Protein AF-A0A9E4J931-F1 (afdb_monomer_lite)

Sequence (632 aa):
MIRVQRLALSSRLFAVQNGRSSASQHLEPVHRHIAEFLAGRYLAQQIENGLPAARVVALITARDGGVVTPHRGLSAWLAAHSKPARRKLINRDPIGVGLYGDIVGFSSEERKSLLQALIREERRLDDIGYRNAAAFAHLAAPPLETEFRDLLTAPAPSEDDWFALKFVLGLLSRGTPMATLIEPIQAVLYGKGPEEVIWAALDALVRQCADPEARVGRLKQVLANVQGGNLPDRHNELAATVLEHLYPEAIPPSEIWEHLDRSQLQPTSEDLTGRHYYFWTRTLDEKTPDKDVPLLLDALATQRPDLALVDGGWGDGRAAAERLLARALAVEGDKLTPQRLYTWLNAPARTDVGFFELKQSHVVSKAASQVFGSPPCTGGEAREARDSASRVRTWLEAHPDAYKAALLEGICRYTDEWNLHDKVALAKEYLRHAEQPFDYGLWCLEQAKAVADAQPELARWLYAEALQRSEQGEEGLSRRLLDEATQQHPSLRPVPPVPEAVGELRERSRRGEAIDTSYLERRRRREQEWLDNVRSEATALEQNRGAPWLLFDLGQRWFQRSRSQVPLLDWLGEELGGERDLVEATASGLRGVIDRDDVPDADEILRLPTFRCPSSFPSTSERWPTPNSSKR

Structure (mmCIF, N/CA/C/O backbone):
data_AF-A0A9E4J931-F1
#
_entry.id   AF-A0A9E4J931-F1
#
loop_
_atom_site.group_PDB
_atom_site.id
_atom_site.type_symbol
_atom_site.label_atom_id
_atom_site.label_alt_id
_atom_site.label_comp_id
_atom_site.label_asym_id
_atom_site.label_entity_id
_atom_site.label_seq_id
_atom_site.pdbx_PDB_ins_code
_atom_site.Cartn_x
_atom_site.Cartn_y
_atom_site.Cartn_z
_atom_site.occupancy
_atom_site.B_iso_or_equiv
_atom_site.auth_seq_id
_atom_site.auth_comp_id
_atom_site.auth_asym_id
_atom_site.auth_atom_id
_atom_site.pdbx_PDB_model_num
ATOM 1 N N . MET A 1 1 ? -44.435 -14.309 18.575 1.00 52.41 1 MET A N 1
ATOM 2 C CA . MET A 1 1 ? -43.287 -15.032 19.178 1.00 52.41 1 MET A CA 1
ATOM 3 C C . MET A 1 1 ? -42.988 -16.376 18.510 1.00 52.41 1 MET A C 1
ATOM 5 O O . MET A 1 1 ? -41.873 -16.542 18.037 1.00 52.41 1 MET A O 1
ATOM 9 N N . ILE A 1 2 ? -43.960 -17.290 18.380 1.00 56.38 2 ILE A N 1
ATOM 10 C CA . ILE A 1 2 ? -43.746 -18.669 17.873 1.00 56.38 2 ILE A CA 1
ATOM 11 C C . ILE A 1 2 ? -43.112 -18.727 16.466 1.00 56.38 2 ILE A C 1
ATOM 13 O O . ILE A 1 2 ? -42.249 -19.560 16.200 1.00 56.38 2 ILE A O 1
ATOM 17 N N . ARG A 1 3 ? -43.486 -17.809 15.564 1.00 56.47 3 ARG A N 1
ATOM 18 C CA . ARG A 1 3 ? -42.958 -17.763 14.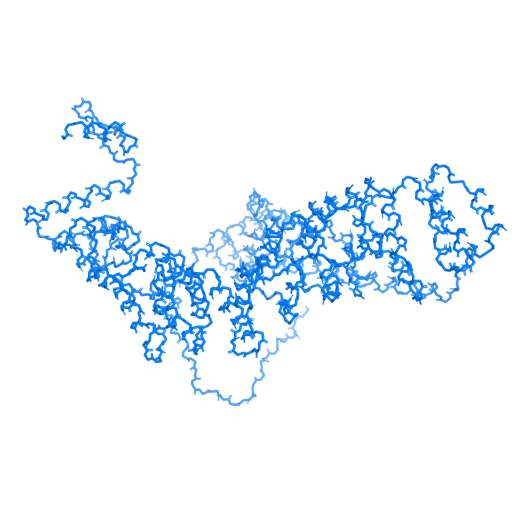186 1.00 56.47 3 ARG A CA 1
ATOM 19 C C . ARG A 1 3 ? -41.465 -17.403 14.124 1.00 56.47 3 ARG A C 1
ATOM 21 O O . ARG A 1 3 ? -40.735 -17.995 13.342 1.00 56.47 3 ARG A O 1
ATOM 28 N N . VAL A 1 4 ? -41.014 -16.483 14.981 1.00 64.06 4 VAL A N 1
ATOM 29 C CA . VAL A 1 4 ? -39.607 -16.041 15.063 1.00 64.06 4 VAL A CA 1
ATOM 30 C C . VAL A 1 4 ? -38.731 -17.123 15.695 1.00 64.06 4 VAL A C 1
ATOM 32 O O . VAL A 1 4 ? -37.635 -17.382 15.213 1.00 64.06 4 VAL A O 1
ATOM 35 N N . GLN A 1 5 ? -39.237 -17.808 16.725 1.00 63.38 5 GLN A N 1
ATOM 36 C CA . GLN A 1 5 ? -38.540 -18.940 17.341 1.00 63.38 5 GLN A CA 1
ATOM 37 C C . GLN A 1 5 ? -38.371 -20.101 16.355 1.00 63.38 5 GLN A C 1
ATOM 39 O O . GLN A 1 5 ? -37.269 -20.620 16.225 1.00 63.38 5 GLN A O 1
ATOM 44 N N . ARG A 1 6 ? -39.416 -20.461 15.594 1.00 63.25 6 ARG A N 1
ATOM 45 C CA . ARG A 1 6 ? -39.291 -21.480 14.537 1.00 63.25 6 ARG A CA 1
ATOM 46 C C . ARG A 1 6 ? -38.272 -21.092 13.469 1.00 63.25 6 ARG A C 1
ATOM 48 O O . ARG A 1 6 ? -37.465 -21.934 13.110 1.00 63.25 6 ARG A O 1
ATOM 55 N N . LEU A 1 7 ? -38.276 -19.835 13.017 1.00 69.12 7 LEU A N 1
ATOM 56 C CA . LEU A 1 7 ? -37.307 -19.335 12.034 1.00 69.12 7 LEU A CA 1
ATOM 57 C C . LEU A 1 7 ? -35.860 -19.425 12.542 1.00 69.12 7 LEU A C 1
ATOM 59 O O . LEU A 1 7 ? -34.987 -19.891 11.813 1.00 69.12 7 LEU A O 1
ATOM 63 N N . ALA A 1 8 ? -35.615 -19.035 13.796 1.00 65.44 8 ALA A N 1
ATOM 64 C CA . ALA A 1 8 ? -34.291 -19.116 14.409 1.00 65.44 8 ALA A CA 1
ATOM 65 C C . ALA A 1 8 ? -33.807 -20.568 14.553 1.00 65.44 8 ALA A C 1
ATOM 67 O O . ALA A 1 8 ? -32.660 -20.860 14.224 1.00 65.44 8 ALA A O 1
ATOM 68 N N . LEU A 1 9 ? -34.681 -21.488 14.973 1.00 67.88 9 LEU A N 1
ATOM 69 C CA . LEU A 1 9 ? -34.340 -22.909 15.134 1.00 67.88 9 LEU A CA 1
ATOM 70 C C . LEU A 1 9 ? -34.220 -23.655 13.793 1.00 67.88 9 LEU A C 1
ATOM 72 O O . LEU A 1 9 ? -33.533 -24.664 13.726 1.00 67.88 9 LEU A O 1
ATOM 76 N N . SER A 1 10 ? -34.843 -23.152 12.722 1.00 68.94 10 SER A N 1
ATOM 77 C CA . SER A 1 10 ? -34.655 -23.654 11.351 1.00 68.94 10 SER A CA 1
ATOM 78 C C . SER A 1 10 ? -33.450 -23.045 10.624 1.00 68.94 10 SER A C 1
ATOM 80 O O . SER A 1 10 ? -33.183 -23.391 9.475 1.00 68.94 10 SER A O 1
ATOM 82 N N . SER A 1 11 ? -32.754 -22.092 11.249 1.00 77.25 11 SER A N 1
ATOM 83 C CA . SER A 1 11 ? -31.563 -21.470 10.672 1.00 77.25 11 SER A CA 1
ATOM 84 C C . SER A 1 11 ? -30.327 -22.353 10.867 1.00 77.25 11 SER A C 1
ATOM 86 O O . SER A 1 11 ? -30.295 -23.220 11.736 1.00 77.25 11 SER A O 1
ATOM 88 N N . ARG A 1 12 ? -29.255 -22.076 10.118 1.00 80.06 12 ARG A N 1
ATOM 89 C CA . ARG A 1 12 ? -27.955 -22.758 10.276 1.00 80.06 12 ARG A CA 1
ATOM 90 C C . ARG A 1 12 ? -27.184 -22.346 11.542 1.00 80.06 12 ARG A C 1
ATOM 92 O O . ARG A 1 12 ? -26.005 -22.653 11.651 1.00 80.06 12 ARG A O 1
ATOM 99 N N . LEU A 1 13 ? -27.814 -21.625 12.474 1.00 81.25 13 LEU A N 1
ATOM 100 C CA . LEU A 1 13 ? -27.186 -21.172 13.720 1.00 81.25 13 LEU A CA 1
ATOM 101 C C . LEU A 1 13 ? -27.139 -22.260 14.798 1.00 81.25 13 LEU A C 1
ATOM 103 O O . LEU A 1 13 ? -26.364 -22.135 15.748 1.00 81.25 13 LEU A O 1
ATOM 107 N N . PHE A 1 14 ? -27.946 -23.314 14.658 1.00 83.31 14 PHE A N 1
ATOM 108 C CA . PHE A 1 14 ? -28.017 -24.410 15.618 1.00 83.31 14 PHE A CA 1
ATOM 109 C C . PHE A 1 14 ? -27.863 -25.760 14.920 1.00 83.31 14 PHE A C 1
ATOM 111 O O . PHE A 1 14 ? -28.411 -25.975 13.839 1.00 83.31 14 PHE A O 1
ATOM 118 N N . ALA A 1 15 ? -27.128 -26.669 15.553 1.00 80.50 15 ALA A N 1
ATOM 119 C CA . ALA A 1 15 ? -26.996 -28.058 15.140 1.00 80.50 15 ALA A CA 1
ATOM 120 C C . ALA A 1 15 ? -27.676 -28.971 16.160 1.00 80.50 15 ALA A C 1
ATOM 122 O O . ALA A 1 15 ? -27.726 -28.674 17.355 1.00 80.50 15 ALA A O 1
ATOM 123 N N . VAL A 1 16 ? -28.204 -30.096 15.683 1.00 75.50 16 VAL A N 1
ATOM 124 C CA . VAL A 1 16 ? -28.718 -31.149 16.562 1.00 75.50 16 VAL A CA 1
ATOM 125 C C . VAL A 1 16 ? -27.526 -31.851 17.200 1.00 75.50 16 VAL A C 1
ATOM 127 O O . VAL A 1 16 ? -26.626 -32.316 16.499 1.00 75.50 16 VAL A O 1
ATOM 130 N N . GLN A 1 17 ? -27.520 -31.928 18.527 1.00 68.81 17 GLN A N 1
ATOM 131 C CA . GLN A 1 17 ? -26.475 -32.624 19.261 1.00 68.81 17 GLN A CA 1
ATOM 132 C C . GLN A 1 17 ? -26.595 -34.137 19.029 1.00 68.81 17 GLN A C 1
ATOM 134 O O . GLN A 1 17 ? -27.483 -34.803 19.563 1.00 68.81 17 GLN A O 1
ATOM 139 N N . ASN A 1 18 ? -25.692 -34.697 18.227 1.00 57.34 18 ASN A N 1
ATOM 140 C CA . ASN A 1 18 ? -25.625 -36.137 17.997 1.00 57.34 18 ASN A CA 1
ATOM 141 C C . ASN A 1 18 ? -24.927 -36.801 19.192 1.00 57.34 18 ASN A C 1
ATOM 143 O O . ASN A 1 18 ? -23.705 -36.725 19.298 1.00 57.34 18 ASN A O 1
ATOM 147 N N . GLY A 1 19 ? -25.673 -37.445 20.101 1.00 56.91 19 GLY A N 1
ATOM 148 C CA . GLY A 1 19 ? -25.009 -38.249 21.137 1.00 56.91 19 GLY A CA 1
ATOM 149 C C . GLY A 1 19 ? -25.768 -38.724 22.376 1.00 56.91 19 GLY A C 1
ATOM 150 O O . GLY A 1 19 ? -25.161 -39.456 23.153 1.00 56.91 19 GLY A O 1
ATOM 151 N N . ARG A 1 20 ? -27.042 -38.384 22.628 1.00 47.47 20 ARG A N 1
ATOM 152 C CA . ARG A 1 20 ? -27.777 -38.937 23.791 1.00 47.47 20 ARG A CA 1
ATOM 153 C C . ARG A 1 20 ? -29.234 -39.269 23.472 1.00 47.47 20 ARG A C 1
ATOM 155 O O . ARG A 1 20 ? -29.886 -38.589 22.690 1.00 47.47 20 ARG A O 1
ATOM 162 N N . SER A 1 21 ? -29.694 -40.367 24.065 1.00 49.09 21 SER A N 1
ATOM 163 C CA . SER A 1 21 ? -30.941 -41.090 23.812 1.00 49.09 21 SER A CA 1
ATOM 164 C C . SER A 1 21 ? -32.180 -40.210 23.582 1.00 49.09 21 SER A C 1
ATOM 166 O O . SER A 1 21 ? -32.588 -39.461 24.461 1.00 49.09 21 SER A O 1
ATOM 168 N N . SER A 1 22 ? -32.760 -40.391 22.390 1.00 49.00 22 SER A N 1
ATOM 169 C CA . SER A 1 22 ? -34.101 -40.147 21.807 1.00 49.00 22 SER A CA 1
ATOM 170 C C . SER A 1 22 ? -35.286 -39.504 22.580 1.00 49.00 22 SER A C 1
ATOM 172 O O . SER A 1 22 ? -36.405 -39.574 22.073 1.00 49.00 22 SER A O 1
ATOM 174 N N . ALA A 1 23 ? -35.134 -38.858 23.736 1.00 53.81 23 ALA A N 1
ATOM 175 C CA . ALA A 1 23 ? -36.260 -38.213 24.432 1.00 53.81 23 ALA A CA 1
ATOM 176 C C . ALA A 1 23 ? -36.311 -36.682 24.250 1.00 53.81 23 ALA A C 1
ATOM 178 O O . ALA A 1 23 ? -37.391 -36.097 24.313 1.00 53.81 23 ALA A O 1
ATOM 179 N N . SER A 1 24 ? -35.183 -36.027 23.960 1.00 56.47 24 SER A N 1
ATOM 180 C CA . SER A 1 24 ? -35.123 -34.583 23.705 1.00 56.47 24 SER A CA 1
ATOM 181 C C . SER A 1 24 ? -34.040 -34.256 22.677 1.00 56.47 24 SER A C 1
ATOM 183 O O . SER A 1 24 ? -32.851 -34.435 22.924 1.00 56.47 24 SER A O 1
ATOM 185 N N . GLN A 1 25 ? -34.442 -33.769 21.498 1.00 62.22 25 GLN A N 1
ATOM 186 C CA . GLN A 1 25 ? -33.500 -33.189 20.537 1.00 62.22 25 GLN A CA 1
ATOM 187 C C . GLN A 1 25 ? -32.975 -31.871 21.120 1.00 62.22 25 GLN A C 1
ATOM 189 O O . GLN A 1 25 ? -33.689 -30.867 21.134 1.00 62.22 25 GLN A O 1
ATOM 194 N N . HIS A 1 26 ? -31.749 -31.881 21.642 1.00 67.88 26 HIS A N 1
ATOM 195 C CA . HIS A 1 26 ? -31.071 -30.667 22.081 1.00 67.88 26 HIS A CA 1
ATOM 196 C C . HIS A 1 26 ? -30.411 -29.987 20.880 1.00 67.88 26 HIS A C 1
ATOM 198 O O . HIS A 1 26 ? -29.723 -30.626 20.081 1.00 67.88 26 HIS A O 1
ATOM 204 N N . LEU A 1 27 ? -30.668 -28.688 20.746 1.00 75.25 27 LEU A N 1
ATOM 205 C CA . LEU A 1 27 ? -30.050 -27.831 19.744 1.00 75.25 27 LEU A CA 1
ATOM 206 C C . LEU A 1 27 ? -28.903 -27.068 20.400 1.00 75.25 27 LEU A C 1
ATOM 208 O O . LEU A 1 27 ? -29.116 -26.373 21.395 1.00 75.25 27 LEU A O 1
ATOM 212 N N . GLU A 1 28 ? -27.708 -27.185 19.834 1.00 81.25 28 GLU A N 1
ATOM 213 C CA . GLU A 1 28 ? -26.515 -26.478 20.292 1.00 81.25 28 GLU A CA 1
ATOM 214 C C . GLU A 1 28 ? -26.113 -25.401 19.280 1.00 81.25 28 GLU A C 1
ATOM 216 O O . GLU A 1 28 ? -26.254 -25.610 18.070 1.00 81.25 28 GLU A O 1
ATOM 221 N N . PRO A 1 29 ? -25.626 -24.233 19.735 1.00 84.44 29 PRO A N 1
ATOM 222 C CA . PRO A 1 29 ? -25.084 -23.225 18.836 1.00 84.44 29 PRO A CA 1
ATOM 223 C C . PRO A 1 29 ? -23.921 -23.793 18.014 1.00 84.44 29 PRO A C 1
ATOM 225 O O . PRO A 1 29 ? -23.002 -24.385 18.572 1.00 84.44 29 PRO A O 1
ATOM 228 N N . VAL A 1 30 ? -23.917 -23.562 16.699 1.00 86.06 30 VAL A N 1
ATOM 229 C CA . VAL A 1 30 ? -22.853 -24.070 15.805 1.00 86.06 30 VAL A CA 1
ATOM 230 C C . VAL A 1 30 ? -21.502 -23.386 16.014 1.00 86.06 30 VAL A C 1
ATOM 232 O O . VAL A 1 30 ? -20.472 -23.906 15.599 1.00 86.06 30 VAL A O 1
ATOM 235 N N . HIS A 1 31 ? -21.501 -22.198 16.624 1.00 85.50 31 HIS A N 1
ATOM 236 C CA . HIS A 1 31 ? -20.303 -21.406 16.860 1.00 85.50 31 HIS A CA 1
ATOM 237 C C . HIS A 1 31 ? -20.329 -20.781 18.252 1.00 85.50 31 HIS A C 1
ATOM 239 O O . HIS A 1 31 ? -21.373 -20.338 18.742 1.00 85.50 31 HIS A O 1
ATOM 245 N N . ARG A 1 32 ? -19.147 -20.664 18.857 1.00 86.19 32 ARG A N 1
ATOM 246 C CA . ARG A 1 32 ? -18.943 -20.099 20.193 1.00 86.19 32 ARG A CA 1
ATOM 247 C C . ARG A 1 32 ? -19.549 -18.703 20.365 1.00 86.19 32 ARG A C 1
ATOM 249 O O . ARG A 1 32 ? -20.208 -18.457 21.366 1.00 86.19 32 ARG A O 1
ATOM 256 N N . HIS A 1 33 ? -19.400 -17.824 19.374 1.00 87.44 33 HIS A N 1
ATOM 257 C CA . HIS A 1 33 ? -19.939 -16.456 19.448 1.00 87.44 33 HIS A CA 1
ATOM 258 C C . HIS A 1 33 ? -21.471 -16.431 19.596 1.00 87.44 33 HIS A C 1
ATOM 260 O O . HIS A 1 33 ? -22.013 -15.565 20.277 1.00 87.44 33 HIS A O 1
ATOM 266 N N . ILE A 1 34 ? -22.177 -17.400 18.996 1.00 88.25 34 ILE A N 1
ATOM 267 C CA . ILE A 1 34 ? -23.636 -17.523 19.129 1.00 88.25 34 ILE A CA 1
ATOM 268 C C . ILE A 1 34 ? -23.983 -17.942 20.563 1.00 88.25 34 ILE A C 1
ATOM 270 O O . ILE A 1 34 ? -24.901 -17.385 21.163 1.00 88.25 34 ILE A O 1
ATOM 274 N N . ALA A 1 35 ? -23.232 -18.891 21.132 1.00 89.06 35 ALA A N 1
ATOM 275 C CA . ALA A 1 35 ? -23.406 -19.308 22.521 1.00 89.06 35 ALA A CA 1
ATOM 276 C C . ALA A 1 35 ? -23.161 -18.147 23.501 1.00 89.06 35 ALA A C 1
ATOM 278 O O . ALA A 1 35 ? -23.972 -17.920 24.396 1.00 89.06 35 ALA A O 1
ATOM 279 N N . GLU A 1 36 ? -22.089 -17.378 23.300 1.00 92.50 36 GLU A N 1
ATOM 280 C CA . GLU A 1 36 ? -21.734 -16.217 24.125 1.00 92.50 36 GLU A CA 1
ATOM 281 C C . GLU A 1 36 ? -22.784 -15.102 24.044 1.00 92.50 36 GLU A C 1
ATOM 283 O O . GLU A 1 36 ? -23.173 -14.566 25.082 1.00 92.50 36 GLU A O 1
ATOM 288 N N . PHE A 1 37 ? -23.311 -14.813 22.849 1.00 92.38 37 PHE A N 1
ATOM 289 C CA . PHE A 1 37 ? -24.415 -13.867 22.656 1.00 92.38 37 PHE A CA 1
ATOM 290 C C . PHE A 1 37 ? -25.663 -14.280 23.443 1.00 92.38 37 PHE A C 1
ATOM 292 O O . PHE A 1 37 ? -26.220 -13.497 24.220 1.00 92.38 37 PHE A O 1
ATOM 299 N N . LEU A 1 38 ? -26.104 -15.530 23.269 1.00 91.19 38 LEU A N 1
ATOM 300 C CA . LEU A 1 38 ? -27.303 -16.045 23.930 1.00 91.19 38 LEU A CA 1
ATOM 301 C C . LEU A 1 38 ? -27.134 -16.086 25.449 1.00 91.19 38 LEU A C 1
ATOM 303 O O . LEU A 1 38 ? -28.052 -15.701 26.173 1.00 91.19 38 LEU A O 1
ATOM 307 N N . ALA A 1 39 ? -25.964 -16.503 25.932 1.00 91.44 39 ALA A N 1
ATOM 308 C CA . ALA A 1 39 ? -25.646 -16.530 27.352 1.00 91.44 39 ALA A CA 1
ATOM 309 C C . ALA A 1 39 ? -25.581 -15.115 27.949 1.00 91.44 39 ALA A C 1
ATOM 311 O O . ALA A 1 39 ? -26.170 -14.881 29.004 1.00 91.44 39 ALA A O 1
ATOM 312 N N . GLY A 1 40 ? -24.956 -14.152 27.264 1.00 94.12 40 GLY A N 1
ATOM 313 C CA . GLY A 1 40 ? -24.902 -12.754 27.700 1.00 94.12 40 GLY A CA 1
ATOM 314 C C . GLY A 1 40 ? -26.295 -12.135 27.806 1.00 94.12 40 GLY A C 1
ATOM 315 O O . GLY A 1 40 ? -26.640 -11.539 28.827 1.00 94.12 40 GLY A O 1
ATOM 316 N N . ARG A 1 41 ? -27.144 -12.362 26.798 1.00 94.50 41 ARG A N 1
ATOM 317 C CA . ARG A 1 41 ? -28.544 -11.918 26.802 1.00 94.50 41 ARG A CA 1
ATOM 318 C C . ARG A 1 41 ? -29.374 -12.599 27.894 1.00 94.50 41 ARG A C 1
ATOM 320 O O . ARG A 1 41 ? -30.165 -11.935 28.560 1.00 94.50 41 ARG A O 1
ATOM 327 N N . TYR A 1 42 ? -29.204 -13.905 28.092 1.00 93.94 42 TYR A N 1
ATOM 328 C CA . TYR A 1 42 ? -29.890 -14.643 29.154 1.00 93.94 42 TYR A CA 1
ATOM 329 C C . TYR A 1 42 ? -29.506 -14.111 30.539 1.00 93.94 42 TYR A C 1
ATOM 331 O O . TYR A 1 42 ? -30.382 -13.804 31.345 1.00 93.94 42 TYR A O 1
ATOM 339 N N . LEU A 1 43 ? -28.208 -13.941 30.804 1.00 94.50 43 LEU A N 1
ATOM 340 C CA . LEU A 1 43 ? -27.712 -13.394 32.067 1.00 94.50 43 LEU A CA 1
ATOM 341 C C . LEU A 1 43 ? -28.191 -11.957 32.296 1.00 94.50 43 LEU A C 1
ATOM 343 O O . LEU A 1 43 ? -28.548 -11.620 33.423 1.00 94.50 43 LEU A O 1
ATOM 347 N N . ALA A 1 44 ? -28.264 -11.132 31.250 1.00 95.19 44 ALA A N 1
ATOM 348 C CA . ALA A 1 44 ? -28.841 -9.794 31.344 1.00 95.19 44 ALA A CA 1
ATOM 349 C C . ALA A 1 44 ? -30.301 -9.835 31.820 1.00 95.19 44 ALA A C 1
ATOM 351 O O . ALA A 1 44 ? -30.652 -9.117 32.754 1.00 95.19 44 ALA A O 1
ATOM 352 N N . GLN A 1 45 ? -31.114 -10.741 31.268 1.00 95.38 45 GLN A N 1
ATOM 353 C CA . GLN A 1 45 ? -32.500 -10.930 31.698 1.00 95.38 45 GLN A CA 1
ATOM 354 C C . GLN A 1 45 ? -32.599 -11.449 33.142 1.00 95.38 45 GLN A C 1
ATOM 356 O O . GLN A 1 45 ? -33.468 -11.023 33.898 1.00 95.38 45 GLN A O 1
ATOM 361 N N . GLN A 1 46 ? -31.700 -12.343 33.568 1.00 94.00 46 GLN A N 1
ATOM 362 C CA . GLN A 1 46 ? -31.662 -12.781 34.969 1.00 94.00 46 GLN A CA 1
ATOM 363 C C . GLN A 1 46 ? -31.332 -11.620 35.915 1.00 94.00 46 GLN A C 1
ATOM 365 O O . GLN A 1 46 ? -31.909 -11.529 36.998 1.00 94.00 46 GLN A O 1
ATOM 370 N N . ILE A 1 47 ? -30.438 -10.716 35.503 1.00 94.12 47 ILE A N 1
ATOM 371 C CA . ILE A 1 47 ? -30.113 -9.507 36.267 1.00 94.12 47 ILE A CA 1
ATOM 372 C C . ILE A 1 47 ? -31.325 -8.578 36.366 1.00 94.12 47 ILE A C 1
ATOM 374 O O . ILE A 1 47 ? -31.615 -8.074 37.449 1.00 94.12 47 ILE A O 1
ATOM 378 N N . GLU A 1 48 ? -32.062 -8.389 35.271 1.00 93.50 48 GLU A N 1
ATOM 379 C CA . GLU A 1 48 ? -33.321 -7.630 35.272 1.00 93.50 48 GLU A CA 1
ATOM 380 C C . GLU A 1 48 ? -34.369 -8.251 36.209 1.00 93.50 48 GLU A C 1
ATOM 382 O O . GLU A 1 48 ? -35.084 -7.525 36.895 1.00 93.50 48 GLU A O 1
ATOM 387 N N . ASN A 1 49 ? -34.391 -9.582 36.327 1.00 94.25 49 ASN A N 1
ATOM 388 C CA . ASN A 1 49 ? -35.267 -10.326 37.238 1.00 94.25 49 ASN A CA 1
ATOM 389 C C . ASN A 1 49 ? -34.769 -10.373 38.700 1.00 94.25 49 ASN A C 1
ATOM 391 O O . ASN A 1 49 ? -35.307 -11.129 39.509 1.00 94.25 49 ASN A O 1
ATOM 395 N N . GLY A 1 50 ? -33.751 -9.585 39.060 1.00 90.75 50 GLY A N 1
ATOM 396 C CA . GLY A 1 50 ? -33.283 -9.424 40.440 1.00 90.75 50 GLY A CA 1
ATOM 397 C C . GLY A 1 50 ? -31.985 -10.158 40.790 1.00 90.75 50 GLY A C 1
ATOM 398 O O . GLY A 1 50 ? -31.529 -10.058 41.931 1.00 90.75 50 GLY A O 1
ATOM 399 N N . LEU A 1 51 ? -31.342 -10.859 39.846 1.00 89.31 51 LEU A N 1
ATOM 400 C CA . LEU A 1 51 ? -30.014 -11.433 40.085 1.00 89.31 51 LEU A CA 1
ATOM 401 C C . LEU A 1 51 ? -28.966 -10.307 40.221 1.00 89.31 51 LEU A C 1
ATOM 403 O O . LEU A 1 51 ? -28.825 -9.479 39.320 1.00 89.31 51 LEU A O 1
ATOM 407 N N . PRO A 1 52 ? -28.157 -10.257 41.297 1.00 90.75 52 PRO A N 1
ATOM 408 C CA . PRO A 1 52 ? -27.172 -9.191 41.436 1.00 90.75 52 PRO A CA 1
ATOM 409 C C . PRO A 1 52 ? -26.091 -9.264 40.350 1.00 90.75 52 PRO A C 1
ATOM 411 O O . PRO A 1 52 ? -25.302 -10.211 40.316 1.00 90.75 52 PRO A O 1
ATOM 414 N N . ALA A 1 53 ? -25.970 -8.214 39.531 1.00 89.75 53 ALA A N 1
ATOM 415 C CA . ALA A 1 53 ? -24.940 -8.114 38.490 1.00 89.75 53 ALA A CA 1
ATOM 416 C C . ALA A 1 53 ? -23.518 -8.337 39.032 1.00 89.75 53 ALA A C 1
ATOM 418 O O . ALA A 1 53 ? -22.679 -8.932 38.366 1.00 89.75 53 ALA A O 1
ATOM 419 N N . ALA A 1 54 ? -23.249 -7.913 40.272 1.00 87.19 54 ALA A N 1
ATOM 420 C CA . ALA A 1 54 ? -21.957 -8.127 40.921 1.00 87.19 54 ALA A CA 1
ATOM 421 C C . ALA A 1 54 ? -21.603 -9.616 41.091 1.00 87.19 54 ALA A C 1
ATOM 423 O O . ALA A 1 54 ? -20.437 -9.965 40.942 1.00 87.19 54 ALA A O 1
ATOM 424 N N . ARG A 1 55 ? -22.589 -10.485 41.362 1.00 87.00 55 ARG A N 1
ATOM 425 C CA . ARG A 1 55 ? -22.362 -11.934 41.476 1.00 87.00 55 ARG A CA 1
ATOM 426 C C . ARG A 1 55 ? -22.043 -12.550 40.121 1.00 87.00 55 ARG A C 1
ATOM 428 O O . ARG A 1 55 ? -21.114 -13.338 40.029 1.00 87.00 55 ARG A O 1
ATOM 435 N N . VAL A 1 56 ? -22.777 -12.157 39.079 1.00 88.25 56 VAL A N 1
ATOM 436 C CA . VAL A 1 56 ? -22.533 -12.640 37.712 1.00 88.25 56 VAL A CA 1
ATOM 437 C C . VAL A 1 56 ? -21.136 -12.239 37.244 1.00 88.25 56 VAL A C 1
ATOM 439 O O . VAL A 1 56 ? -20.382 -13.091 36.791 1.00 88.25 56 VAL A O 1
ATOM 442 N N . VAL A 1 57 ? -20.765 -10.966 37.423 1.00 88.38 57 VAL A N 1
ATOM 443 C CA . VAL A 1 57 ? -19.430 -10.469 37.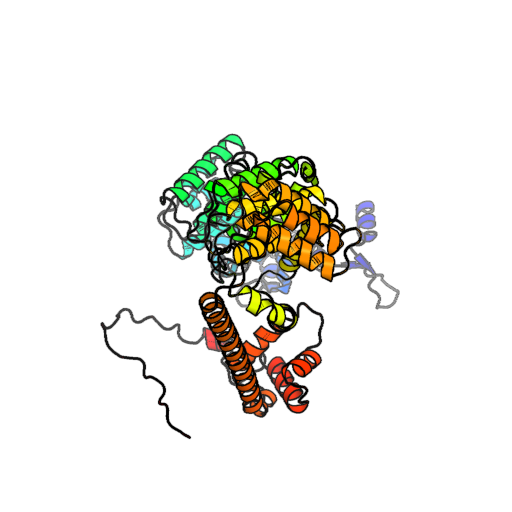060 1.00 88.38 57 VAL A CA 1
ATOM 444 C C . VAL A 1 57 ? -18.337 -11.208 37.835 1.00 88.38 57 VAL A C 1
ATOM 446 O O . VAL A 1 57 ? -17.358 -11.614 37.227 1.00 88.38 57 VAL A O 1
ATOM 449 N N . ALA A 1 58 ? -18.517 -11.451 39.138 1.00 84.81 58 ALA A N 1
ATOM 450 C CA . ALA A 1 58 ? -17.528 -12.163 39.949 1.00 84.81 58 ALA A CA 1
ATOM 451 C C . ALA A 1 58 ? -17.248 -13.598 39.462 1.00 84.81 58 ALA A C 1
ATOM 453 O O . ALA A 1 58 ? -16.126 -14.071 39.600 1.00 84.81 58 ALA A O 1
ATOM 454 N N . LEU A 1 59 ? -18.243 -14.281 38.885 1.00 84.75 59 LEU A N 1
ATOM 455 C CA . LEU A 1 59 ? -18.092 -15.652 38.381 1.00 84.75 59 LEU A CA 1
ATOM 456 C C . LEU A 1 59 ? -17.328 -15.738 37.054 1.00 84.75 59 LEU A C 1
ATOM 458 O O . LEU A 1 59 ? -16.799 -16.797 36.735 1.00 84.75 59 LEU A O 1
ATOM 462 N N . ILE A 1 60 ? -17.283 -14.650 36.282 1.00 83.62 60 ILE A N 1
ATOM 463 C CA . ILE A 1 60 ? -16.594 -14.602 34.981 1.00 83.62 60 ILE A CA 1
ATOM 464 C C . ILE A 1 60 ? -15.237 -13.884 35.057 1.00 83.62 60 ILE A C 1
ATOM 466 O O . ILE A 1 60 ? -14.566 -13.717 34.038 1.00 83.62 60 ILE A O 1
ATOM 470 N N . THR A 1 61 ? -14.832 -13.459 36.256 1.00 82.25 61 THR A N 1
ATOM 471 C CA . THR A 1 61 ? -13.561 -12.773 36.521 1.00 82.25 61 THR A CA 1
ATOM 472 C C . THR A 1 61 ? -12.608 -13.652 37.323 1.00 82.25 61 THR A C 1
ATOM 474 O O . THR A 1 61 ? -13.040 -14.382 38.214 1.00 82.25 61 THR A O 1
ATOM 477 N N . ALA A 1 62 ? -11.311 -13.553 37.042 1.00 79.12 62 ALA A N 1
ATOM 478 C CA . ALA A 1 62 ? -10.250 -14.192 37.808 1.00 79.12 62 ALA A CA 1
ATOM 479 C C . ALA A 1 62 ? -9.986 -13.469 39.144 1.00 79.12 62 ALA A C 1
ATOM 481 O O . ALA A 1 62 ? -10.603 -12.454 39.478 1.00 79.12 62 ALA A O 1
ATOM 482 N N . ARG A 1 63 ? -9.054 -14.019 39.935 1.00 72.94 63 ARG A N 1
ATOM 483 C CA . ARG A 1 63 ? -8.671 -13.501 41.262 1.00 72.94 63 ARG A CA 1
ATOM 484 C C . ARG A 1 63 ? -8.145 -12.062 41.219 1.00 72.94 63 ARG A C 1
ATOM 486 O O . ARG A 1 63 ? -8.344 -11.323 42.177 1.00 72.94 63 ARG A O 1
ATOM 493 N N . ASP A 1 64 ? -7.487 -11.684 40.130 1.00 73.88 64 ASP A N 1
ATOM 494 C CA . ASP A 1 64 ? -6.988 -10.330 39.866 1.00 73.88 64 ASP A CA 1
ATOM 495 C C . ASP A 1 64 ? -8.104 -9.339 39.480 1.00 73.88 64 ASP A C 1
ATOM 497 O O . ASP A 1 64 ? -7.866 -8.140 39.360 1.00 73.88 64 ASP A O 1
ATOM 501 N N . GLY A 1 65 ? -9.339 -9.823 39.319 1.00 76.00 65 GLY A N 1
ATOM 502 C CA . GLY A 1 65 ? -10.498 -9.034 38.926 1.00 76.00 65 GLY A CA 1
ATOM 503 C C . GLY A 1 65 ? -10.657 -8.855 37.416 1.00 76.00 65 GLY A C 1
ATOM 504 O O . GLY A 1 65 ? -11.676 -8.288 37.013 1.00 76.00 65 GLY A O 1
ATOM 505 N N . GLY A 1 66 ? -9.722 -9.352 36.600 1.00 82.50 66 GLY A N 1
ATOM 506 C CA . GLY A 1 66 ? -9.805 -9.338 35.141 1.00 82.50 66 GLY A CA 1
ATOM 507 C C . GLY A 1 66 ? -10.752 -10.413 34.610 1.00 82.50 66 GLY A C 1
ATOM 508 O O . GLY A 1 66 ? -10.988 -11.434 35.255 1.00 82.50 66 GLY A O 1
ATOM 509 N N . VAL A 1 67 ? -11.330 -10.199 33.428 1.00 85.06 67 VAL A N 1
ATOM 510 C CA . VAL A 1 67 ? -12.151 -11.224 32.764 1.00 85.06 67 VAL A CA 1
ATOM 511 C C . VAL A 1 67 ? -11.232 -12.277 32.151 1.00 85.06 67 VAL A C 1
ATOM 513 O O . VAL A 1 67 ? -10.324 -11.953 31.384 1.00 85.06 67 VAL A O 1
ATOM 516 N N . VAL A 1 68 ? -11.478 -13.549 32.472 1.00 80.56 68 VAL A N 1
ATOM 517 C CA . VAL A 1 68 ? -10.681 -14.662 31.934 1.00 80.56 68 VAL A CA 1
ATOM 518 C C . VAL A 1 68 ? -10.842 -14.696 30.413 1.00 80.56 68 VAL A C 1
ATOM 520 O O . VAL A 1 68 ? -11.963 -14.567 29.923 1.00 80.56 68 VAL A O 1
ATOM 523 N N . THR A 1 69 ? -9.760 -14.896 29.653 1.00 77.94 69 THR A N 1
ATOM 524 C CA . THR A 1 69 ? -9.771 -14.838 28.176 1.00 77.94 69 THR A CA 1
ATOM 525 C C . THR A 1 69 ? -10.929 -15.620 27.538 1.00 77.94 69 THR A C 1
ATOM 527 O O . THR A 1 69 ? -11.608 -15.064 26.673 1.00 77.94 69 THR A O 1
ATOM 530 N N . PRO A 1 70 ? -11.268 -16.850 27.988 1.00 83.25 70 PRO A N 1
ATOM 531 C CA . PRO A 1 70 ? -12.387 -17.589 27.419 1.00 83.25 70 PRO A CA 1
ATOM 532 C C . PRO A 1 70 ? -13.785 -17.002 27.702 1.00 83.25 70 PRO A C 1
ATOM 534 O O . PRO A 1 70 ? -14.769 -17.433 27.107 1.00 83.25 70 PRO A O 1
ATOM 537 N N . HIS A 1 71 ? -13.906 -16.033 28.601 1.00 87.56 71 HIS A N 1
ATOM 538 C CA . HIS A 1 71 ? -15.168 -15.385 28.949 1.00 87.56 71 HIS A CA 1
ATOM 539 C C . HIS A 1 71 ? -15.296 -13.964 28.396 1.00 87.56 71 HIS A C 1
ATOM 541 O O . HIS A 1 71 ? -16.323 -13.330 28.635 1.00 87.56 71 HIS A O 1
ATOM 547 N N . ARG A 1 72 ? -14.320 -13.459 27.625 1.00 88.56 72 ARG A N 1
ATOM 548 C CA . ARG A 1 72 ? -14.376 -12.094 27.071 1.00 88.56 72 ARG A CA 1
ATOM 549 C C . ARG A 1 72 ? -15.571 -11.874 26.146 1.00 88.56 72 ARG A C 1
ATOM 551 O O . ARG A 1 72 ? -16.269 -10.881 26.313 1.00 88.56 72 ARG A O 1
ATOM 558 N N . GLY A 1 73 ? -15.876 -12.825 25.260 1.00 90.81 73 GLY A N 1
ATOM 559 C CA . GLY A 1 73 ? -17.058 -12.736 24.394 1.00 90.81 73 GLY A CA 1
ATOM 560 C C . GLY A 1 73 ? -18.370 -12.709 25.186 1.00 90.81 73 GLY A C 1
ATOM 561 O O . GLY A 1 73 ? -19.218 -11.845 24.970 1.00 90.81 73 GLY A O 1
ATOM 562 N N . LEU A 1 74 ? -18.512 -13.590 26.185 1.00 93.62 74 LEU A N 1
ATOM 563 C CA . LEU A 1 74 ? -19.665 -13.595 27.097 1.00 93.62 74 LEU A CA 1
ATOM 564 C C . LEU A 1 74 ? -19.800 -12.271 27.867 1.00 93.62 74 LEU A C 1
ATOM 566 O O . LEU A 1 74 ? -20.890 -11.706 27.956 1.00 93.62 74 LEU A O 1
ATOM 570 N N . SER A 1 75 ? -18.692 -11.792 28.434 1.00 94.25 75 SER A N 1
ATOM 571 C CA . SER A 1 75 ? -18.606 -10.527 29.164 1.00 94.25 75 SER A CA 1
ATOM 572 C C . SER A 1 75 ? -19.047 -9.354 28.289 1.00 94.25 75 SER A C 1
ATOM 574 O O . SER A 1 75 ? -19.879 -8.547 28.704 1.00 94.25 75 SER A O 1
ATOM 576 N N . ALA A 1 76 ? -18.567 -9.293 27.050 1.00 93.62 76 ALA A N 1
ATOM 577 C CA . ALA A 1 76 ? -18.885 -8.214 26.130 1.00 93.62 76 ALA A CA 1
ATOM 578 C C . ALA A 1 76 ? -20.378 -8.185 25.758 1.00 93.62 76 ALA A C 1
ATOM 580 O O . ALA A 1 76 ? -21.017 -7.133 25.842 1.00 93.62 76 ALA A O 1
ATOM 581 N N . TRP A 1 77 ? -20.984 -9.342 25.466 1.00 95.31 77 TRP A N 1
ATOM 582 C CA . TRP A 1 77 ? -22.430 -9.435 25.226 1.00 95.31 77 TRP A CA 1
ATOM 583 C C . TRP A 1 77 ? -23.268 -9.132 26.470 1.00 95.31 77 TRP A C 1
ATOM 585 O O . TRP A 1 77 ? -24.322 -8.497 26.373 1.00 95.31 77 TRP A O 1
ATOM 595 N N . LEU A 1 78 ? -22.802 -9.524 27.657 1.00 95.50 78 LEU A N 1
ATOM 596 C CA . LEU A 1 78 ? -23.446 -9.143 28.912 1.00 95.50 78 LEU A CA 1
ATOM 597 C C . LEU A 1 78 ? -23.397 -7.622 29.127 1.00 95.50 78 LEU A C 1
ATOM 599 O O . LEU A 1 78 ? -24.398 -7.034 29.536 1.00 95.50 78 LEU A O 1
ATOM 603 N N . ALA A 1 79 ? -22.273 -6.968 28.821 1.00 95.50 79 ALA A N 1
ATOM 604 C CA . ALA A 1 79 ? -22.146 -5.512 28.885 1.00 95.50 79 ALA A CA 1
ATOM 605 C C . ALA A 1 79 ? -23.074 -4.806 27.879 1.00 95.50 79 ALA A C 1
ATOM 607 O O . ALA A 1 79 ? -23.689 -3.789 28.219 1.00 95.50 79 ALA A O 1
ATOM 608 N N . ALA A 1 80 ? -23.233 -5.367 26.676 1.00 94.06 80 ALA A N 1
ATOM 609 C CA . ALA A 1 80 ? -24.162 -4.866 25.665 1.00 94.06 80 ALA A CA 1
ATOM 610 C C . ALA A 1 80 ? -25.618 -4.916 26.155 1.00 94.06 80 ALA A C 1
ATOM 612 O O . ALA A 1 80 ? -26.337 -3.917 26.067 1.00 94.06 80 ALA A O 1
ATOM 613 N N . HIS A 1 81 ? -26.038 -6.033 26.754 1.00 94.50 81 HIS A N 1
ATOM 614 C CA . HIS A 1 81 ? -27.435 -6.257 27.137 1.00 94.50 81 HIS A CA 1
ATOM 615 C C . HIS A 1 81 ? -27.813 -5.809 28.558 1.00 94.50 81 HIS A C 1
ATOM 617 O O . HIS A 1 81 ? -28.995 -5.622 28.821 1.00 94.50 81 HIS A O 1
ATOM 623 N N . SER A 1 82 ? -26.863 -5.606 29.478 1.00 94.50 82 SER A N 1
ATOM 624 C CA . SER A 1 82 ? -27.154 -5.295 30.886 1.00 94.50 82 SER A CA 1
ATOM 625 C C . SER A 1 82 ? -26.483 -4.004 31.354 1.00 94.50 82 SER A C 1
ATOM 627 O O . SER A 1 82 ? -25.303 -3.999 31.708 1.00 94.50 82 SER A O 1
ATOM 629 N N . LYS A 1 83 ? -27.252 -2.909 31.466 1.00 91.44 83 LYS A N 1
ATOM 630 C CA . LYS A 1 83 ? -26.758 -1.633 32.032 1.00 91.44 83 LYS A CA 1
ATOM 631 C C . LYS A 1 83 ? -26.128 -1.791 33.433 1.00 91.44 83 LYS A C 1
ATOM 633 O O . LYS A 1 83 ? -25.045 -1.246 33.647 1.00 91.44 83 LYS A O 1
ATOM 638 N N . PRO A 1 84 ? -26.714 -2.558 34.383 1.00 91.00 84 PRO A N 1
ATOM 639 C CA . PRO A 1 84 ? -26.106 -2.756 35.704 1.00 91.00 84 PRO A CA 1
ATOM 640 C C . PRO A 1 84 ? -24.738 -3.458 35.678 1.00 91.00 84 PRO A C 1
ATOM 642 O O . PRO A 1 84 ? -23.889 -3.182 36.532 1.00 91.00 84 PRO A O 1
ATOM 645 N N . ALA A 1 85 ? -24.513 -4.369 34.724 1.00 92.38 85 ALA A N 1
ATOM 646 C CA . ALA A 1 85 ? -23.233 -5.061 34.563 1.00 92.38 85 ALA A CA 1
ATOM 647 C C . ALA A 1 85 ? -22.223 -4.230 33.758 1.00 92.38 85 ALA A C 1
ATOM 649 O O . ALA A 1 85 ? -21.040 -4.218 34.099 1.00 92.38 85 ALA A O 1
ATOM 650 N N . ARG A 1 86 ? -22.691 -3.485 32.749 1.00 94.38 86 ARG A N 1
ATOM 651 C CA . ARG A 1 86 ? -21.888 -2.714 31.787 1.00 94.38 86 ARG A CA 1
ATOM 652 C C . ARG A 1 86 ? -20.775 -1.906 32.441 1.00 94.38 86 ARG A C 1
ATOM 654 O O . ARG A 1 86 ? -19.610 -2.138 32.143 1.00 94.38 86 ARG A O 1
ATOM 661 N N . ARG A 1 87 ? -21.095 -1.030 33.401 1.00 89.75 87 ARG A N 1
ATOM 662 C CA . ARG A 1 87 ? -20.080 -0.186 34.066 1.00 89.75 87 ARG A CA 1
ATOM 663 C C . ARG A 1 87 ? -19.010 -1.000 34.801 1.00 89.75 87 ARG A C 1
ATOM 665 O O . ARG A 1 87 ? -17.851 -0.610 34.842 1.00 89.75 87 ARG A O 1
ATOM 672 N N . LYS A 1 88 ? -19.388 -2.138 35.391 1.00 90.44 88 LYS A N 1
ATOM 673 C CA . LYS A 1 88 ? -18.444 -3.019 36.099 1.00 90.44 88 LYS A CA 1
ATOM 674 C C . LYS A 1 88 ? -17.518 -3.752 35.135 1.00 90.44 88 LYS A C 1
ATOM 676 O O . LYS A 1 88 ? -16.397 -4.049 35.530 1.00 90.44 88 LYS A O 1
ATOM 681 N N . LEU A 1 89 ? -18.008 -4.064 33.939 1.00 93.38 89 LEU A N 1
ATOM 682 C CA . LEU A 1 89 ? -17.266 -4.774 32.903 1.00 93.38 89 LEU A CA 1
ATOM 683 C C . LEU A 1 89 ? -16.348 -3.830 32.126 1.00 93.38 89 LEU A C 1
ATOM 685 O O . LEU A 1 89 ? -15.189 -4.175 31.946 1.00 93.38 89 LEU A O 1
ATOM 689 N N . ILE A 1 90 ? -16.796 -2.608 31.807 1.00 92.44 90 ILE A N 1
ATOM 690 C CA . ILE A 1 90 ? -15.934 -1.550 31.244 1.00 92.44 90 ILE A CA 1
ATOM 691 C C . ILE A 1 90 ? -14.700 -1.331 32.128 1.00 92.44 90 ILE A C 1
ATOM 693 O O . ILE A 1 90 ? -13.589 -1.275 31.627 1.00 92.44 90 ILE A O 1
ATOM 697 N N . ASN A 1 91 ? -14.878 -1.265 33.450 1.00 87.88 91 ASN A N 1
ATOM 698 C CA . ASN A 1 91 ? -13.762 -1.028 34.369 1.00 87.88 91 ASN A CA 1
ATOM 699 C C . ASN A 1 91 ? -12.825 -2.233 34.557 1.00 87.88 91 ASN A C 1
ATOM 701 O O . ASN A 1 91 ? -11.754 -2.064 35.125 1.00 87.88 91 ASN A O 1
ATOM 705 N N . ARG A 1 92 ? -13.254 -3.447 34.194 1.00 88.06 92 ARG A N 1
ATOM 706 C CA . ARG A 1 92 ? -12.490 -4.686 34.428 1.00 88.06 92 ARG A CA 1
ATOM 707 C C . ARG A 1 92 ? -11.820 -5.227 33.175 1.00 88.06 92 ARG A C 1
ATOM 709 O O . ARG A 1 92 ? -10.769 -5.844 33.274 1.00 88.06 92 ARG A O 1
ATOM 716 N N . ASP A 1 93 ? -12.474 -5.068 32.033 1.00 89.12 93 ASP A N 1
ATOM 717 C CA . ASP A 1 93 ? -12.007 -5.556 30.741 1.00 89.12 93 ASP A CA 1
ATOM 718 C C . ASP A 1 93 ? -12.547 -4.653 29.617 1.00 89.12 93 ASP A C 1
ATOM 720 O O . ASP A 1 93 ? -13.431 -5.057 28.850 1.00 89.12 93 ASP A O 1
ATOM 724 N N . PRO A 1 94 ? -12.068 -3.398 29.528 1.00 88.88 94 PRO A N 1
ATOM 725 C CA . PRO A 1 94 ? -12.520 -2.466 28.496 1.00 88.88 94 PRO A CA 1
ATOM 726 C C . PRO A 1 94 ? -12.178 -2.970 27.089 1.00 88.88 94 PRO A C 1
ATOM 728 O O . PRO A 1 94 ? -12.974 -2.793 26.165 1.00 88.88 94 PRO A O 1
ATOM 731 N N . ILE A 1 95 ? -11.042 -3.664 26.940 1.00 86.25 95 ILE A N 1
ATOM 732 C CA . ILE A 1 95 ? -10.610 -4.283 25.682 1.00 86.25 95 ILE A CA 1
ATOM 733 C C . ILE A 1 95 ? -11.632 -5.331 25.241 1.00 86.25 95 ILE A C 1
ATOM 735 O O . ILE A 1 95 ? -12.111 -5.276 24.110 1.00 86.25 95 ILE A O 1
ATOM 739 N N . GLY A 1 96 ? -12.015 -6.257 26.126 1.00 87.69 96 GLY A N 1
ATOM 740 C CA . GLY A 1 96 ? -13.013 -7.274 25.811 1.00 87.69 96 GLY A CA 1
ATOM 741 C C . GLY A 1 96 ? -14.373 -6.677 25.456 1.00 87.69 96 GLY A C 1
ATOM 742 O O . GLY A 1 96 ? -14.978 -7.085 24.464 1.00 87.69 96 GLY A O 1
ATOM 743 N N . VAL A 1 97 ? -14.826 -5.671 26.215 1.00 90.62 97 VAL A N 1
ATOM 744 C CA . VAL A 1 97 ? -16.102 -4.982 25.963 1.00 90.62 97 VAL A CA 1
ATOM 745 C C . VAL A 1 97 ? -16.128 -4.318 24.588 1.00 90.62 97 VAL A C 1
ATOM 747 O O . VAL A 1 97 ? -17.127 -4.458 23.885 1.00 90.62 97 VAL A O 1
ATOM 750 N N . GLY A 1 98 ? -15.068 -3.609 24.198 1.00 86.12 98 GLY A N 1
ATOM 751 C CA . GLY A 1 98 ? -15.043 -2.918 22.909 1.00 86.12 98 GLY A CA 1
ATOM 752 C C . GLY A 1 98 ? -14.729 -3.827 21.714 1.00 86.12 98 GLY A C 1
ATOM 753 O O . GLY A 1 98 ? -15.266 -3.588 20.642 1.00 86.12 98 GLY A O 1
ATOM 754 N N . LEU A 1 99 ? -13.916 -4.878 21.885 1.00 83.31 99 LEU A N 1
ATOM 755 C CA . LEU A 1 99 ? -13.500 -5.759 20.784 1.00 83.31 99 LEU A CA 1
ATOM 756 C C . LEU A 1 99 ? -14.551 -6.821 20.425 1.00 83.31 99 LEU A C 1
ATOM 758 O O . LEU A 1 99 ? -14.716 -7.147 19.253 1.00 83.31 99 LEU A O 1
ATOM 762 N N . TYR A 1 100 ? -15.244 -7.383 21.423 1.00 84.94 100 TYR A N 1
ATOM 763 C CA . TYR A 1 100 ? -16.190 -8.493 21.222 1.00 84.94 100 TYR A CA 1
ATOM 764 C C . TYR A 1 100 ? -17.661 -8.095 21.400 1.00 84.94 100 TYR A C 1
ATOM 766 O O . TYR A 1 100 ? -18.547 -8.919 21.170 1.00 84.94 100 TYR A O 1
ATOM 774 N N . GLY A 1 101 ? -17.932 -6.876 21.869 1.00 84.06 101 GLY A N 1
ATOM 775 C CA . GLY A 1 101 ? -19.269 -6.419 22.242 1.00 84.06 101 GLY A CA 1
ATOM 776 C C . GLY A 1 101 ? -19.892 -5.470 21.229 1.00 84.06 101 GLY A C 1
ATOM 777 O O . GLY A 1 101 ? -19.225 -4.927 20.355 1.00 84.06 101 GLY A O 1
ATOM 778 N N . ASP A 1 102 ? -21.193 -5.233 21.391 1.00 87.06 102 ASP A N 1
ATOM 779 C CA . ASP A 1 102 ? -21.917 -4.197 20.657 1.00 87.06 102 ASP A CA 1
ATOM 780 C C . ASP A 1 102 ? -22.095 -2.948 21.535 1.00 87.06 102 ASP A C 1
ATOM 782 O O . ASP A 1 102 ? -22.819 -2.958 22.538 1.00 87.06 102 ASP A O 1
ATOM 786 N N . ILE A 1 103 ? -21.428 -1.859 21.142 1.00 87.56 103 ILE A N 1
ATOM 787 C CA . ILE A 1 103 ? -21.463 -0.571 21.847 1.00 87.56 103 ILE A CA 1
ATOM 788 C C . ILE A 1 103 ? -22.505 0.408 21.284 1.00 87.56 103 ILE A C 1
ATOM 790 O O . ILE A 1 103 ? -22.637 1.526 21.793 1.00 87.56 103 ILE A O 1
ATOM 794 N N . VAL A 1 104 ? -23.276 0.029 20.256 1.00 85.12 104 VAL A N 1
ATOM 795 C CA . VAL A 1 104 ? -24.275 0.911 19.624 1.00 85.12 104 VAL A CA 1
ATOM 796 C C . VAL A 1 104 ? -25.281 1.418 20.660 1.00 85.12 104 VAL A C 1
ATOM 798 O O . VAL A 1 104 ? -25.589 2.610 20.682 1.00 85.12 104 VAL A O 1
ATOM 801 N N . GLY A 1 105 ? -25.713 0.551 21.582 1.00 83.94 105 GLY A N 1
ATOM 802 C CA . GLY A 1 105 ? -26.661 0.871 22.657 1.00 83.94 105 GLY A CA 1
ATOM 803 C C . GLY A 1 105 ? -26.079 1.591 23.885 1.00 83.94 105 GLY A C 1
ATOM 804 O O . GLY A 1 105 ? -26.754 1.663 24.919 1.00 83.94 105 GLY A O 1
ATOM 805 N N . PHE A 1 106 ? -24.829 2.060 23.833 1.00 90.56 106 PHE A N 1
ATOM 806 C CA . PHE A 1 106 ? -24.198 2.795 24.935 1.00 90.56 106 PHE A CA 1
ATOM 807 C C . PHE A 1 106 ? -24.560 4.282 24.859 1.00 90.56 106 PHE A C 1
ATOM 809 O O . PHE A 1 106 ? -24.581 4.864 23.773 1.00 90.56 106 PHE A O 1
ATOM 816 N N . SER A 1 107 ? -24.816 4.901 26.013 1.00 90.38 107 SER A N 1
ATOM 817 C CA . SER A 1 107 ? -24.969 6.354 26.133 1.00 90.38 107 SER A CA 1
ATOM 818 C C . SER A 1 107 ? -23.633 7.077 25.928 1.00 90.38 107 SER A C 1
ATOM 820 O O . SER A 1 107 ? -22.570 6.459 25.997 1.00 90.38 107 SER A O 1
ATOM 822 N N . SER A 1 108 ? -23.666 8.398 25.725 1.00 88.94 108 SER A N 1
ATOM 823 C CA . SER A 1 108 ? -22.449 9.216 25.599 1.00 88.94 108 SER A CA 1
ATOM 824 C C . SER A 1 108 ? -21.513 9.045 26.802 1.00 88.94 108 SER A C 1
ATOM 826 O O . SER A 1 108 ? -20.327 8.794 26.621 1.00 88.94 108 SER A O 1
ATOM 828 N N . GLU A 1 109 ? -22.057 9.052 28.024 1.00 90.50 109 GLU A N 1
ATOM 829 C CA . GLU A 1 109 ? -21.288 8.847 29.263 1.00 90.50 109 GLU A CA 1
ATOM 830 C C . GLU A 1 109 ? -20.669 7.445 29.368 1.00 90.50 109 GLU A C 1
ATOM 832 O O . GLU A 1 109 ? -19.561 7.272 29.878 1.00 90.50 109 GLU A O 1
ATOM 837 N N . GLU A 1 110 ? -21.363 6.418 28.875 1.00 92.19 110 GLU A N 1
ATOM 838 C CA . GLU A 1 110 ? -20.846 5.047 28.873 1.00 92.19 110 GLU A CA 1
ATOM 839 C C . GLU A 1 110 ? -19.744 4.865 27.827 1.00 92.19 110 GLU A C 1
ATOM 841 O O . GLU A 1 110 ? -18.744 4.207 28.109 1.00 92.19 110 GLU A O 1
ATOM 846 N N . ARG A 1 111 ? -19.888 5.479 26.646 1.00 92.06 111 ARG A N 1
ATOM 847 C CA . ARG A 1 111 ? -18.835 5.500 25.619 1.00 92.06 111 ARG A CA 1
ATOM 848 C C . ARG A 1 111 ? -17.611 6.273 26.101 1.00 92.06 111 ARG A C 1
ATOM 850 O O . ARG A 1 111 ? -16.498 5.798 25.914 1.00 92.06 111 ARG A O 1
ATOM 857 N N . LYS A 1 112 ? -17.816 7.400 26.785 1.00 91.56 112 LYS A N 1
ATOM 858 C CA . LYS A 1 112 ? -16.758 8.189 27.430 1.00 91.56 112 LYS A CA 1
ATOM 859 C C . LYS A 1 112 ? -16.021 7.361 28.476 1.00 91.56 112 LYS A C 1
ATOM 861 O O . LYS A 1 112 ? -14.798 7.280 28.450 1.00 91.56 112 LYS A O 1
ATOM 866 N N . SER A 1 113 ? -16.767 6.679 29.345 1.00 92.00 113 SER A N 1
ATOM 867 C CA . SER A 1 113 ? -16.193 5.781 30.353 1.00 92.00 113 SER A CA 1
ATOM 868 C C . SER A 1 113 ? -15.380 4.651 29.714 1.00 92.00 113 SER A C 1
ATOM 870 O O . SER A 1 113 ? -14.315 4.308 30.220 1.00 92.00 113 SER A O 1
ATOM 872 N N . LEU A 1 114 ? -15.858 4.086 28.599 1.00 92.25 114 LEU A N 1
ATOM 873 C CA . LEU A 1 114 ? -15.139 3.053 27.853 1.00 92.25 114 LEU A CA 1
ATOM 874 C C . LEU A 1 114 ? -13.861 3.596 27.206 1.00 92.25 114 LEU A C 1
ATOM 876 O O . LEU A 1 114 ? -12.815 2.979 27.369 1.00 92.25 114 LEU A O 1
ATOM 880 N N . LEU A 1 115 ? -13.918 4.753 26.542 1.00 90.50 115 LEU A N 1
ATOM 881 C CA . LEU A 1 115 ? -12.744 5.406 25.957 1.00 90.50 115 LEU A CA 1
ATOM 882 C C . LEU A 1 115 ? -11.670 5.668 27.022 1.00 90.50 115 LEU A C 1
ATOM 884 O O . LEU A 1 115 ? -10.522 5.274 26.850 1.00 90.50 115 LEU A O 1
ATOM 888 N N . GLN A 1 116 ? -12.052 6.255 28.157 1.00 89.44 116 GLN A N 1
ATOM 889 C CA . GLN A 1 116 ? -11.126 6.526 29.260 1.00 89.44 116 GLN A CA 1
ATOM 890 C C . GLN A 1 116 ? -10.543 5.246 29.872 1.00 89.44 116 GLN A C 1
ATOM 892 O O . GLN A 1 116 ? -9.388 5.239 30.288 1.00 89.44 116 GLN A O 1
ATOM 897 N N . ALA A 1 117 ? -11.324 4.165 29.951 1.00 89.88 117 ALA A N 1
ATOM 898 C CA . ALA A 1 117 ? -10.832 2.879 30.434 1.00 89.88 117 ALA A CA 1
ATOM 899 C C . ALA A 1 117 ? -9.855 2.226 29.440 1.00 89.88 117 ALA A C 1
ATOM 901 O O . ALA A 1 117 ? -8.857 1.658 29.871 1.00 89.88 117 ALA A O 1
ATOM 902 N N . LEU A 1 118 ? -10.102 2.347 28.131 1.00 87.12 118 LEU A N 1
ATOM 903 C CA . LEU A 1 118 ? -9.193 1.869 27.083 1.00 87.12 118 LEU A CA 1
ATOM 904 C C . LEU A 1 118 ? -7.857 2.618 27.105 1.00 87.12 118 LEU A C 1
ATOM 906 O O . LEU A 1 118 ? -6.818 1.972 27.072 1.00 87.12 118 LEU A O 1
ATOM 910 N N . ILE A 1 119 ? -7.888 3.947 27.251 1.00 82.69 119 ILE A N 1
ATOM 911 C CA . ILE A 1 119 ? -6.681 4.783 27.367 1.00 82.69 119 ILE A CA 1
ATOM 912 C C . ILE A 1 119 ? -5.819 4.367 28.575 1.00 82.69 119 ILE A C 1
ATOM 914 O O . ILE A 1 119 ? -4.599 4.378 28.507 1.00 82.69 119 ILE A O 1
ATOM 918 N N . ARG A 1 120 ? -6.423 3.937 29.690 1.00 80.44 120 ARG A N 1
ATOM 919 C CA . ARG A 1 120 ? -5.654 3.464 30.861 1.00 80.44 120 ARG A CA 1
ATOM 920 C C . ARG A 1 120 ? -5.027 2.083 30.675 1.00 80.44 120 ARG A C 1
ATOM 922 O O . ARG A 1 120 ? -4.041 1.773 31.332 1.00 80.44 120 ARG A O 1
ATOM 929 N N . GLU A 1 121 ? -5.615 1.243 29.831 1.00 77.44 121 GLU A N 1
ATOM 930 C CA . GLU A 1 121 ? -5.151 -0.127 29.567 1.00 77.44 121 GLU A CA 1
ATOM 931 C C . GLU A 1 121 ? -4.204 -0.196 28.360 1.00 77.44 121 GLU A C 1
ATOM 933 O O . GLU A 1 121 ? -3.877 -1.273 27.861 1.00 77.44 121 GLU A O 1
ATOM 938 N N . GLU A 1 122 ? -3.750 0.950 27.871 1.00 61.97 122 GLU A N 1
ATOM 939 C CA . GLU A 1 122 ? -3.179 1.065 26.542 1.00 61.97 122 GLU A CA 1
ATOM 940 C C . GLU A 1 122 ? -1.802 0.422 26.368 1.00 61.97 122 GLU A C 1
ATOM 942 O O . GLU A 1 122 ? -1.495 -0.111 25.305 1.00 61.97 122 GLU A O 1
ATOM 947 N N . ARG A 1 123 ? -1.006 0.309 27.432 1.00 60.12 123 ARG A N 1
ATOM 948 C CA . ARG A 1 123 ? 0.229 -0.490 27.374 1.00 60.12 123 ARG A CA 1
ATOM 949 C C . ARG A 1 123 ? -0.031 -1.962 27.017 1.00 60.12 123 ARG A C 1
ATOM 951 O O . ARG A 1 123 ? 0.854 -2.619 26.489 1.00 60.12 123 ARG A O 1
ATOM 958 N N . ARG A 1 124 ? -1.241 -2.486 27.268 1.00 58.22 124 ARG A N 1
ATOM 959 C CA . ARG A 1 124 ? -1.689 -3.818 26.804 1.00 58.22 124 ARG A CA 1
ATOM 960 C C . ARG A 1 124 ? -2.322 -3.788 25.413 1.00 58.22 124 ARG A C 1
ATOM 962 O O . ARG A 1 124 ? -2.593 -4.841 24.839 1.00 58.22 124 ARG A O 1
ATOM 969 N N . LEU A 1 125 ? -2.607 -2.595 24.902 1.00 56.41 125 LEU A N 1
ATOM 970 C CA . LEU A 1 125 ? -3.049 -2.370 23.541 1.00 56.41 125 LEU A CA 1
ATOM 971 C C . LEU A 1 125 ? -1.870 -2.253 22.576 1.00 56.41 125 LEU A C 1
ATOM 973 O O . LEU A 1 125 ? -2.136 -2.446 21.414 1.00 56.41 125 LEU A O 1
ATOM 977 N N . ASP A 1 126 ? -0.609 -2.022 22.941 1.00 52.16 126 ASP A N 1
ATOM 978 C CA . ASP A 1 126 ? 0.451 -1.860 21.916 1.00 52.16 126 ASP A CA 1
ATOM 979 C C . ASP A 1 126 ? 0.627 -3.113 21.009 1.00 52.16 126 ASP A C 1
ATOM 981 O O . ASP A 1 126 ? 0.682 -2.999 19.784 1.00 52.16 126 ASP A O 1
ATOM 985 N N . ASP A 1 127 ? 0.488 -4.328 21.562 1.00 48.81 127 ASP A N 1
ATOM 986 C CA . ASP A 1 127 ? 0.465 -5.591 20.787 1.00 48.81 127 ASP A CA 1
ATOM 987 C C . ASP A 1 127 ? -0.794 -5.773 19.904 1.00 48.81 127 ASP A C 1
ATOM 989 O O . ASP A 1 127 ? -0.817 -6.567 18.957 1.00 48.81 127 ASP A O 1
ATOM 993 N N . ILE A 1 128 ? -1.879 -5.050 20.204 1.00 47.44 128 ILE A N 1
ATOM 994 C CA . ILE A 1 128 ? -3.241 -5.288 19.685 1.00 47.44 128 ILE A CA 1
ATOM 995 C C . ILE A 1 128 ? -3.803 -4.056 18.938 1.00 47.44 128 ILE A C 1
ATOM 997 O O . ILE A 1 128 ? -4.678 -4.182 18.089 1.00 47.44 128 ILE A O 1
ATOM 1001 N N . GLY A 1 129 ? -3.322 -2.852 19.199 1.00 46.28 129 GLY A N 1
ATOM 1002 C CA . GLY A 1 129 ? -4.121 -1.625 19.272 1.00 46.28 129 GLY A CA 1
ATOM 1003 C C . GLY A 1 129 ? -4.103 -0.818 17.992 1.00 46.28 129 GLY A C 1
ATOM 1004 O O . GLY A 1 129 ? -5.154 -0.350 17.565 1.00 46.28 129 GLY A O 1
ATOM 1005 N N . TYR A 1 130 ? -2.970 -0.756 17.290 1.00 49.78 130 TYR A N 1
ATOM 1006 C CA . TYR A 1 130 ? -2.954 -0.151 15.955 1.00 49.78 130 TYR A CA 1
ATOM 1007 C C . TYR A 1 130 ? -3.705 -1.028 14.933 1.00 49.78 130 TYR A C 1
ATOM 1009 O O . TYR A 1 130 ? -4.534 -0.531 14.157 1.00 49.78 130 TYR A O 1
ATOM 1017 N N . ARG A 1 131 ? -3.495 -2.355 15.001 1.00 52.44 131 ARG A N 1
ATOM 1018 C CA . ARG A 1 131 ? -4.177 -3.349 14.152 1.00 52.44 131 ARG A CA 1
ATOM 1019 C C . ARG A 1 131 ? -5.676 -3.461 14.452 1.00 52.44 131 ARG A C 1
ATOM 1021 O O . ARG A 1 131 ? -6.454 -3.622 13.517 1.00 52.44 131 ARG A O 1
ATOM 1028 N N . ASN A 1 132 ? -6.098 -3.307 15.711 1.00 61.97 132 ASN A N 1
ATOM 1029 C CA . ASN A 1 132 ? -7.506 -3.436 16.109 1.00 61.97 132 ASN A CA 1
ATOM 1030 C C . ASN A 1 132 ? -8.225 -2.114 16.405 1.00 61.97 132 ASN A C 1
ATOM 1032 O O . ASN A 1 132 ? -9.400 -2.155 16.756 1.00 61.97 132 ASN A O 1
ATOM 1036 N N . ALA A 1 133 ? -7.615 -0.938 16.208 1.00 64.44 133 ALA A N 1
ATOM 1037 C CA . ALA A 1 133 ? -8.339 0.338 16.322 1.00 64.44 133 ALA A CA 1
ATOM 1038 C C . ALA A 1 133 ? -9.564 0.408 15.382 1.00 64.44 133 ALA A C 1
ATOM 1040 O O . ALA A 1 133 ? -10.535 1.094 15.687 1.00 64.44 133 ALA A O 1
ATOM 1041 N N . ALA A 1 134 ? -9.586 -0.384 14.300 1.00 66.38 134 ALA A N 1
ATOM 1042 C CA . ALA A 1 134 ? -10.777 -0.600 13.477 1.00 66.38 134 ALA A CA 1
ATOM 1043 C C . ALA A 1 134 ? -11.973 -1.157 14.271 1.00 66.38 134 ALA A C 1
ATOM 1045 O O . ALA A 1 134 ? -13.097 -0.702 14.074 1.00 66.38 134 ALA A O 1
ATOM 1046 N N . ALA A 1 135 ? -11.742 -2.084 15.205 1.00 72.12 135 ALA A N 1
ATOM 1047 C CA . ALA A 1 135 ? -12.796 -2.659 16.040 1.00 72.12 135 ALA A CA 1
ATOM 1048 C C . ALA A 1 135 ? -13.415 -1.625 16.994 1.00 72.12 135 ALA A C 1
ATOM 1050 O O . ALA A 1 135 ? -14.587 -1.714 17.347 1.00 72.12 135 ALA A O 1
ATOM 1051 N N . PHE A 1 136 ? -12.644 -0.603 17.366 1.00 80.50 136 PHE A N 1
ATOM 1052 C CA . PHE A 1 136 ? -13.075 0.463 18.266 1.00 80.50 136 PHE A CA 1
ATOM 1053 C C . PHE A 1 136 ? -13.536 1.732 17.526 1.00 80.50 136 PHE A C 1
ATOM 1055 O O . PHE A 1 136 ? -13.961 2.689 18.172 1.00 80.50 136 PHE A O 1
ATOM 1062 N N . ALA A 1 137 ? -13.508 1.759 16.187 1.00 77.56 137 ALA A N 1
ATOM 1063 C CA . ALA A 1 137 ? -13.783 2.952 15.377 1.00 77.56 137 ALA A CA 1
ATOM 1064 C C . ALA A 1 137 ? -15.164 3.583 15.645 1.00 77.56 137 ALA A C 1
ATOM 1066 O O . ALA A 1 137 ? -15.339 4.790 15.499 1.00 77.56 137 ALA A O 1
ATOM 1067 N N . HIS A 1 138 ? -16.139 2.794 16.107 1.00 82.25 138 HIS A N 1
ATOM 1068 C CA . HIS A 1 138 ? -17.463 3.278 16.511 1.00 82.25 138 HIS A CA 1
ATOM 1069 C C . HIS A 1 138 ? -17.449 4.223 17.729 1.00 82.25 138 HIS A C 1
ATOM 1071 O O . HIS A 1 138 ? -18.429 4.939 17.951 1.00 82.25 138 HIS A O 1
ATOM 1077 N N . LEU A 1 139 ? -16.362 4.251 18.512 1.00 87.38 139 LEU A N 1
ATOM 1078 C CA . LEU A 1 139 ? -16.152 5.253 19.562 1.00 87.38 139 LEU A CA 1
ATOM 1079 C C . LEU A 1 139 ? -15.858 6.637 18.978 1.00 87.38 139 LEU A C 1
ATOM 1081 O O . LEU A 1 139 ? -16.270 7.635 19.562 1.00 87.38 139 LEU A O 1
ATOM 1085 N N . ALA A 1 140 ? -15.207 6.713 17.816 1.00 88.44 140 ALA A N 1
ATOM 1086 C CA . ALA A 1 140 ? -14.973 7.965 17.109 1.00 88.44 140 ALA A CA 1
ATOM 1087 C C . ALA A 1 140 ? -16.263 8.433 16.412 1.00 88.44 140 ALA A C 1
ATOM 1089 O O . ALA A 1 140 ? -16.467 8.251 15.212 1.00 88.44 140 ALA A O 1
ATOM 1090 N N . ALA A 1 141 ? -17.172 9.001 17.205 1.00 87.69 141 ALA A N 1
ATOM 1091 C CA . ALA A 1 141 ? -18.484 9.482 16.791 1.00 87.69 141 ALA A CA 1
ATOM 1092 C C . ALA A 1 141 ? -18.833 10.807 17.501 1.00 87.69 141 ALA A C 1
ATOM 1094 O O . ALA A 1 141 ? -18.322 11.048 18.598 1.00 87.69 141 ALA A O 1
ATOM 1095 N N . PRO A 1 142 ? -19.769 11.616 16.955 1.00 90.12 142 PRO A N 1
ATOM 1096 C CA . PRO A 1 142 ? -20.084 12.957 17.467 1.00 90.12 142 PRO A CA 1
ATOM 1097 C C . PRO A 1 142 ? -20.333 13.073 18.983 1.00 90.12 142 PRO A C 1
ATOM 1099 O O . PRO A 1 142 ? -19.907 14.062 19.573 1.00 90.12 142 PRO A O 1
ATOM 1102 N N . PRO A 1 143 ? -20.954 12.089 19.675 1.00 89.00 143 PRO A N 1
ATOM 1103 C CA . PRO A 1 143 ? -21.144 12.171 21.125 1.00 89.00 143 PRO A CA 1
ATOM 1104 C C . PRO A 1 143 ? -19.860 12.267 21.963 1.00 89.00 143 PRO A C 1
ATOM 1106 O O . PRO A 1 143 ? -19.952 12.628 23.131 1.00 89.00 143 PRO A O 1
ATOM 1109 N N . LEU A 1 144 ? -18.701 11.908 21.403 1.00 92.38 144 LEU A N 1
ATOM 1110 C CA . LEU A 1 144 ? -17.395 11.982 22.064 1.00 92.38 144 LEU A CA 1
ATOM 1111 C C . LEU A 1 144 ? -16.488 13.075 21.482 1.00 92.38 144 LEU A C 1
ATOM 1113 O O . LEU A 1 144 ? -15.316 13.137 21.837 1.00 92.38 144 LEU A O 1
ATOM 1117 N N . GLU A 1 145 ? -17.006 13.954 20.619 1.00 93.81 145 GLU A N 1
ATOM 1118 C CA . GLU A 1 145 ? -16.211 14.994 19.954 1.00 93.81 145 GLU A CA 1
ATOM 1119 C C . GLU A 1 145 ? -15.465 15.898 20.947 1.00 93.81 145 GLU A C 1
ATOM 1121 O O . GLU A 1 145 ? -14.270 16.131 20.782 1.00 93.81 145 GLU A O 1
ATOM 1126 N N . THR A 1 146 ? -16.146 16.372 21.996 1.00 93.31 146 THR A N 1
ATOM 1127 C CA . THR A 1 146 ? -15.525 17.195 23.048 1.00 93.31 146 THR A CA 1
ATOM 1128 C C . THR A 1 146 ? -14.388 16.447 23.736 1.00 93.31 146 THR A C 1
ATOM 1130 O O . THR A 1 146 ? -13.312 16.998 23.918 1.00 93.31 146 THR A O 1
ATOM 1133 N N . GLU A 1 147 ? -14.594 15.165 24.033 1.00 92.56 147 GLU A N 1
ATOM 1134 C CA . GLU A 1 147 ? -13.592 14.316 24.673 1.00 92.56 147 GLU A CA 1
ATOM 1135 C C . GLU A 1 147 ? -12.343 14.140 23.799 1.00 92.56 147 GLU A C 1
ATOM 1137 O O . GLU A 1 147 ? -11.221 14.237 24.290 1.00 92.56 147 GLU A O 1
ATOM 1142 N N . PHE A 1 148 ? -12.523 13.921 22.493 1.00 94.19 148 PHE A N 1
ATOM 1143 C CA . PHE A 1 148 ? -11.402 13.853 21.557 1.00 94.19 148 PHE A CA 1
ATOM 1144 C C . PHE A 1 148 ? -10.682 15.191 21.434 1.00 94.19 148 PHE A C 1
ATOM 1146 O O . PHE A 1 148 ? -9.456 15.209 21.400 1.00 94.19 148 PHE A O 1
ATOM 1153 N N . ARG A 1 149 ? -11.414 16.310 21.396 1.00 95.25 149 ARG A N 1
ATOM 1154 C CA . ARG A 1 149 ? -10.807 17.646 21.377 1.00 95.25 149 ARG A CA 1
ATOM 1155 C C . ARG A 1 149 ? -9.928 17.861 22.602 1.00 95.25 149 ARG A C 1
ATOM 1157 O O . ARG A 1 149 ? -8.778 18.253 22.440 1.00 95.25 149 ARG A O 1
ATOM 1164 N N . ASP A 1 150 ? -10.451 17.581 23.791 1.00 92.12 150 ASP A N 1
ATOM 1165 C CA . ASP A 1 150 ? -9.731 17.786 25.047 1.00 92.12 150 ASP A CA 1
ATOM 1166 C C . ASP A 1 150 ? -8.428 16.972 25.070 1.00 92.12 150 ASP A C 1
ATOM 1168 O O . ASP A 1 150 ? -7.380 17.511 25.419 1.00 92.12 150 ASP A O 1
ATOM 1172 N N . LEU A 1 151 ? -8.466 15.718 24.599 1.00 90.94 151 LEU A N 1
ATOM 1173 C CA . LEU A 1 151 ? -7.286 14.852 24.478 1.00 90.94 151 LEU A CA 1
ATOM 1174 C C . LEU A 1 151 ? -6.264 15.371 23.452 1.00 90.94 151 LEU A C 1
ATOM 1176 O O . LEU A 1 151 ? -5.070 15.369 23.730 1.00 90.94 151 LEU A O 1
ATOM 1180 N N . LEU A 1 152 ? -6.715 15.846 22.287 1.00 93.00 152 LEU A N 1
ATOM 1181 C CA . LEU A 1 152 ? -5.838 16.383 21.234 1.00 93.00 152 LEU A CA 1
ATOM 1182 C C . LEU A 1 152 ? -5.189 17.721 21.620 1.00 93.00 152 LEU A C 1
ATOM 1184 O O . LEU A 1 152 ? -4.125 18.057 21.112 1.00 93.00 152 LEU A O 1
ATOM 1188 N N . THR A 1 153 ? -5.842 18.501 22.484 1.00 92.19 153 THR A N 1
ATOM 1189 C CA . THR A 1 153 ? -5.367 19.827 22.925 1.00 92.19 153 THR A CA 1
ATOM 1190 C C . THR A 1 153 ? -4.713 19.822 24.305 1.00 92.19 153 THR A C 1
ATOM 1192 O O . THR A 1 153 ? -4.411 20.889 24.845 1.00 92.19 153 THR A O 1
ATOM 1195 N N . ALA A 1 154 ? -4.506 18.641 24.891 1.00 86.56 154 ALA A N 1
ATOM 1196 C CA . ALA A 1 154 ? -3.872 18.511 26.191 1.00 86.56 154 ALA A CA 1
ATOM 1197 C C . ALA A 1 154 ? -2.446 19.115 26.184 1.00 86.56 154 ALA A C 1
ATOM 1199 O O . ALA A 1 154 ? -1.785 19.141 25.141 1.00 86.56 154 ALA A O 1
ATOM 1200 N N . PRO A 1 155 ? -1.954 19.629 27.330 1.00 79.25 155 PRO A N 1
ATOM 1201 C CA . PRO A 1 155 ? -0.587 20.138 27.453 1.00 79.25 155 PRO A CA 1
ATOM 1202 C C . PRO A 1 155 ? 0.469 19.087 27.082 1.00 79.25 155 PRO A C 1
ATOM 1204 O O . PRO A 1 155 ? 0.165 17.900 27.052 1.00 79.25 155 PRO A O 1
ATOM 1207 N N . ALA A 1 156 ? 1.710 19.545 26.855 1.00 69.00 156 ALA A N 1
ATOM 1208 C CA . ALA A 1 156 ? 2.862 18.732 26.444 1.00 69.00 156 ALA A CA 1
ATOM 1209 C C . ALA A 1 156 ? 2.832 17.293 27.023 1.00 69.00 156 ALA A C 1
ATOM 1211 O O . ALA A 1 156 ? 2.996 17.141 28.238 1.00 69.00 156 ALA A O 1
ATOM 1212 N N . PRO A 1 157 ? 2.619 16.271 26.171 1.00 73.81 157 PRO A N 1
ATOM 1213 C CA . PRO A 1 157 ? 2.401 14.892 26.605 1.00 73.81 157 PRO A CA 1
ATOM 1214 C C . PRO A 1 157 ? 3.626 14.297 27.317 1.00 73.81 157 PRO A C 1
ATOM 1216 O O . PRO A 1 157 ? 4.768 14.508 26.894 1.00 73.81 157 PRO A O 1
ATOM 1219 N N . SER A 1 158 ? 3.397 13.529 28.384 1.00 75.81 158 SER A N 1
ATOM 1220 C CA . SER A 1 158 ? 4.368 12.559 28.905 1.00 75.81 158 SER A CA 1
ATOM 1221 C C . SER A 1 158 ? 4.506 11.350 27.964 1.00 75.81 158 SER A C 1
ATOM 1223 O O . SER A 1 158 ? 3.783 11.239 26.977 1.00 75.81 158 SER A O 1
ATOM 1225 N N . GLU A 1 159 ? 5.424 10.421 28.252 1.00 69.62 159 GLU A N 1
ATOM 1226 C CA . GLU A 1 159 ? 5.557 9.190 27.452 1.00 69.62 159 GLU A CA 1
ATOM 1227 C C . GLU A 1 159 ? 4.253 8.382 27.382 1.00 69.62 159 GLU A C 1
ATOM 1229 O O . GLU A 1 159 ? 3.848 7.985 26.293 1.00 69.62 159 GLU A O 1
ATOM 1234 N N . ASP A 1 160 ? 3.557 8.210 28.510 1.00 69.56 160 ASP A N 1
ATOM 1235 C CA . ASP A 1 160 ? 2.267 7.506 28.556 1.00 69.56 160 ASP A CA 1
ATOM 1236 C C . ASP A 1 160 ? 1.172 8.254 27.765 1.00 69.56 160 ASP A C 1
ATOM 1238 O O . ASP A 1 160 ? 0.285 7.633 27.180 1.00 69.56 160 ASP A O 1
ATOM 1242 N N . ASP A 1 161 ? 1.252 9.585 27.686 1.00 79.62 161 ASP A N 1
ATOM 1243 C CA . ASP A 1 161 ? 0.290 10.397 26.936 1.00 79.62 161 ASP A CA 1
ATOM 1244 C C . ASP A 1 161 ? 0.493 10.283 25.409 1.00 79.62 161 ASP A C 1
ATOM 1246 O O . ASP A 1 161 ? -0.464 10.455 24.649 1.00 79.62 161 ASP A O 1
ATOM 1250 N N . TRP A 1 162 ? 1.706 9.960 24.932 1.00 83.62 162 TRP A N 1
ATOM 1251 C CA . TRP A 1 162 ? 1.970 9.747 23.500 1.00 83.62 162 TRP A CA 1
ATOM 1252 C C . TRP A 1 162 ? 1.308 8.491 22.959 1.00 83.62 162 TRP A C 1
ATOM 1254 O O . TRP A 1 162 ? 0.763 8.522 21.851 1.00 83.62 162 TRP A O 1
ATOM 1264 N N . PHE A 1 163 ? 1.329 7.411 23.740 1.00 79.00 163 PHE A N 1
ATOM 1265 C CA . PHE A 1 163 ? 0.558 6.219 23.424 1.00 79.00 163 PHE A CA 1
ATOM 1266 C C . PHE A 1 163 ? -0.916 6.626 23.307 1.00 79.00 163 PHE A C 1
ATOM 1268 O O . PHE A 1 163 ? -1.493 6.520 22.218 1.00 79.00 163 PHE A O 1
ATOM 1275 N N . ALA A 1 164 ? -1.476 7.259 24.344 1.00 81.56 164 ALA A N 1
ATOM 1276 C CA . ALA A 1 164 ? -2.910 7.548 24.400 1.00 81.56 164 ALA A CA 1
ATOM 1277 C C . ALA A 1 164 ? -3.365 8.363 23.193 1.00 81.56 164 ALA A C 1
ATOM 1279 O O . ALA A 1 164 ? -4.413 8.100 22.591 1.00 81.56 164 ALA A O 1
ATOM 1280 N N . LEU A 1 165 ? -2.528 9.321 22.801 1.00 88.19 165 LEU A N 1
ATOM 1281 C CA . LEU A 1 165 ? -2.718 10.138 21.622 1.00 88.19 165 LEU A CA 1
ATOM 1282 C C . LEU A 1 165 ? -2.668 9.314 20.326 1.00 88.19 165 LEU A C 1
ATOM 1284 O O . LEU A 1 165 ? -3.578 9.437 19.506 1.00 88.19 165 LEU A O 1
ATOM 1288 N N . LYS A 1 166 ? -1.682 8.426 20.145 1.00 87.25 166 LYS A N 1
ATOM 1289 C CA . LYS A 1 166 ? -1.603 7.497 18.999 1.00 87.25 166 LYS A CA 1
ATOM 1290 C C . LYS A 1 166 ? -2.855 6.624 18.892 1.00 87.25 166 LYS A C 1
ATOM 1292 O O . LYS A 1 166 ? -3.410 6.493 17.798 1.00 87.25 166 LYS A O 1
ATOM 1297 N N . PHE A 1 167 ? -3.337 6.057 20.000 1.00 85.44 167 PHE A N 1
ATOM 1298 C CA . PHE A 1 167 ? -4.570 5.267 20.008 1.00 85.44 167 PHE A CA 1
ATOM 1299 C C . PHE A 1 167 ? -5.783 6.108 19.596 1.00 85.44 167 PHE A C 1
ATOM 1301 O O . PHE A 1 167 ? -6.536 5.706 18.706 1.00 85.44 167 PHE A O 1
ATOM 1308 N N . VAL A 1 168 ? -5.946 7.298 20.181 1.00 89.81 168 VAL A N 1
ATOM 1309 C CA . VAL A 1 168 ? -7.027 8.240 19.849 1.00 89.81 168 VAL A CA 1
ATOM 1310 C C . VAL A 1 168 ? -7.014 8.614 18.366 1.00 89.81 168 VAL A C 1
ATOM 1312 O O . VAL A 1 168 ? -8.052 8.538 17.705 1.00 89.81 168 VAL A O 1
ATOM 1315 N N . LEU A 1 169 ? -5.852 8.962 17.816 1.00 91.75 169 LEU A N 1
ATOM 1316 C CA . LEU A 1 169 ? -5.692 9.278 16.395 1.00 91.75 169 LEU A CA 1
ATOM 1317 C C . LEU A 1 169 ? -6.026 8.065 15.513 1.00 91.75 169 LEU A C 1
ATOM 1319 O O . LEU A 1 169 ? -6.718 8.208 14.506 1.00 91.75 169 LEU A O 1
ATOM 1323 N N . GLY A 1 170 ? -5.647 6.857 15.937 1.00 88.75 170 GLY A N 1
ATOM 1324 C CA . GLY A 1 170 ? -6.026 5.605 15.277 1.00 88.75 170 GLY A CA 1
ATOM 1325 C C . GLY A 1 170 ? -7.536 5.320 15.270 1.00 88.75 170 GLY A C 1
ATOM 1326 O O . GLY A 1 170 ? -8.037 4.686 14.339 1.00 88.75 170 GLY A O 1
ATOM 1327 N N . LEU A 1 171 ? -8.290 5.791 16.272 1.00 89.50 171 LEU A N 1
ATOM 1328 C CA . LEU A 1 171 ? -9.759 5.756 16.241 1.00 89.50 171 LEU A CA 1
ATOM 1329 C C . LEU A 1 171 ? -10.300 6.779 15.240 1.00 89.50 171 LEU A C 1
ATOM 1331 O O . LEU A 1 171 ? -11.185 6.464 14.441 1.00 89.50 171 LEU A O 1
ATOM 1335 N N . LEU A 1 172 ? -9.760 8.000 15.260 1.00 93.12 172 LEU A N 1
ATOM 1336 C CA . LEU A 1 172 ? -10.184 9.098 14.389 1.00 93.12 172 LEU A CA 1
ATOM 1337 C C . LEU A 1 172 ? -9.879 8.831 12.908 1.00 93.12 172 LEU A C 1
ATOM 1339 O O . LEU A 1 172 ? -10.652 9.271 12.059 1.00 93.12 172 LEU A O 1
ATOM 1343 N N . SER A 1 173 ? -8.843 8.056 12.581 1.00 91.31 173 SER A N 1
ATOM 1344 C CA . SER A 1 173 ? -8.542 7.642 11.201 1.00 91.31 173 SER A CA 1
ATOM 1345 C C . SER A 1 173 ? -9.544 6.645 10.612 1.00 91.31 173 SER A C 1
ATOM 1347 O O . SER A 1 173 ? -9.591 6.454 9.397 1.00 91.31 173 SER A O 1
ATOM 1349 N N . ARG A 1 174 ? -10.409 6.045 11.440 1.00 87.88 174 ARG A N 1
ATOM 1350 C CA . ARG A 1 174 ? -11.418 5.058 11.007 1.00 87.88 174 ARG A CA 1
ATOM 1351 C C . ARG A 1 174 ? -12.857 5.441 11.365 1.00 87.88 174 ARG A C 1
ATOM 1353 O O . ARG A 1 174 ? -13.795 4.903 10.781 1.00 87.88 174 ARG A O 1
ATOM 1360 N N . GLY A 1 175 ? -13.040 6.381 12.289 1.00 87.25 175 GLY A N 1
ATOM 1361 C CA . GLY A 1 175 ? -14.334 6.818 12.807 1.00 87.25 175 GLY A CA 1
ATOM 1362 C C . GLY A 1 175 ? -15.181 7.675 11.868 1.00 87.25 175 GLY A C 1
ATOM 1363 O O . GLY A 1 175 ? -14.899 7.835 10.681 1.00 87.25 175 GLY A O 1
ATOM 1364 N N . THR A 1 176 ? -16.251 8.241 12.422 1.00 90.88 176 THR A N 1
ATOM 1365 C CA . THR A 1 176 ? -17.105 9.233 11.752 1.00 90.88 176 THR A CA 1
ATOM 1366 C C . THR A 1 176 ? -16.388 10.589 11.712 1.00 90.88 176 THR A C 1
ATOM 1368 O O . THR A 1 176 ? -15.860 11.002 12.746 1.00 90.88 176 THR A O 1
ATOM 1371 N N . PRO A 1 177 ? -16.368 11.302 10.567 1.00 92.81 177 PRO A N 1
ATOM 1372 C CA . PRO A 1 177 ? -15.765 12.627 10.481 1.00 92.81 177 PRO A CA 1
ATOM 1373 C C . PRO A 1 177 ? -16.447 13.645 11.397 1.00 92.81 177 PRO A C 1
ATOM 1375 O O . PRO A 1 177 ? -17.671 13.767 11.409 1.00 92.81 177 PRO A O 1
ATOM 1378 N N . MET A 1 178 ? -15.631 14.401 12.119 1.00 94.56 178 MET A N 1
ATOM 1379 C CA . MET A 1 178 ? -15.980 15.488 13.023 1.00 94.56 178 MET A CA 1
ATOM 1380 C C . MET A 1 178 ? -15.108 16.687 12.631 1.00 94.56 178 MET A C 1
ATOM 1382 O O . MET A 1 178 ? -13.978 16.835 13.092 1.00 94.56 178 MET A O 1
ATOM 1386 N N . ALA A 1 179 ? -15.617 17.533 11.728 1.00 92.88 179 ALA A N 1
ATOM 1387 C CA . ALA A 1 179 ? -14.836 18.582 11.056 1.00 92.88 179 ALA A CA 1
ATOM 1388 C C . ALA A 1 179 ? -14.140 19.562 12.018 1.00 92.88 179 ALA A C 1
ATOM 1390 O O . ALA A 1 179 ? -13.086 20.116 11.720 1.00 92.88 179 ALA A O 1
ATOM 1391 N N . THR A 1 180 ? -14.706 19.754 13.203 1.00 95.31 180 THR A N 1
ATOM 1392 C CA . THR A 1 180 ? -14.164 20.623 14.248 1.00 95.31 180 THR A CA 1
ATOM 1393 C C . THR A 1 180 ? -12.867 20.080 14.879 1.00 95.31 180 THR A C 1
ATOM 1395 O O . THR A 1 180 ? -12.204 20.817 15.612 1.00 95.31 180 THR A O 1
ATOM 1398 N N . LEU A 1 181 ? -12.515 18.807 14.650 1.00 96.62 181 LEU A N 1
ATOM 1399 C CA . LEU A 1 181 ? -11.281 18.167 15.124 1.00 96.62 181 LEU A CA 1
ATOM 1400 C C . LEU A 1 181 ? -10.116 18.302 14.136 1.00 96.62 181 LEU A C 1
ATOM 1402 O O . LEU A 1 181 ? -8.989 17.996 14.508 1.00 96.62 181 LEU A O 1
ATOM 1406 N N . ILE A 1 182 ? -10.359 18.792 12.914 1.00 96.38 182 ILE A N 1
ATOM 1407 C CA . ILE A 1 182 ? -9.330 18.938 11.870 1.00 96.38 182 ILE A CA 1
ATOM 1408 C C . ILE A 1 182 ? -8.164 19.809 12.358 1.00 96.38 182 ILE A C 1
ATOM 1410 O O . ILE A 1 182 ? -7.015 19.380 12.298 1.00 96.38 182 ILE A O 1
ATOM 1414 N N . GLU A 1 183 ? -8.456 20.998 12.892 1.00 96.06 183 GLU A N 1
ATOM 1415 C CA . GLU A 1 183 ? -7.417 21.924 13.365 1.00 96.06 183 GLU A CA 1
ATOM 1416 C C . GLU A 1 183 ? -6.648 21.374 14.590 1.00 96.06 183 GLU A C 1
ATOM 1418 O O . GLU A 1 183 ? -5.417 21.400 14.566 1.00 96.06 183 GLU A O 1
ATOM 1423 N N . PRO A 1 184 ? -7.299 20.785 15.622 1.00 96.50 184 PRO A N 1
ATOM 1424 C CA . PRO A 1 184 ? -6.590 20.046 16.672 1.00 96.50 184 PRO A CA 1
ATOM 1425 C C . PRO A 1 184 ? -5.684 18.919 16.153 1.00 96.50 184 PRO A C 1
ATOM 1427 O O . PRO A 1 184 ? -4.551 18.797 16.606 1.00 96.50 184 PRO A O 1
ATOM 1430 N N . ILE A 1 185 ? -6.141 18.117 15.184 1.00 96.69 185 ILE A N 1
ATOM 1431 C CA . ILE A 1 185 ? -5.325 17.047 14.588 1.00 96.69 185 ILE A CA 1
ATOM 1432 C C . ILE A 1 185 ? -4.109 17.633 13.863 1.00 96.69 185 ILE A C 1
ATOM 1434 O O . ILE A 1 185 ? -3.004 17.115 14.004 1.00 96.69 185 ILE A O 1
ATOM 1438 N N . GLN A 1 186 ? -4.275 18.728 13.118 1.00 95.56 186 GLN A N 1
ATOM 1439 C CA . GLN A 1 186 ? -3.146 19.394 12.464 1.00 95.56 186 GLN A CA 1
ATOM 1440 C C . GLN A 1 186 ? -2.151 19.981 13.459 1.00 95.56 186 GLN A C 1
ATOM 1442 O O . GLN A 1 186 ? -0.951 19.931 13.203 1.00 95.56 186 GLN A O 1
ATOM 1447 N N . ALA A 1 187 ? -2.620 20.511 14.589 1.00 94.12 187 ALA A N 1
ATOM 1448 C CA . ALA A 1 187 ? -1.732 20.985 15.643 1.00 94.12 187 ALA A CA 1
ATOM 1449 C C . ALA A 1 187 ? -0.862 19.847 16.204 1.00 94.12 187 ALA A C 1
ATOM 1451 O O . ALA A 1 187 ? 0.313 20.071 16.483 1.00 94.12 187 ALA A O 1
ATOM 1452 N N . VAL A 1 188 ? -1.407 18.628 16.308 1.00 94.00 188 VAL A N 1
ATOM 1453 C CA . VAL A 1 188 ? -0.634 17.430 16.676 1.00 94.00 188 VAL A CA 1
ATOM 1454 C C . VAL A 1 188 ? 0.338 17.033 15.563 1.00 94.00 188 VAL A C 1
ATOM 1456 O O . VAL A 1 188 ? 1.508 16.799 15.848 1.00 94.00 188 VAL A O 1
ATOM 1459 N N . LEU A 1 189 ? -0.112 17.015 14.302 1.00 94.12 189 LEU A N 1
ATOM 1460 C CA . LEU A 1 189 ? 0.714 16.664 13.139 1.00 94.12 189 LEU A CA 1
ATOM 1461 C C . LEU A 1 189 ? 1.962 17.553 13.019 1.00 94.12 189 LEU A C 1
ATOM 1463 O O . LEU A 1 189 ? 3.047 17.049 12.765 1.00 94.12 189 LEU A O 1
ATOM 1467 N N . TYR A 1 190 ? 1.812 18.865 13.213 1.00 92.75 190 TYR A N 1
ATOM 1468 C CA . TYR A 1 190 ? 2.919 19.830 13.174 1.00 92.75 190 TYR A CA 1
ATOM 1469 C C . TYR A 1 190 ? 3.575 20.064 14.546 1.00 92.75 190 TYR A C 1
ATOM 1471 O O . TYR A 1 190 ? 4.433 20.938 14.693 1.00 92.75 190 TYR A O 1
ATOM 1479 N N . GLY A 1 191 ? 3.144 19.324 15.567 1.00 87.25 191 GLY A N 1
ATOM 1480 C CA . GLY A 1 191 ? 3.672 19.403 16.918 1.00 87.25 191 GLY A CA 1
ATOM 1481 C C . GLY A 1 191 ? 5.029 18.715 17.064 1.00 87.25 191 GLY A C 1
ATOM 1482 O O . GLY A 1 191 ? 5.568 18.107 16.142 1.00 87.25 191 GLY A O 1
ATOM 1483 N N . LYS A 1 192 ? 5.595 18.793 18.271 1.00 82.06 192 LYS A N 1
ATOM 1484 C CA . LYS A 1 192 ? 6.767 17.993 18.647 1.00 82.06 192 LYS A CA 1
ATOM 1485 C C . LYS A 1 192 ? 6.276 16.694 19.268 1.00 82.06 192 LYS A C 1
ATOM 1487 O O . LYS A 1 192 ? 5.700 16.753 20.347 1.00 82.06 192 LYS A O 1
ATOM 1492 N N . GLY A 1 193 ? 6.523 15.560 18.624 1.00 84.06 193 GLY A N 1
ATOM 1493 C CA . GLY A 1 193 ? 6.161 14.242 19.141 1.00 84.06 193 GLY A CA 1
ATOM 1494 C C . GLY A 1 193 ? 6.907 13.112 18.424 1.00 84.06 193 GLY A C 1
ATOM 1495 O O . GLY A 1 193 ? 7.659 13.387 17.486 1.00 84.06 193 GLY A O 1
ATOM 1496 N N . PRO A 1 194 ? 6.731 11.859 18.876 1.00 86.06 194 PRO A N 1
ATOM 1497 C CA . PRO A 1 194 ? 7.230 10.672 18.184 1.00 86.06 194 PRO A CA 1
ATOM 1498 C C . PRO A 1 194 ? 6.649 10.544 16.770 1.00 86.06 194 PRO A C 1
ATOM 1500 O O . PRO A 1 194 ? 5.512 10.953 16.519 1.00 86.06 194 PRO A O 1
ATOM 1503 N N . GLU A 1 195 ? 7.409 9.950 15.853 1.00 83.69 195 GLU A N 1
ATOM 1504 C CA . GLU A 1 195 ? 7.054 9.850 14.431 1.00 83.69 195 GLU A CA 1
ATOM 1505 C C . GLU A 1 195 ? 5.758 9.045 14.217 1.00 83.69 195 GLU A C 1
ATOM 1507 O O . GLU A 1 195 ? 4.906 9.414 13.412 1.00 83.69 195 GLU A O 1
ATOM 1512 N N . GLU A 1 196 ? 5.513 8.030 15.045 1.00 82.31 196 GLU A N 1
ATOM 1513 C CA . GLU A 1 196 ? 4.321 7.183 14.994 1.00 82.31 196 GLU A CA 1
ATOM 1514 C C . GLU A 1 196 ? 3.032 7.946 15.328 1.00 82.31 196 GLU A C 1
ATOM 1516 O O . GLU A 1 196 ? 1.955 7.612 14.824 1.00 82.31 196 GLU A O 1
ATOM 1521 N N . VAL A 1 197 ? 3.124 8.967 16.186 1.00 88.38 197 VAL A N 1
ATOM 1522 C CA . VAL A 1 197 ? 2.001 9.859 16.511 1.00 88.38 197 VAL A CA 1
ATOM 1523 C C . VAL A 1 197 ? 1.722 10.783 15.329 1.00 88.38 197 VAL A C 1
ATOM 1525 O O . VAL A 1 197 ? 0.562 10.995 14.977 1.00 88.38 197 VAL A O 1
ATOM 1528 N N . ILE A 1 198 ? 2.774 11.287 14.680 1.00 90.75 198 ILE A N 1
ATOM 1529 C CA . ILE A 1 198 ? 2.679 12.143 13.490 1.00 90.75 198 ILE A CA 1
ATOM 1530 C C . ILE A 1 198 ? 2.028 11.361 12.335 1.00 90.75 198 ILE A C 1
ATOM 1532 O O . ILE A 1 198 ? 1.089 11.859 11.710 1.00 90.75 198 ILE A O 1
ATOM 1536 N N . TRP A 1 199 ? 2.427 10.105 12.108 1.00 88.50 199 TRP A N 1
ATOM 1537 C CA . TRP A 1 199 ? 1.797 9.212 11.125 1.00 88.50 199 TRP A CA 1
ATOM 1538 C C . TRP A 1 199 ? 0.310 8.984 11.416 1.00 88.50 199 TRP A C 1
ATOM 1540 O O . TRP A 1 199 ? -0.536 9.148 10.534 1.00 88.50 199 TRP A O 1
ATOM 1550 N N . ALA A 1 200 ? -0.035 8.669 12.669 1.00 89.31 200 ALA A N 1
ATOM 1551 C CA . ALA A 1 200 ? -1.428 8.490 13.072 1.00 89.31 200 ALA A CA 1
ATOM 1552 C C . ALA A 1 200 ? -2.250 9.783 12.903 1.00 89.31 200 ALA A C 1
ATOM 1554 O O . ALA A 1 200 ? -3.428 9.724 12.542 1.00 89.31 200 ALA A O 1
ATOM 1555 N N . ALA A 1 201 ? -1.639 10.951 13.125 1.00 94.31 201 ALA A N 1
ATOM 1556 C CA . ALA A 1 201 ? -2.278 12.245 12.920 1.00 94.31 201 ALA A CA 1
ATOM 1557 C C . ALA A 1 201 ? -2.558 12.530 11.444 1.00 94.31 201 ALA A C 1
ATOM 1559 O O . ALA A 1 201 ? -3.633 13.039 11.126 1.00 94.31 201 ALA A O 1
ATOM 1560 N N . LEU A 1 202 ? -1.653 12.155 10.536 1.00 94.88 202 LEU A N 1
ATOM 1561 C CA . LEU A 1 202 ? -1.890 12.268 9.098 1.00 94.88 202 LEU A CA 1
ATOM 1562 C C . LEU A 1 202 ? -3.059 11.376 8.652 1.00 94.88 202 LEU A C 1
ATOM 1564 O O . LEU A 1 202 ? -3.971 11.858 7.978 1.00 94.88 202 LEU A O 1
ATOM 1568 N N . ASP A 1 203 ? -3.088 10.114 9.090 1.00 92.12 203 ASP A N 1
ATOM 1569 C CA . ASP A 1 203 ? -4.192 9.186 8.805 1.00 92.12 203 ASP A CA 1
ATOM 1570 C C . ASP A 1 203 ? -5.537 9.727 9.316 1.00 92.12 203 ASP A C 1
ATOM 1572 O O . ASP A 1 203 ? -6.563 9.673 8.627 1.00 92.12 203 ASP A O 1
ATOM 1576 N N . ALA A 1 204 ? -5.541 10.280 10.533 1.00 94.38 204 ALA A N 1
ATOM 1577 C CA . ALA A 1 204 ? -6.710 10.936 11.100 1.00 94.38 204 ALA A CA 1
ATOM 1578 C C . ALA A 1 204 ? -7.122 12.152 10.261 1.00 94.38 204 ALA A C 1
ATOM 1580 O O . ALA A 1 204 ? -8.293 12.282 9.910 1.00 94.38 204 ALA A O 1
ATOM 1581 N N . LEU A 1 205 ? -6.182 13.015 9.874 1.00 96.38 205 LEU A N 1
ATOM 1582 C CA . LEU A 1 205 ? -6.459 14.208 9.077 1.00 96.38 205 LEU A CA 1
ATOM 1583 C C . LEU A 1 205 ? -7.128 13.855 7.743 1.00 96.38 205 LEU A C 1
ATOM 1585 O O . LEU A 1 205 ? -8.173 14.419 7.412 1.00 96.38 205 LEU A O 1
ATOM 1589 N N . VAL A 1 206 ? -6.578 12.877 7.016 1.00 94.31 206 VAL A N 1
ATOM 1590 C CA . VAL A 1 206 ? -7.140 12.375 5.751 1.00 94.31 206 VAL A CA 1
ATOM 1591 C C . VAL A 1 206 ? -8.591 11.935 5.933 1.00 94.31 206 VAL A C 1
ATOM 1593 O O . VAL A 1 206 ? -9.450 12.275 5.114 1.00 94.31 206 VAL A O 1
ATOM 1596 N N . ARG A 1 207 ? -8.877 11.186 7.005 1.00 93.69 207 ARG A N 1
ATOM 1597 C CA . ARG A 1 207 ? -10.219 10.665 7.288 1.00 93.69 207 ARG A CA 1
ATOM 1598 C C . ARG A 1 207 ? -11.214 11.763 7.656 1.00 93.69 207 ARG A C 1
ATOM 1600 O O . ARG A 1 207 ? -12.385 11.666 7.278 1.00 93.69 207 ARG A O 1
ATOM 1607 N N . GLN A 1 208 ? -10.769 12.742 8.439 1.00 94.50 208 GLN A N 1
ATOM 1608 C CA . GLN A 1 208 ? -11.607 13.785 9.031 1.00 94.50 208 GLN A CA 1
ATOM 1609 C C . GLN A 1 208 ? -11.914 14.917 8.038 1.00 94.50 208 GLN A C 1
ATOM 1611 O O . GLN A 1 208 ? -12.976 15.537 8.122 1.00 94.50 208 GLN A O 1
ATOM 1616 N N . CYS A 1 209 ? -11.048 15.144 7.047 1.00 93.62 209 CYS A N 1
ATOM 1617 C CA . CYS A 1 209 ? -11.326 16.030 5.920 1.00 93.62 209 CYS A CA 1
ATOM 1618 C C . CYS A 1 209 ? -12.293 15.371 4.920 1.00 93.62 209 CYS A C 1
ATOM 1620 O O . CYS A 1 209 ? -11.882 14.701 3.974 1.00 93.62 209 CYS A O 1
ATOM 1622 N N . ALA A 1 210 ? -13.597 15.574 5.135 1.00 89.81 210 ALA A N 1
ATOM 1623 C CA . ALA A 1 210 ? -14.644 15.042 4.260 1.00 89.81 210 ALA A CA 1
ATOM 1624 C C . ALA A 1 210 ? -14.717 15.746 2.891 1.00 89.81 210 ALA A C 1
ATOM 1626 O O . ALA A 1 210 ? -15.083 15.109 1.906 1.00 89.81 210 ALA A O 1
ATOM 1627 N N . ASP A 1 211 ? -14.374 17.037 2.835 1.00 92.56 211 ASP A N 1
ATOM 1628 C CA . ASP A 1 211 ? -14.333 17.813 1.593 1.00 92.56 211 ASP A CA 1
ATOM 1629 C C . ASP A 1 211 ? -13.064 17.488 0.776 1.00 92.56 211 ASP A C 1
ATOM 1631 O O . ASP A 1 211 ? -11.954 17.707 1.281 1.00 92.56 211 ASP A O 1
ATOM 1635 N N . PRO A 1 212 ? -13.187 16.970 -0.464 1.00 91.56 212 PRO A N 1
ATOM 1636 C CA . PRO A 1 212 ? -12.037 16.588 -1.278 1.00 91.56 212 PRO A CA 1
ATOM 1637 C C . PRO A 1 212 ? -11.087 17.746 -1.602 1.00 91.56 212 PRO A C 1
ATOM 1639 O O . PRO A 1 212 ? -9.873 17.547 -1.550 1.00 91.56 212 PRO A O 1
ATOM 1642 N N . GLU A 1 213 ? -11.602 18.942 -1.903 1.00 92.69 213 GLU A N 1
ATOM 1643 C CA . GLU A 1 213 ? -10.768 20.092 -2.286 1.00 92.69 213 GLU A CA 1
ATOM 1644 C C . GLU A 1 213 ? -9.943 20.600 -1.101 1.00 92.69 213 GLU A C 1
ATOM 1646 O O . GLU A 1 213 ? -8.716 20.718 -1.198 1.00 92.69 213 GLU A O 1
ATOM 1651 N N . ALA A 1 214 ? -10.580 20.811 0.057 1.00 93.19 214 ALA A N 1
ATOM 1652 C CA . ALA A 1 214 ? -9.870 21.170 1.280 1.00 93.19 214 ALA A CA 1
ATOM 1653 C C . ALA A 1 214 ? -8.850 20.098 1.691 1.00 93.19 214 ALA A C 1
ATOM 1655 O O . ALA A 1 214 ? -7.756 20.434 2.155 1.00 93.19 214 ALA A O 1
ATOM 1656 N N . ARG A 1 215 ? -9.174 18.811 1.502 1.00 94.75 215 ARG A N 1
ATOM 1657 C CA . ARG A 1 215 ? -8.246 17.708 1.782 1.00 94.75 215 ARG A CA 1
ATOM 1658 C C . ARG A 1 215 ? -7.005 17.787 0.897 1.00 94.75 215 ARG A C 1
ATOM 1660 O O . ARG A 1 215 ? -5.898 17.727 1.424 1.00 94.75 215 ARG A O 1
ATOM 1667 N N . VAL A 1 216 ? -7.170 17.967 -0.415 1.00 96.12 216 VAL A N 1
ATOM 1668 C CA . VAL A 1 216 ? -6.046 18.110 -1.356 1.00 96.12 216 VAL A CA 1
ATOM 1669 C C . VAL A 1 216 ? -5.163 19.299 -0.974 1.00 96.12 216 VAL A C 1
ATOM 1671 O O . VAL A 1 216 ? -3.944 19.147 -0.907 1.00 96.12 216 VAL A O 1
ATOM 1674 N N . GLY A 1 217 ? -5.754 20.457 -0.662 1.00 96.12 217 GLY A N 1
ATOM 1675 C CA . GLY A 1 217 ? -5.002 21.645 -0.244 1.00 96.12 217 GLY A CA 1
ATOM 1676 C C . GLY A 1 217 ? -4.148 21.404 1.006 1.00 96.12 217 GLY A C 1
ATOM 1677 O O . GLY A 1 217 ? -2.964 21.746 1.026 1.00 96.12 217 GLY A O 1
ATOM 1678 N N . ARG A 1 218 ? -4.713 20.748 2.028 1.00 95.94 218 ARG A N 1
ATOM 1679 C CA . ARG A 1 218 ? -3.987 20.410 3.265 1.00 95.94 218 ARG A CA 1
ATOM 1680 C C . ARG A 1 218 ? -2.885 19.383 3.022 1.00 95.94 218 ARG A C 1
ATOM 1682 O O . ARG A 1 218 ? -1.784 19.558 3.529 1.00 95.94 218 ARG A O 1
ATOM 1689 N N . LEU A 1 219 ? -3.141 18.350 2.224 1.00 96.75 219 LEU A N 1
ATOM 1690 C CA . LEU A 1 219 ? -2.135 17.339 1.894 1.00 96.75 219 LEU A CA 1
ATOM 1691 C C . LEU A 1 219 ? -0.962 17.929 1.101 1.00 96.75 219 LEU A C 1
ATOM 1693 O O . LEU A 1 219 ? 0.187 17.649 1.430 1.00 96.75 219 LEU A O 1
ATOM 1697 N N . LYS A 1 220 ? -1.217 18.830 0.142 1.00 95.88 220 LYS A N 1
ATOM 1698 C CA . LYS A 1 220 ? -0.145 19.577 -0.543 1.00 95.88 220 LYS A CA 1
ATOM 1699 C C . LYS A 1 220 ? 0.692 20.406 0.435 1.00 95.88 220 LYS A C 1
ATOM 1701 O O . LYS A 1 220 ? 1.911 20.453 0.306 1.00 95.88 220 LYS A O 1
ATOM 1706 N N . GLN A 1 221 ? 0.061 21.011 1.443 1.00 95.81 221 GLN A N 1
ATOM 1707 C CA . GLN A 1 221 ? 0.777 21.726 2.500 1.00 95.81 221 GLN A CA 1
ATOM 1708 C C . GLN A 1 221 ? 1.639 20.784 3.359 1.00 95.81 221 GLN A C 1
ATOM 1710 O O . GLN A 1 221 ? 2.763 21.145 3.699 1.00 95.81 221 GLN A O 1
ATOM 1715 N N . VAL A 1 222 ? 1.147 19.586 3.699 1.00 95.31 222 VAL A N 1
ATOM 1716 C CA . VAL A 1 222 ? 1.940 18.580 4.429 1.00 95.31 222 VAL A CA 1
ATOM 1717 C C . VAL A 1 222 ? 3.167 18.182 3.609 1.00 95.31 222 VAL A C 1
ATOM 1719 O O . VAL A 1 222 ? 4.279 18.263 4.121 1.00 95.31 222 VAL A O 1
ATOM 1722 N N . LEU A 1 223 ? 2.985 17.847 2.327 1.00 94.50 223 LEU A N 1
ATOM 1723 C CA . LEU A 1 223 ? 4.083 17.472 1.431 1.00 94.50 223 LEU A CA 1
ATOM 1724 C C . LEU A 1 223 ? 5.143 18.576 1.328 1.00 94.50 223 LEU A C 1
ATOM 1726 O O . LEU A 1 223 ? 6.329 18.303 1.480 1.00 94.50 223 LEU A O 1
ATOM 1730 N N . ALA A 1 224 ? 4.718 19.831 1.157 1.00 93.69 224 ALA A N 1
ATOM 1731 C CA . ALA A 1 224 ? 5.629 20.972 1.103 1.00 93.69 224 ALA A CA 1
ATOM 1732 C C . ALA A 1 224 ? 6.416 21.167 2.413 1.00 93.69 224 ALA A C 1
ATOM 1734 O O . ALA A 1 224 ? 7.589 21.535 2.377 1.00 93.69 224 ALA A O 1
ATOM 1735 N N . ASN A 1 225 ? 5.803 20.908 3.573 1.00 92.75 225 ASN A N 1
ATOM 1736 C CA . ASN A 1 225 ? 6.496 20.981 4.861 1.00 92.75 225 ASN A CA 1
ATOM 1737 C C . ASN A 1 225 ? 7.509 19.849 5.054 1.00 92.75 225 ASN A C 1
ATOM 1739 O O . ASN A 1 225 ? 8.581 20.110 5.600 1.00 92.75 225 ASN A O 1
ATOM 1743 N N . VAL A 1 226 ? 7.195 18.634 4.596 1.00 90.69 226 VAL A N 1
ATOM 1744 C CA . VAL A 1 226 ? 8.142 17.507 4.593 1.00 90.69 226 VAL A CA 1
ATOM 1745 C C . VAL A 1 226 ? 9.339 17.837 3.701 1.00 90.69 226 VAL A C 1
ATOM 1747 O O . VAL A 1 226 ? 10.475 17.846 4.166 1.00 90.69 226 VAL A O 1
ATOM 1750 N N . GLN A 1 227 ? 9.091 18.229 2.449 1.00 88.38 227 GLN A N 1
ATOM 1751 C CA . GLN A 1 227 ? 10.146 18.579 1.490 1.00 88.38 227 GLN A CA 1
ATOM 1752 C C . GLN A 1 227 ? 10.975 19.799 1.926 1.00 88.38 227 GLN A C 1
ATOM 1754 O O . GLN A 1 227 ? 12.168 19.878 1.642 1.00 88.38 227 GLN A O 1
ATOM 1759 N N . GLY A 1 228 ? 10.357 20.748 2.633 1.00 88.31 228 GLY A N 1
ATOM 1760 C CA . GLY A 1 228 ? 11.031 21.911 3.210 1.00 88.31 228 GLY A CA 1
ATOM 1761 C C . GLY A 1 228 ? 11.805 21.630 4.505 1.00 88.31 228 GLY A C 1
ATOM 1762 O O . GLY A 1 228 ? 12.419 22.552 5.036 1.00 88.31 228 GLY A O 1
ATOM 1763 N N . GLY A 1 229 ? 11.762 20.404 5.041 1.00 86.94 229 GLY A N 1
ATOM 1764 C CA . GLY A 1 229 ? 12.413 20.031 6.303 1.00 86.94 229 GLY A CA 1
ATOM 1765 C C . GLY A 1 229 ? 11.743 20.595 7.564 1.00 86.94 229 GLY A C 1
ATOM 1766 O O . GLY A 1 229 ? 12.321 20.529 8.648 1.00 86.94 229 GLY A O 1
ATOM 1767 N N . ASN A 1 230 ? 10.530 21.146 7.445 1.00 88.06 230 ASN A N 1
ATOM 1768 C CA . ASN A 1 230 ? 9.745 21.668 8.570 1.00 88.06 230 ASN A CA 1
ATOM 1769 C C . ASN A 1 230 ? 8.985 20.563 9.318 1.00 88.06 230 ASN A C 1
ATOM 1771 O O . ASN A 1 230 ? 8.561 20.777 10.453 1.00 88.06 230 ASN A O 1
ATOM 1775 N N . LEU A 1 231 ? 8.803 19.403 8.683 1.00 88.19 231 LEU A N 1
ATOM 1776 C CA . LEU A 1 231 ? 8.215 18.208 9.277 1.00 88.19 231 LEU A CA 1
ATOM 1777 C C . LEU A 1 231 ? 9.172 17.025 9.041 1.00 88.19 231 LEU A C 1
ATOM 1779 O O . LEU A 1 231 ? 9.483 16.746 7.884 1.00 88.19 231 LEU A O 1
ATOM 1783 N N . PRO A 1 232 ? 9.685 16.365 10.097 1.00 84.19 232 PRO A N 1
ATOM 1784 C CA . PRO A 1 232 ? 10.604 15.244 9.936 1.00 84.19 232 PRO A CA 1
ATOM 1785 C C . PRO A 1 232 ? 9.878 14.027 9.353 1.00 84.19 232 PRO A C 1
ATOM 1787 O O . PRO A 1 232 ? 8.780 13.697 9.793 1.00 84.19 232 PRO A O 1
ATOM 1790 N N . ASP A 1 233 ? 10.520 13.361 8.396 1.00 84.75 233 ASP A N 1
ATOM 1791 C CA . ASP A 1 233 ? 10.016 12.152 7.738 1.00 84.75 233 ASP A CA 1
ATOM 1792 C C . ASP A 1 233 ? 11.200 11.223 7.444 1.00 84.75 233 ASP A C 1
ATOM 1794 O O . ASP A 1 233 ? 11.793 11.250 6.364 1.00 84.75 233 ASP A O 1
ATOM 1798 N N . ARG A 1 234 ? 11.658 10.491 8.465 1.00 76.00 234 ARG A N 1
ATOM 1799 C CA . ARG A 1 234 ? 12.948 9.779 8.401 1.00 76.00 234 ARG A CA 1
ATOM 1800 C C . ARG A 1 234 ? 12.908 8.575 7.471 1.00 76.00 234 ARG A C 1
ATOM 1802 O O . ARG A 1 234 ? 13.952 8.209 6.945 1.00 76.00 234 ARG A O 1
ATOM 1809 N N . HIS A 1 235 ? 11.718 8.011 7.287 1.00 73.44 235 HIS A N 1
ATOM 1810 C CA . HIS A 1 235 ? 11.458 6.829 6.464 1.00 73.44 235 HIS A CA 1
ATOM 1811 C C . HIS A 1 235 ? 10.580 7.138 5.237 1.00 73.44 235 HIS A C 1
ATOM 1813 O O . HIS A 1 235 ? 10.072 6.221 4.592 1.00 73.44 235 HIS A O 1
ATOM 1819 N N . ASN A 1 236 ? 10.357 8.421 4.920 1.00 80.56 236 ASN A N 1
ATOM 1820 C CA . ASN A 1 236 ? 9.462 8.884 3.849 1.00 80.56 236 ASN A CA 1
ATOM 1821 C C . ASN A 1 236 ? 8.005 8.374 3.948 1.00 80.56 236 ASN A C 1
ATOM 1823 O O . ASN A 1 236 ? 7.268 8.361 2.956 1.00 80.56 236 ASN A O 1
ATOM 1827 N N . GLU A 1 237 ? 7.567 7.936 5.128 1.00 84.25 237 GLU A N 1
ATOM 1828 C CA . GLU A 1 237 ? 6.236 7.373 5.353 1.00 84.25 237 GLU A CA 1
ATOM 1829 C C . GLU A 1 237 ? 5.145 8.449 5.265 1.00 84.25 237 GLU A C 1
ATOM 1831 O O . GLU A 1 237 ? 4.045 8.186 4.759 1.00 84.25 237 GLU A O 1
ATOM 1836 N N . LEU A 1 238 ? 5.442 9.682 5.695 1.00 89.19 238 LEU A N 1
ATOM 1837 C CA . LEU A 1 238 ? 4.512 10.807 5.569 1.00 89.19 238 LEU A CA 1
ATOM 1838 C C . LEU A 1 238 ? 4.371 11.228 4.112 1.00 89.19 238 LEU A C 1
ATOM 1840 O O . LEU A 1 238 ? 3.245 11.327 3.618 1.00 89.19 238 LEU A O 1
ATOM 1844 N N . ALA A 1 239 ? 5.488 11.442 3.416 1.00 90.50 239 ALA A N 1
ATOM 1845 C CA . ALA A 1 239 ? 5.498 11.781 2.002 1.00 90.50 239 ALA A CA 1
ATOM 1846 C C . ALA A 1 239 ? 4.747 10.720 1.194 1.00 90.50 239 ALA A C 1
ATOM 1848 O O . ALA A 1 239 ? 3.833 11.062 0.448 1.00 90.50 239 ALA A O 1
ATOM 1849 N N . ALA A 1 240 ? 5.041 9.436 1.404 1.00 88.62 240 ALA A N 1
ATOM 1850 C CA . ALA A 1 240 ? 4.377 8.344 0.701 1.00 88.62 240 ALA A CA 1
ATOM 1851 C C . ALA A 1 240 ? 2.871 8.278 0.975 1.00 88.62 240 ALA A C 1
ATOM 1853 O O . ALA A 1 240 ? 2.088 8.127 0.040 1.00 88.62 240 ALA A O 1
ATOM 1854 N N . THR A 1 241 ? 2.449 8.462 2.231 1.00 90.31 241 THR A N 1
ATOM 1855 C CA . THR A 1 241 ? 1.022 8.535 2.586 1.00 90.31 241 THR A CA 1
ATOM 1856 C C . THR A 1 241 ? 0.333 9.694 1.868 1.00 90.31 241 THR A C 1
ATOM 1858 O O . THR A 1 241 ? -0.774 9.550 1.349 1.00 90.31 241 THR A O 1
ATOM 1861 N N . VAL A 1 242 ? 0.976 10.862 1.809 1.00 94.94 242 VAL A N 1
ATOM 1862 C CA . VAL A 1 242 ? 0.432 12.017 1.090 1.00 94.94 242 VAL A CA 1
ATOM 1863 C C . VAL A 1 242 ? 0.349 11.739 -0.414 1.00 94.94 242 VAL A C 1
ATOM 1865 O O . VAL A 1 242 ? -0.694 11.994 -1.018 1.00 94.94 242 VAL A O 1
ATOM 1868 N N . LEU A 1 243 ? 1.407 11.190 -1.014 1.00 94.56 243 LEU A N 1
ATOM 1869 C CA . LEU A 1 243 ? 1.449 10.839 -2.434 1.00 94.56 243 LEU A CA 1
ATOM 1870 C C . LEU A 1 243 ? 0.387 9.800 -2.791 1.00 94.56 243 LEU A C 1
ATOM 1872 O O . LEU A 1 243 ? -0.277 9.949 -3.813 1.00 94.56 243 LEU A O 1
ATOM 1876 N N . GLU A 1 244 ? 0.136 8.816 -1.925 1.00 93.31 244 GLU A N 1
ATOM 1877 C CA . GLU A 1 244 ? -0.944 7.850 -2.109 1.00 93.31 244 GLU A CA 1
ATOM 1878 C C . GLU A 1 244 ? -2.305 8.542 -2.267 1.00 93.31 244 GLU A C 1
ATOM 1880 O O . GLU A 1 244 ? -3.122 8.097 -3.066 1.00 93.31 244 GLU A O 1
ATOM 1885 N N . HIS A 1 245 ? -2.569 9.641 -1.561 1.00 93.62 245 HIS A N 1
ATOM 1886 C CA . HIS A 1 245 ? -3.845 10.356 -1.658 1.00 93.62 245 HIS A CA 1
ATOM 1887 C C . HIS A 1 245 ? -3.904 11.426 -2.750 1.00 93.62 245 HIS A C 1
ATOM 1889 O O . HIS A 1 245 ? -5.006 11.818 -3.138 1.00 93.62 245 HIS A O 1
ATOM 1895 N N . LEU A 1 246 ? -2.758 11.934 -3.203 1.00 95.88 246 LEU A N 1
ATOM 1896 C CA . LEU A 1 246 ? -2.685 12.981 -4.222 1.00 95.88 246 LEU A CA 1
ATOM 1897 C C . LEU A 1 246 ? -2.495 12.428 -5.639 1.00 95.88 246 LEU A C 1
ATOM 1899 O O . LEU A 1 246 ? -2.865 13.102 -6.598 1.00 95.88 246 LEU A O 1
ATOM 1903 N N . TYR A 1 247 ? -1.924 11.235 -5.779 1.00 95.38 247 TYR A N 1
ATOM 1904 C CA . TYR A 1 247 ? -1.688 10.594 -7.064 1.00 95.38 247 TYR A CA 1
ATOM 1905 C C . TYR A 1 247 ? -2.878 9.713 -7.498 1.00 95.38 247 TYR A C 1
ATOM 1907 O O . TYR A 1 247 ? -3.329 8.892 -6.689 1.00 95.38 247 TYR A O 1
ATOM 1915 N N . PRO A 1 248 ? -3.320 9.768 -8.773 1.00 94.44 248 PRO A N 1
ATOM 1916 C CA . PRO A 1 248 ? -2.816 10.606 -9.873 1.00 94.44 248 PRO A CA 1
ATOM 1917 C C . PRO A 1 248 ? -3.574 11.934 -10.071 1.00 94.44 248 PRO A C 1
ATOM 1919 O O . PRO A 1 248 ? -3.213 12.712 -10.953 1.00 94.44 248 PRO A O 1
ATOM 1922 N N . GLU A 1 249 ? -4.657 12.200 -9.333 1.00 93.12 249 GLU A N 1
ATOM 1923 C CA . GLU A 1 249 ? -5.582 13.292 -9.675 1.00 93.12 249 GLU A CA 1
ATOM 1924 C C . GLU A 1 249 ? -5.036 14.694 -9.375 1.00 93.12 249 GLU A C 1
ATOM 1926 O O . GLU A 1 249 ? -5.290 15.632 -10.130 1.00 93.12 249 GLU A O 1
ATOM 1931 N N . ALA A 1 250 ? -4.326 14.862 -8.259 1.00 94.62 250 ALA A N 1
ATOM 1932 C CA . ALA A 1 250 ? -3.820 16.154 -7.793 1.00 94.62 250 ALA A CA 1
ATOM 1933 C C . ALA A 1 250 ? -2.313 16.342 -8.024 1.00 94.62 250 ALA A C 1
ATOM 1935 O O . ALA A 1 250 ? -1.855 17.492 -8.040 1.00 94.62 250 ALA A O 1
ATOM 1936 N N . ILE A 1 251 ? -1.578 15.234 -8.160 1.00 95.19 251 ILE A N 1
ATOM 1937 C CA . ILE A 1 251 ? -0.194 15.150 -8.633 1.00 95.19 251 ILE A CA 1
ATOM 1938 C C . ILE A 1 251 ? -0.203 14.209 -9.844 1.00 95.19 251 ILE A C 1
ATOM 1940 O O . ILE A 1 251 ? -0.373 12.999 -9.663 1.00 95.19 251 ILE A O 1
ATOM 1944 N N . PRO A 1 252 ? -0.061 14.737 -11.070 1.00 94.69 252 PRO A N 1
ATOM 1945 C CA . PRO A 1 252 ? -0.123 13.928 -12.276 1.00 94.69 252 PRO A CA 1
ATOM 1946 C C . PRO A 1 252 ? 1.132 13.050 -12.453 1.00 94.69 252 PRO A C 1
ATOM 1948 O O . PRO A 1 252 ? 2.187 13.324 -11.873 1.00 94.69 252 PRO A O 1
ATOM 1951 N N . PRO A 1 253 ? 1.072 12.032 -13.334 1.00 93.44 253 PRO A N 1
ATOM 1952 C CA . PRO A 1 253 ? 2.225 11.205 -13.712 1.00 93.44 253 PRO A CA 1
ATOM 1953 C C . PRO A 1 253 ? 3.454 11.987 -14.184 1.00 93.44 253 PRO A C 1
ATOM 1955 O O . PRO A 1 253 ? 4.572 11.502 -14.053 1.00 93.44 253 PRO A O 1
ATOM 1958 N N . SER A 1 254 ? 3.255 13.197 -14.708 1.00 91.44 254 SER A N 1
ATOM 1959 C CA . SER A 1 254 ? 4.336 14.079 -15.139 1.00 91.44 254 SER A CA 1
ATOM 1960 C C . SER A 1 254 ? 5.085 14.766 -14.001 1.00 91.44 254 SER A C 1
ATOM 1962 O O . SER A 1 254 ? 6.122 15.341 -14.274 1.00 91.44 254 SER A O 1
ATOM 1964 N N . GLU A 1 255 ? 4.583 14.762 -12.766 1.00 92.12 255 GLU A N 1
ATOM 1965 C CA . GLU A 1 255 ? 5.191 15.484 -11.629 1.00 92.12 255 GLU A CA 1
ATOM 1966 C C . GLU A 1 255 ? 5.652 14.529 -10.517 1.00 92.12 255 GLU A C 1
ATOM 1968 O O . GLU A 1 255 ? 6.447 14.898 -9.657 1.00 92.12 255 GLU A O 1
ATOM 1973 N N . ILE A 1 256 ? 5.190 13.273 -10.525 1.00 91.81 256 ILE A N 1
ATOM 1974 C CA . ILE A 1 256 ? 5.371 12.361 -9.389 1.00 91.81 256 ILE A CA 1
ATOM 1975 C C . ILE A 1 256 ? 6.842 12.102 -9.029 1.00 91.81 256 ILE A C 1
ATOM 1977 O O . ILE A 1 256 ? 7.178 11.995 -7.851 1.00 91.81 256 ILE A O 1
ATOM 1981 N N . TRP A 1 257 ? 7.739 12.050 -10.017 1.00 87.19 257 TRP A N 1
ATOM 1982 C CA . TRP A 1 257 ? 9.152 11.733 -9.793 1.00 87.19 257 TRP A CA 1
ATOM 1983 C C . TRP A 1 257 ? 9.947 12.864 -9.132 1.00 87.19 257 TRP A C 1
ATOM 1985 O O . TRP A 1 257 ? 11.014 12.600 -8.566 1.00 87.19 257 TRP A O 1
ATOM 1995 N N . GLU A 1 258 ? 9.422 14.093 -9.147 1.00 87.81 258 GLU A N 1
ATOM 1996 C CA . GLU A 1 258 ? 9.974 15.243 -8.419 1.00 87.81 258 GLU A CA 1
ATOM 1997 C C . GLU A 1 258 ? 9.865 15.057 -6.898 1.00 87.81 258 GLU A C 1
ATOM 1999 O O . GLU A 1 258 ? 10.622 15.655 -6.133 1.00 87.81 258 GLU A O 1
ATOM 2004 N N . HIS A 1 259 ? 8.951 14.192 -6.450 1.00 87.81 259 HIS A N 1
ATOM 2005 C CA . HIS A 1 259 ? 8.703 13.919 -5.036 1.00 87.81 259 HIS A CA 1
ATOM 2006 C C . HIS A 1 259 ? 9.506 12.739 -4.475 1.00 87.81 259 HIS A C 1
ATOM 2008 O O . HIS A 1 259 ? 9.400 12.447 -3.286 1.00 87.81 259 HIS A O 1
ATOM 2014 N N . LEU A 1 260 ? 10.306 12.056 -5.295 1.00 81.00 260 LEU A N 1
ATOM 2015 C CA . LEU A 1 260 ? 11.132 10.936 -4.848 1.00 81.00 260 LEU A CA 1
ATOM 2016 C C . LEU A 1 260 ? 12.499 11.435 -4.345 1.00 81.00 260 LEU A C 1
ATOM 2018 O O . LEU A 1 260 ? 13.315 11.905 -5.136 1.00 81.00 260 LEU A O 1
ATOM 2022 N N . ASP A 1 261 ? 12.806 11.276 -3.057 1.00 72.00 261 ASP A N 1
ATOM 2023 C CA . ASP A 1 261 ? 14.134 11.612 -2.516 1.00 72.00 261 ASP A CA 1
ATOM 2024 C C . ASP A 1 261 ? 15.161 10.501 -2.815 1.00 72.00 261 ASP A C 1
ATOM 2026 O O . ASP A 1 261 ? 14.947 9.322 -2.534 1.00 72.00 261 ASP A O 1
ATOM 2030 N N . ARG A 1 262 ? 16.312 10.882 -3.385 1.00 61.03 262 ARG A N 1
ATOM 2031 C CA . ARG A 1 262 ? 17.421 9.974 -3.713 1.00 61.03 262 ARG A CA 1
ATOM 2032 C C . ARG A 1 262 ? 18.150 9.450 -2.476 1.00 61.03 262 ARG A C 1
ATOM 2034 O O . ARG A 1 262 ? 18.673 8.337 -2.521 1.00 61.03 262 ARG A O 1
ATOM 2041 N N . SER A 1 263 ? 18.219 10.239 -1.404 1.00 57.34 263 SER A N 1
ATOM 2042 C CA . SER A 1 263 ? 19.004 9.908 -0.207 1.00 57.34 263 SER A CA 1
ATOM 2043 C C . SER A 1 263 ? 18.496 8.659 0.526 1.00 57.34 263 SER A C 1
ATOM 2045 O O . SER A 1 263 ? 19.250 8.047 1.278 1.00 57.34 263 SER A O 1
ATOM 2047 N N . GLN A 1 264 ? 17.262 8.239 0.234 1.00 55.31 264 GLN A N 1
ATOM 2048 C CA . GLN A 1 264 ? 16.550 7.150 0.907 1.00 55.31 264 GLN A CA 1
ATOM 2049 C C . GLN A 1 264 ? 16.229 5.961 -0.017 1.00 55.31 264 GLN A C 1
ATOM 2051 O O . GLN A 1 264 ? 15.436 5.088 0.317 1.00 55.31 264 GLN A O 1
ATOM 2056 N N . LEU A 1 265 ? 16.857 5.903 -1.196 1.00 54.41 265 LEU A N 1
ATOM 2057 C CA . LEU A 1 265 ? 16.748 4.766 -2.117 1.00 54.41 265 LEU A CA 1
ATOM 2058 C C . LEU A 1 265 ? 17.615 3.572 -1.704 1.00 54.41 265 LEU A C 1
ATOM 2060 O O . LEU A 1 265 ? 17.689 2.622 -2.464 1.00 54.41 265 LEU A O 1
ATOM 2064 N N . GLN A 1 266 ? 18.307 3.611 -0.565 1.00 53.50 266 GLN A N 1
ATOM 2065 C CA . GLN A 1 266 ? 18.967 2.430 -0.013 1.00 53.50 266 GLN A CA 1
ATOM 2066 C C . GLN A 1 266 ? 18.025 1.822 1.022 1.00 53.50 266 GLN A C 1
ATOM 2068 O O . GLN A 1 266 ? 17.920 2.390 2.108 1.00 53.50 266 GLN A O 1
ATOM 2073 N N . PRO A 1 267 ? 17.325 0.715 0.714 1.00 49.09 267 PRO A N 1
ATOM 2074 C CA . PRO A 1 267 ? 16.477 0.076 1.703 1.00 49.09 267 PRO A CA 1
ATOM 2075 C C . PRO A 1 267 ? 17.358 -0.389 2.861 1.00 49.09 267 PRO A C 1
ATOM 2077 O O . PRO A 1 267 ? 18.218 -1.260 2.696 1.00 49.09 267 PRO A O 1
ATOM 2080 N N . THR A 1 268 ? 17.157 0.180 4.045 1.00 49.69 268 THR A N 1
ATOM 2081 C CA . THR A 1 268 ? 17.575 -0.513 5.259 1.00 49.69 268 THR A CA 1
ATOM 2082 C C . THR A 1 268 ? 16.627 -1.694 5.471 1.00 49.69 268 THR A C 1
ATOM 2084 O O . THR A 1 268 ? 15.513 -1.725 4.943 1.00 49.69 268 THR A O 1
ATOM 2087 N N . SER A 1 269 ? 17.042 -2.709 6.229 1.00 45.94 269 SER A N 1
ATOM 2088 C CA . SER A 1 269 ? 16.180 -3.863 6.533 1.00 45.94 269 SER A CA 1
ATOM 2089 C C . SER A 1 269 ? 14.846 -3.480 7.196 1.00 45.94 269 SER A C 1
ATOM 2091 O O . SER A 1 269 ? 13.926 -4.293 7.205 1.00 45.94 269 SER A O 1
ATOM 2093 N N . GLU A 1 270 ? 14.742 -2.265 7.740 1.00 46.22 270 GLU A N 1
ATOM 2094 C CA . GLU A 1 270 ? 13.538 -1.706 8.361 1.00 46.22 270 GLU A CA 1
ATOM 2095 C C . GLU A 1 270 ? 12.553 -1.113 7.328 1.00 46.22 270 GLU A C 1
ATOM 2097 O O . GLU A 1 270 ? 11.345 -1.135 7.558 1.00 46.22 270 GLU A O 1
ATOM 2102 N N . ASP A 1 271 ? 13.022 -0.696 6.144 1.00 51.66 271 ASP A N 1
ATOM 2103 C CA . ASP A 1 271 ? 12.214 0.019 5.137 1.00 51.66 271 ASP A CA 1
ATOM 2104 C C . ASP A 1 271 ? 11.415 -0.911 4.198 1.00 51.66 271 ASP A C 1
ATOM 2106 O O . ASP A 1 271 ? 10.551 -0.464 3.444 1.00 51.66 271 ASP A O 1
ATOM 2110 N N . LEU A 1 272 ? 11.655 -2.226 4.247 1.00 53.88 272 LEU A N 1
ATOM 2111 C CA . LEU A 1 272 ? 11.081 -3.218 3.318 1.00 53.88 272 LEU A CA 1
ATOM 2112 C C . LEU A 1 272 ? 9.580 -3.511 3.528 1.00 53.88 272 LEU A C 1
ATOM 2114 O O . LEU A 1 272 ? 9.015 -4.373 2.856 1.00 53.88 272 LEU A O 1
ATOM 2118 N N . THR A 1 273 ? 8.920 -2.848 4.482 1.00 59.59 273 THR A N 1
ATOM 2119 C CA . THR A 1 273 ? 7.493 -3.075 4.792 1.00 59.59 273 THR A CA 1
ATOM 2120 C C . THR A 1 273 ? 6.662 -1.795 4.934 1.00 59.59 273 THR A C 1
ATOM 2122 O O . THR A 1 273 ? 5.473 -1.881 5.249 1.00 59.59 273 THR A O 1
ATOM 2125 N N . GLY A 1 274 ? 7.259 -0.625 4.680 1.00 71.44 274 GLY A N 1
ATOM 2126 C CA . GLY A 1 274 ? 6.634 0.691 4.848 1.00 71.44 274 GLY A CA 1
ATOM 2127 C C . GLY A 1 274 ? 5.785 1.156 3.656 1.00 71.44 274 GLY A C 1
ATOM 2128 O O . GLY A 1 274 ? 5.900 0.633 2.543 1.00 71.44 274 GLY A O 1
ATOM 2129 N N . ARG A 1 275 ? 4.915 2.155 3.859 1.00 80.12 275 ARG A N 1
ATOM 2130 C CA . ARG A 1 275 ? 4.093 2.764 2.796 1.00 80.12 275 ARG A CA 1
ATOM 2131 C C . ARG A 1 275 ? 4.949 3.385 1.706 1.00 80.12 275 ARG A C 1
ATOM 2133 O O . ARG A 1 275 ? 4.538 3.349 0.550 1.00 80.12 275 ARG A O 1
ATOM 2140 N N . HIS A 1 276 ? 6.132 3.901 2.038 1.00 83.38 276 HIS A N 1
ATOM 2141 C CA . HIS A 1 276 ? 7.075 4.396 1.038 1.00 83.38 276 HIS A CA 1
ATOM 2142 C C . HIS A 1 276 ? 7.454 3.310 0.037 1.00 83.38 276 HIS A C 1
ATOM 2144 O O . HIS A 1 276 ? 7.311 3.494 -1.174 1.00 83.38 276 HIS A O 1
ATOM 2150 N N . TYR A 1 277 ? 7.849 2.146 0.547 1.00 77.75 277 TYR A N 1
ATOM 2151 C CA . TYR A 1 277 ? 8.148 0.986 -0.276 1.00 77.75 277 TYR A CA 1
ATOM 2152 C C . TYR A 1 277 ? 6.946 0.582 -1.135 1.00 77.75 277 TYR A C 1
ATOM 2154 O O . TYR A 1 277 ? 7.063 0.508 -2.360 1.00 77.75 277 TYR A O 1
ATOM 2162 N N . TYR A 1 278 ? 5.777 0.372 -0.519 1.00 79.25 278 TYR A N 1
ATOM 2163 C CA . TYR A 1 278 ? 4.568 -0.053 -1.234 1.00 79.25 278 TYR A CA 1
ATOM 2164 C C . TYR A 1 278 ? 4.130 0.948 -2.304 1.00 79.25 278 TYR A C 1
ATOM 2166 O O . TYR A 1 278 ? 3.710 0.533 -3.385 1.00 79.25 278 TYR A O 1
ATOM 2174 N N . PHE A 1 279 ? 4.255 2.250 -2.041 1.00 86.69 279 PHE A N 1
ATOM 2175 C CA . PHE A 1 279 ? 3.857 3.272 -2.996 1.00 86.69 279 PHE A CA 1
ATOM 2176 C C . PHE A 1 279 ? 4.664 3.167 -4.292 1.00 86.69 279 PHE A C 1
ATOM 2178 O O . PHE A 1 279 ? 4.092 2.992 -5.369 1.00 86.69 279 PHE A O 1
ATOM 2185 N N . TRP A 1 280 ? 5.992 3.204 -4.183 1.00 82.81 280 TRP A N 1
ATOM 2186 C CA . TRP A 1 280 ? 6.885 3.206 -5.342 1.00 82.81 280 TRP A CA 1
ATOM 2187 C C . TRP A 1 280 ? 6.970 1.856 -6.049 1.00 82.81 280 TRP A C 1
ATOM 2189 O O . TRP A 1 280 ? 7.217 1.809 -7.254 1.00 82.81 280 TRP A O 1
ATOM 2199 N N . THR A 1 281 ? 6.757 0.759 -5.322 1.00 75.88 281 THR A N 1
ATOM 2200 C CA . THR A 1 281 ? 6.854 -0.590 -5.886 1.00 75.88 281 THR A CA 1
ATOM 2201 C C . THR A 1 281 ? 5.526 -1.160 -6.351 1.00 75.88 281 THR A C 1
ATOM 2203 O O . THR A 1 281 ? 5.566 -2.097 -7.139 1.00 75.88 281 THR A O 1
ATOM 2206 N N . ARG A 1 282 ? 4.366 -0.655 -5.908 1.00 80.25 282 ARG A N 1
ATOM 2207 C CA . ARG A 1 282 ? 3.045 -1.201 -6.277 1.00 80.25 282 ARG A CA 1
ATOM 2208 C C . ARG A 1 282 ? 1.992 -0.135 -6.533 1.00 80.25 282 ARG A C 1
ATOM 2210 O O . ARG A 1 282 ? 1.459 -0.086 -7.638 1.00 80.25 282 ARG A O 1
ATOM 2217 N N . THR A 1 283 ? 1.708 0.727 -5.557 1.00 88.00 283 THR A N 1
ATOM 2218 C CA . THR A 1 283 ? 0.567 1.654 -5.628 1.00 88.00 283 THR A CA 1
ATOM 2219 C C . THR A 1 283 ? 0.657 2.594 -6.828 1.00 88.00 283 THR A C 1
ATOM 2221 O O . THR A 1 283 ? -0.363 2.876 -7.451 1.00 88.00 283 THR A O 1
ATOM 2224 N N . LEU A 1 284 ? 1.862 3.051 -7.184 1.00 90.00 284 LEU A N 1
ATOM 2225 C CA . LEU A 1 284 ? 2.094 3.880 -8.367 1.00 90.00 284 LEU A CA 1
ATOM 2226 C C . LEU A 1 284 ? 1.597 3.176 -9.638 1.00 90.00 284 LEU A C 1
ATOM 2228 O O . LEU A 1 284 ? 0.807 3.740 -10.389 1.00 90.00 284 LEU A O 1
ATOM 2232 N N . ASP A 1 285 ? 2.007 1.926 -9.847 1.00 87.31 285 ASP A N 1
ATOM 2233 C CA . ASP A 1 285 ? 1.597 1.105 -10.990 1.00 87.31 285 ASP A CA 1
ATOM 2234 C C . ASP A 1 285 ? 0.078 0.857 -10.974 1.00 87.31 285 ASP A C 1
ATOM 2236 O O . ASP A 1 285 ? -0.604 1.147 -11.957 1.00 87.31 285 ASP A O 1
ATOM 2240 N N . GLU A 1 286 ? -0.479 0.432 -9.836 1.00 89.75 286 GLU A N 1
ATOM 2241 C CA . GLU A 1 286 ? -1.913 0.146 -9.677 1.00 89.75 286 GLU A CA 1
ATOM 2242 C C . GLU A 1 286 ? -2.812 1.365 -9.933 1.00 89.75 286 GLU A C 1
ATOM 2244 O O . GLU A 1 286 ? -3.899 1.228 -10.500 1.00 89.75 286 GLU A O 1
ATOM 2249 N N . LYS A 1 287 ? -2.372 2.562 -9.528 1.00 93.62 287 LYS A N 1
ATOM 2250 C CA . LYS A 1 287 ? -3.140 3.804 -9.687 1.00 93.62 287 LYS A CA 1
ATOM 2251 C C . LYS A 1 287 ? -2.948 4.490 -11.032 1.00 93.62 287 LYS A C 1
ATOM 2253 O O . LYS A 1 287 ? -3.779 5.322 -11.384 1.00 93.62 287 LYS A O 1
ATOM 2258 N N . THR A 1 288 ? -1.897 4.167 -11.785 1.00 93.88 288 THR A N 1
ATOM 2259 C CA . THR A 1 288 ? -1.666 4.758 -13.112 1.00 93.88 288 THR A CA 1
ATOM 2260 C C . THR A 1 288 ? -2.603 4.110 -14.132 1.00 93.88 288 THR A C 1
ATOM 2262 O O . THR A 1 288 ? -2.477 2.909 -14.370 1.00 93.88 288 THR A O 1
ATOM 2265 N N . PRO A 1 289 ? -3.520 4.837 -14.795 1.00 92.25 289 PRO A N 1
ATOM 2266 C CA . PRO A 1 289 ? -4.301 4.277 -15.897 1.00 92.25 289 PRO A CA 1
ATOM 2267 C C . PRO A 1 289 ? -3.405 3.924 -17.090 1.00 92.25 289 PRO A C 1
ATOM 2269 O O . PRO A 1 289 ? -2.462 4.650 -17.382 1.00 92.25 289 PRO A O 1
ATOM 2272 N N . ASP A 1 290 ? -3.734 2.869 -17.844 1.00 91.62 290 ASP A N 1
ATOM 2273 C CA . ASP A 1 290 ? -2.927 2.398 -18.991 1.00 91.62 290 ASP A CA 1
ATOM 2274 C C . ASP A 1 290 ? -2.580 3.505 -20.006 1.00 91.62 290 ASP A C 1
ATOM 2276 O O . ASP A 1 290 ? -1.463 3.559 -20.516 1.00 91.62 290 ASP A O 1
ATOM 2280 N N . LYS A 1 291 ? -3.516 4.432 -20.249 1.00 90.44 291 LYS A N 1
ATOM 2281 C CA . LYS A 1 291 ? -3.333 5.592 -21.141 1.00 90.44 291 LYS A CA 1
ATOM 2282 C C . LYS A 1 291 ? -2.279 6.601 -20.656 1.00 90.44 291 LYS A C 1
ATOM 2284 O O . LYS A 1 291 ? -1.744 7.346 -21.468 1.00 90.44 291 LYS A O 1
ATOM 2289 N N . ASP A 1 292 ? -2.002 6.635 -19.355 1.00 92.75 292 ASP A N 1
ATOM 2290 C CA . ASP A 1 292 ? -1.119 7.616 -18.720 1.00 92.75 292 ASP A CA 1
ATOM 2291 C C . ASP A 1 292 ? 0.261 7.013 -18.385 1.00 92.75 292 ASP A C 1
ATOM 2293 O O . ASP A 1 292 ? 1.199 7.743 -18.066 1.00 92.75 292 ASP A O 1
ATOM 2297 N N . VAL A 1 293 ? 0.428 5.689 -18.520 1.00 91.69 293 VAL A N 1
ATOM 2298 C CA . VAL A 1 293 ? 1.718 4.997 -18.341 1.00 91.69 293 VAL A CA 1
ATOM 2299 C C . VAL A 1 293 ? 2.817 5.553 -19.267 1.00 91.69 293 VAL A C 1
ATOM 2301 O O . VAL A 1 293 ? 3.926 5.777 -18.778 1.00 91.69 293 VAL A O 1
ATOM 2304 N N . PRO A 1 294 ? 2.561 5.851 -20.562 1.00 91.00 294 PRO A N 1
ATOM 2305 C CA . PRO A 1 294 ? 3.550 6.505 -21.422 1.00 91.00 294 PRO A CA 1
ATOM 2306 C C . PRO A 1 294 ? 4.075 7.834 -20.862 1.00 91.00 294 PRO A C 1
ATOM 2308 O O . PRO A 1 294 ? 5.277 8.089 -20.899 1.00 91.00 294 PRO A O 1
ATOM 2311 N N . LEU A 1 295 ? 3.184 8.664 -20.307 1.00 91.31 295 LEU A N 1
ATOM 2312 C CA . LEU A 1 295 ? 3.551 9.946 -19.698 1.00 91.31 295 LEU A CA 1
ATOM 2313 C C . LEU A 1 295 ? 4.418 9.737 -18.451 1.00 91.31 295 LEU A C 1
ATOM 2315 O O . LEU A 1 295 ? 5.389 10.463 -18.247 1.00 91.31 295 LEU A O 1
ATOM 2319 N N . LEU A 1 296 ? 4.091 8.724 -17.642 1.00 90.31 296 LEU A N 1
ATOM 2320 C CA . LEU A 1 296 ? 4.858 8.368 -16.450 1.00 90.31 296 LEU A CA 1
ATOM 2321 C C . LEU A 1 296 ? 6.294 7.942 -16.793 1.00 90.31 296 LEU A C 1
ATOM 2323 O O . LEU A 1 296 ? 7.233 8.359 -16.114 1.00 90.31 296 LEU A O 1
ATOM 2327 N N . LEU A 1 297 ? 6.470 7.129 -17.842 1.00 88.19 297 LEU A N 1
ATOM 2328 C CA . LEU A 1 297 ? 7.786 6.672 -18.306 1.00 88.19 297 LEU A CA 1
ATOM 2329 C C . LEU A 1 297 ? 8.610 7.801 -18.940 1.00 88.19 297 LEU A C 1
ATOM 2331 O O . LEU A 1 297 ? 9.819 7.875 -18.717 1.00 88.19 297 LEU A O 1
ATOM 2335 N N . ASP A 1 298 ? 7.975 8.705 -19.689 1.00 88.62 298 ASP A N 1
ATOM 2336 C CA . ASP A 1 298 ? 8.648 9.893 -20.231 1.00 88.62 298 ASP A CA 1
ATOM 2337 C C . ASP A 1 298 ? 9.145 10.823 -19.117 1.00 88.62 298 ASP A C 1
ATOM 2339 O O . ASP A 1 298 ? 10.273 11.329 -19.172 1.00 88.62 298 ASP A O 1
ATOM 2343 N N . ALA A 1 299 ? 8.319 11.025 -18.086 1.00 88.75 299 ALA A N 1
ATOM 2344 C CA . ALA A 1 299 ? 8.678 11.812 -16.916 1.00 88.75 299 ALA A CA 1
ATOM 2345 C C . ALA A 1 299 ? 9.824 11.155 -16.135 1.00 88.75 299 ALA A C 1
ATOM 2347 O O . ALA A 1 299 ? 10.788 11.841 -15.802 1.00 88.75 299 ALA A O 1
ATOM 2348 N N . LEU A 1 300 ? 9.787 9.829 -15.941 1.00 84.25 300 LEU A N 1
ATOM 2349 C CA . LEU A 1 300 ? 10.870 9.068 -15.306 1.00 84.25 300 LEU A CA 1
ATOM 2350 C C . LEU A 1 300 ? 12.197 9.291 -16.039 1.00 84.25 300 LEU A C 1
ATOM 2352 O O . LEU A 1 300 ? 13.201 9.652 -15.428 1.00 84.25 300 LEU A O 1
ATOM 2356 N N . ALA A 1 301 ? 12.189 9.118 -17.362 1.00 80.38 301 ALA A N 1
ATOM 2357 C CA . ALA A 1 301 ? 13.385 9.239 -18.186 1.00 80.38 301 ALA A CA 1
ATOM 2358 C C . ALA A 1 301 ? 13.986 10.655 -18.179 1.00 80.38 301 ALA A C 1
ATOM 2360 O O . ALA A 1 301 ? 15.203 10.808 -18.294 1.00 80.38 301 ALA A O 1
ATOM 2361 N N . THR A 1 302 ? 13.139 11.680 -18.055 1.00 83.50 302 THR A N 1
ATOM 2362 C CA . THR A 1 302 ? 13.543 13.091 -18.131 1.00 83.50 302 THR A CA 1
ATOM 2363 C C . THR A 1 302 ? 13.945 13.653 -16.771 1.00 83.50 302 THR A C 1
ATOM 2365 O O . THR A 1 302 ? 14.980 14.305 -16.654 1.00 83.50 302 THR A O 1
ATOM 2368 N N . GLN A 1 303 ? 13.132 13.417 -15.742 1.00 82.56 303 GLN A N 1
ATOM 2369 C CA . GLN A 1 303 ? 13.321 13.991 -14.408 1.00 82.56 303 GLN A CA 1
ATOM 2370 C C . GLN A 1 303 ? 14.315 13.188 -13.584 1.00 82.56 303 GLN A C 1
ATOM 2372 O O . GLN A 1 303 ? 15.047 13.765 -12.783 1.00 82.56 303 GLN A O 1
ATOM 2377 N N . ARG A 1 304 ? 14.355 11.866 -13.785 1.00 76.31 304 ARG A N 1
ATOM 2378 C CA . ARG A 1 304 ? 15.169 10.938 -12.996 1.00 76.31 304 ARG A CA 1
ATOM 2379 C C . ARG A 1 304 ? 16.044 10.025 -13.857 1.00 76.31 304 ARG A C 1
ATOM 2381 O O . ARG A 1 304 ? 16.036 8.804 -13.682 1.00 76.31 304 ARG A O 1
ATOM 2388 N N . PRO A 1 305 ? 16.893 10.595 -14.738 1.00 69.06 305 PRO A N 1
ATOM 2389 C CA . PRO A 1 305 ? 17.864 9.819 -15.509 1.00 69.06 305 PRO A CA 1
ATOM 2390 C C . PRO A 1 305 ? 18.907 9.126 -14.618 1.00 69.06 305 PRO A C 1
ATOM 2392 O O . PRO A 1 305 ? 19.644 8.267 -15.099 1.00 69.06 305 PRO A O 1
ATOM 2395 N N . ASP A 1 306 ? 18.987 9.519 -13.343 1.00 60.97 306 ASP A N 1
ATOM 2396 C CA . ASP A 1 306 ? 19.870 8.981 -12.320 1.00 60.97 306 ASP A CA 1
ATOM 2397 C C . ASP A 1 306 ? 19.369 7.687 -11.670 1.00 60.97 306 ASP A C 1
ATOM 2399 O O . ASP A 1 306 ? 20.188 6.922 -11.168 1.00 60.97 306 ASP A O 1
ATOM 2403 N N . LEU A 1 307 ? 18.063 7.408 -11.697 1.00 61.25 307 LEU A N 1
ATOM 2404 C CA . LEU A 1 307 ? 17.510 6.132 -11.217 1.00 61.25 307 LEU A CA 1
ATOM 2405 C C . LEU A 1 307 ? 17.860 4.967 -12.132 1.00 61.25 307 LEU A C 1
ATOM 2407 O O . LEU A 1 307 ? 17.939 3.827 -11.689 1.00 61.25 307 LEU A O 1
ATOM 2411 N N . ALA A 1 308 ? 18.130 5.275 -13.395 1.00 52.12 308 ALA A N 1
ATOM 2412 C CA . ALA A 1 308 ? 18.709 4.326 -14.313 1.00 52.12 308 ALA A CA 1
ATOM 2413 C C . ALA A 1 308 ? 20.147 3.951 -13.880 1.00 52.12 308 ALA A C 1
ATOM 2415 O O . ALA A 1 308 ? 20.585 2.856 -14.194 1.00 52.12 308 ALA A O 1
ATOM 2416 N N . LEU A 1 309 ? 20.859 4.826 -13.144 1.00 40.59 309 LEU A N 1
ATOM 2417 C CA . LEU A 1 309 ? 22.321 4.823 -12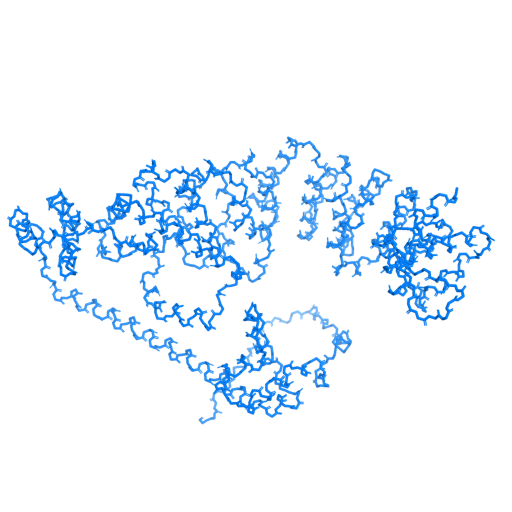.954 1.00 40.59 309 LEU A CA 1
ATOM 2418 C C . LEU A 1 309 ? 22.893 4.048 -11.758 1.00 40.59 309 LEU A C 1
ATOM 2420 O O . LEU A 1 309 ? 24.083 4.190 -11.473 1.00 40.59 309 LEU A O 1
ATOM 2424 N N . VAL A 1 310 ? 22.106 3.247 -11.035 1.00 37.94 310 VAL A N 1
ATOM 2425 C CA . VAL A 1 310 ? 22.579 2.687 -9.756 1.00 37.94 310 VAL A CA 1
ATOM 2426 C C . VAL A 1 310 ? 22.290 1.196 -9.620 1.00 37.94 310 VAL A C 1
ATOM 2428 O O . VAL A 1 310 ? 21.170 0.792 -9.305 1.00 37.94 310 VAL A O 1
ATOM 2431 N N . ASP A 1 311 ? 23.349 0.393 -9.750 1.00 36.19 311 ASP A N 1
ATOM 2432 C CA . ASP A 1 311 ? 23.418 -0.934 -9.140 1.00 36.19 311 ASP A CA 1
ATOM 2433 C C . ASP A 1 311 ? 23.178 -0.805 -7.624 1.00 36.19 311 ASP A C 1
ATOM 2435 O O . ASP A 1 311 ? 23.887 -0.090 -6.914 1.00 36.19 311 ASP A O 1
ATOM 2439 N N . GLY A 1 312 ? 22.143 -1.486 -7.126 1.00 44.97 312 GLY A N 1
ATOM 2440 C CA . GLY A 1 312 ? 21.950 -1.746 -5.695 1.00 44.97 312 GLY A CA 1
ATOM 2441 C C . GLY A 1 312 ? 21.162 -0.722 -4.867 1.00 44.97 312 GLY A C 1
ATOM 2442 O O . GLY A 1 312 ? 20.999 -0.950 -3.673 1.00 44.97 312 GLY A O 1
ATOM 2443 N N . GLY A 1 313 ? 20.643 0.366 -5.445 1.00 43.06 313 GLY A N 1
ATOM 2444 C CA . GLY A 1 313 ? 19.769 1.302 -4.717 1.00 43.06 313 GLY A CA 1
ATOM 2445 C C . GLY A 1 313 ? 18.303 0.875 -4.781 1.00 43.06 313 GLY A C 1
ATOM 2446 O O . GLY A 1 313 ? 17.736 0.319 -3.848 1.00 43.06 313 GLY A O 1
ATOM 2447 N N . TRP A 1 314 ? 17.683 1.046 -5.944 1.00 51.25 314 TRP A N 1
ATOM 2448 C CA . TRP A 1 314 ? 16.245 0.833 -6.122 1.00 51.25 314 TRP A CA 1
ATOM 2449 C C . TRP A 1 314 ? 15.899 -0.617 -6.509 1.00 51.25 314 TRP A C 1
ATOM 2451 O O . TRP A 1 314 ? 15.172 -0.863 -7.473 1.00 51.25 314 TRP A O 1
ATOM 2461 N N . GLY A 1 315 ? 16.466 -1.586 -5.779 1.00 50.56 315 GLY A N 1
ATOM 2462 C CA . GLY A 1 315 ? 16.436 -3.017 -6.119 1.00 50.56 315 GLY A CA 1
ATOM 2463 C C . GLY A 1 315 ? 15.042 -3.560 -6.460 1.00 50.56 315 GLY A C 1
ATOM 2464 O O . GLY A 1 315 ? 14.895 -4.289 -7.441 1.00 50.56 315 GLY A O 1
ATOM 2465 N N . ASP A 1 316 ? 14.012 -3.122 -5.731 1.00 54.34 316 ASP A N 1
ATOM 2466 C CA . ASP A 1 316 ? 12.627 -3.576 -5.921 1.00 54.34 316 ASP A CA 1
ATOM 2467 C C . ASP A 1 316 ? 11.796 -2.694 -6.864 1.00 54.34 316 ASP A C 1
ATOM 2469 O O . ASP A 1 316 ? 10.821 -3.154 -7.462 1.00 54.34 316 ASP A O 1
ATOM 2473 N N . GLY A 1 317 ? 12.201 -1.445 -7.092 1.00 60.97 317 GLY A N 1
ATOM 2474 C CA . GLY A 1 317 ? 11.525 -0.581 -8.056 1.00 60.97 317 GLY A CA 1
ATOM 2475 C C . GLY A 1 317 ? 11.809 -0.955 -9.511 1.00 60.97 317 GLY A C 1
ATOM 2476 O O . GLY A 1 317 ? 11.008 -0.650 -10.397 1.00 60.97 317 GLY A O 1
ATOM 2477 N N . ARG A 1 318 ? 12.867 -1.737 -9.772 1.00 65.81 318 ARG A N 1
ATOM 2478 C CA . ARG A 1 318 ? 13.076 -2.380 -11.078 1.00 65.81 318 ARG A CA 1
ATOM 2479 C C . ARG A 1 318 ? 11.858 -3.205 -11.498 1.00 65.81 318 ARG A C 1
ATOM 2481 O O . ARG A 1 318 ? 11.443 -3.119 -12.648 1.00 65.81 318 ARG A O 1
ATOM 2488 N N . ALA A 1 319 ? 11.256 -3.966 -10.582 1.00 67.50 319 ALA A N 1
ATOM 2489 C CA . ALA A 1 319 ? 10.059 -4.754 -10.878 1.00 67.50 319 ALA A CA 1
ATOM 2490 C C . ALA A 1 319 ? 8.883 -3.861 -11.307 1.00 67.50 319 ALA A C 1
ATOM 2492 O O . ALA A 1 319 ? 8.187 -4.175 -12.273 1.00 67.50 319 ALA A O 1
ATOM 2493 N N . ALA A 1 320 ? 8.701 -2.724 -10.629 1.00 73.50 320 ALA A N 1
ATOM 2494 C CA . ALA A 1 320 ? 7.688 -1.737 -10.988 1.00 73.50 320 ALA A CA 1
ATOM 2495 C C . ALA A 1 320 ? 7.960 -1.103 -12.357 1.00 73.50 320 ALA A C 1
ATOM 2497 O O . ALA A 1 320 ? 7.053 -1.022 -13.183 1.00 73.50 320 ALA A O 1
ATOM 2498 N N . ALA A 1 321 ? 9.209 -0.738 -12.647 1.00 77.19 321 ALA A N 1
ATOM 2499 C CA . ALA A 1 321 ? 9.596 -0.203 -13.948 1.00 77.19 321 ALA A CA 1
ATOM 2500 C C . ALA A 1 321 ? 9.359 -1.209 -15.092 1.00 77.19 321 ALA A C 1
ATOM 2502 O O . ALA A 1 321 ? 8.848 -0.825 -16.142 1.00 77.19 321 ALA A O 1
ATOM 2503 N N . GLU A 1 322 ? 9.657 -2.499 -14.890 1.00 77.31 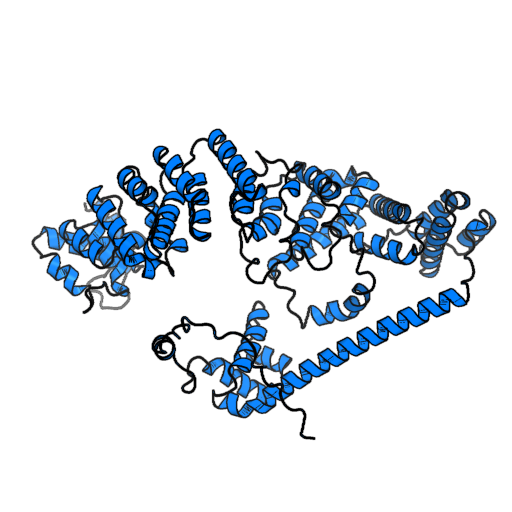322 GLU A N 1
ATOM 2504 C CA . GLU A 1 322 ? 9.366 -3.557 -15.873 1.00 77.31 322 GLU A CA 1
ATOM 2505 C C . GLU A 1 322 ? 7.858 -3.722 -16.119 1.00 77.31 322 GLU A C 1
ATOM 2507 O O . GLU A 1 322 ? 7.440 -3.912 -17.263 1.00 77.31 322 GLU A O 1
ATOM 2512 N N . ARG A 1 323 ? 7.024 -3.628 -15.072 1.00 84.06 323 ARG A N 1
ATOM 2513 C CA . ARG A 1 323 ? 5.558 -3.679 -15.216 1.00 84.06 323 ARG A CA 1
ATOM 2514 C C . ARG A 1 323 ? 5.031 -2.489 -16.008 1.00 84.06 323 ARG A C 1
ATOM 2516 O O . ARG A 1 323 ? 4.275 -2.689 -16.960 1.00 84.06 323 ARG A O 1
ATOM 2523 N N . LEU A 1 324 ? 5.477 -1.279 -15.673 1.00 87.75 324 LEU A N 1
ATOM 2524 C CA . LEU A 1 324 ? 5.116 -0.062 -16.400 1.00 87.75 324 LEU A CA 1
ATOM 2525 C C . LEU A 1 324 ? 5.547 -0.147 -17.871 1.00 87.75 324 LEU A C 1
ATOM 2527 O O . LEU A 1 324 ? 4.748 0.140 -18.759 1.00 87.75 324 LEU A O 1
ATOM 2531 N N . LEU A 1 325 ? 6.763 -0.622 -18.151 1.00 88.31 325 LEU A N 1
ATOM 2532 C CA . LEU A 1 325 ? 7.253 -0.813 -19.517 1.00 88.31 325 LEU A CA 1
ATOM 2533 C C . LEU A 1 325 ? 6.396 -1.818 -20.300 1.00 88.31 325 LEU A C 1
ATOM 2535 O O . LEU A 1 325 ? 5.955 -1.520 -21.409 1.00 88.31 325 LEU A O 1
ATOM 2539 N N . ALA A 1 326 ? 6.109 -2.988 -19.721 1.00 88.75 326 ALA A N 1
ATOM 2540 C CA . ALA A 1 326 ? 5.268 -3.999 -20.359 1.00 88.75 326 ALA A CA 1
ATOM 2541 C C . ALA A 1 326 ? 3.858 -3.467 -20.672 1.00 88.75 326 ALA A C 1
ATOM 2543 O O . ALA A 1 326 ? 3.301 -3.772 -21.729 1.00 88.75 326 ALA A O 1
ATOM 2544 N N . ARG A 1 327 ? 3.285 -2.659 -19.772 1.00 92.06 327 ARG A N 1
ATOM 2545 C CA . ARG A 1 327 ? 1.988 -1.998 -19.978 1.00 92.06 327 ARG A CA 1
ATOM 2546 C C . ARG A 1 327 ? 2.058 -0.948 -21.083 1.00 92.06 327 ARG A C 1
ATOM 2548 O O . ARG A 1 327 ? 1.217 -0.971 -21.973 1.00 92.06 327 ARG A O 1
ATOM 2555 N N . ALA A 1 328 ? 3.073 -0.086 -21.087 1.00 91.69 328 ALA A N 1
ATOM 2556 C CA . ALA A 1 328 ? 3.226 0.951 -22.107 1.00 91.69 328 ALA A CA 1
ATOM 2557 C C . ALA A 1 328 ? 3.360 0.367 -23.522 1.00 91.69 328 ALA A C 1
ATOM 2559 O O . ALA A 1 328 ? 2.709 0.844 -24.453 1.00 91.69 328 ALA A O 1
ATOM 2560 N N . LEU A 1 329 ? 4.148 -0.705 -23.677 1.00 91.56 329 LEU A N 1
ATOM 2561 C CA . LEU A 1 329 ? 4.305 -1.406 -24.957 1.00 91.56 329 LEU A CA 1
ATOM 2562 C C . LEU A 1 329 ? 2.992 -2.029 -25.442 1.00 91.56 329 LEU A C 1
ATOM 2564 O O . LEU A 1 329 ? 2.699 -1.980 -26.633 1.00 91.56 329 LEU A O 1
ATOM 2568 N N . ALA A 1 330 ? 2.168 -2.556 -24.534 1.00 90.19 330 ALA A N 1
ATOM 2569 C CA . ALA A 1 330 ? 0.867 -3.117 -24.890 1.00 90.19 330 ALA A CA 1
ATOM 2570 C C . ALA A 1 330 ? -0.148 -2.060 -25.371 1.00 90.19 330 ALA A C 1
ATOM 2572 O O . ALA A 1 330 ? -1.069 -2.402 -26.109 1.00 90.19 330 ALA A O 1
ATOM 2573 N N . VAL A 1 331 ? -0.003 -0.797 -24.952 1.00 88.19 331 VAL A N 1
ATOM 2574 C CA . VAL A 1 331 ? -0.951 0.286 -25.269 1.00 88.19 331 VAL A CA 1
ATOM 2575 C C . VAL A 1 331 ? -0.530 1.067 -26.514 1.00 88.19 331 VAL A C 1
ATOM 2577 O O . VAL A 1 331 ? -1.359 1.329 -27.386 1.00 88.19 331 VAL A O 1
ATOM 2580 N N . GLU A 1 332 ? 0.745 1.458 -26.607 1.00 89.19 332 GLU A N 1
ATOM 2581 C CA . GLU A 1 332 ? 1.238 2.353 -27.666 1.00 89.19 332 GLU A CA 1
ATOM 2582 C C . GLU A 1 332 ? 2.499 1.857 -28.379 1.00 89.19 332 GLU A C 1
ATOM 2584 O O . GLU A 1 332 ? 3.053 2.610 -29.178 1.00 89.19 332 GLU A O 1
ATOM 2589 N N . GLY A 1 333 ? 2.945 0.617 -28.140 1.00 85.62 333 GLY A N 1
ATOM 2590 C CA . GLY A 1 333 ? 4.206 0.082 -28.668 1.00 85.62 333 GLY A CA 1
ATOM 2591 C C . GLY A 1 333 ? 4.413 0.336 -30.165 1.00 85.62 333 GLY A C 1
ATOM 2592 O O . GLY A 1 333 ? 5.456 0.850 -30.563 1.00 85.62 333 GLY A O 1
ATOM 2593 N N . ASP A 1 334 ? 3.384 0.083 -30.977 1.00 86.25 334 ASP A N 1
ATOM 2594 C CA . ASP A 1 334 ? 3.424 0.224 -32.444 1.00 86.25 334 ASP A CA 1
ATOM 2595 C C . ASP A 1 334 ? 3.587 1.669 -32.933 1.00 86.25 334 ASP A C 1
ATOM 2597 O O . ASP A 1 334 ? 3.908 1.913 -34.096 1.00 86.25 334 ASP A O 1
ATOM 2601 N N . LYS A 1 335 ? 3.325 2.648 -32.063 1.00 88.31 335 LYS A N 1
ATOM 2602 C CA . LYS A 1 335 ? 3.382 4.083 -32.373 1.00 88.31 335 LYS A CA 1
ATOM 2603 C C . LYS A 1 335 ? 4.647 4.745 -31.832 1.00 88.31 335 LYS A C 1
ATOM 2605 O O . LYS A 1 335 ? 4.829 5.948 -32.027 1.00 88.31 335 LYS A O 1
ATOM 2610 N N . LEU A 1 336 ? 5.497 4.005 -31.118 1.00 89.38 336 LEU A N 1
ATOM 2611 C CA . LEU A 1 336 ? 6.695 4.561 -30.503 1.00 89.38 336 LEU A CA 1
ATOM 2612 C C . LEU A 1 336 ? 7.750 4.892 -31.552 1.00 89.38 336 LEU A C 1
ATOM 2614 O O . LEU A 1 336 ? 8.032 4.117 -32.464 1.00 89.38 336 LEU A O 1
ATOM 2618 N N . THR A 1 337 ? 8.395 6.042 -31.374 1.00 92.06 337 THR A N 1
ATOM 2619 C CA . THR A 1 337 ? 9.627 6.334 -32.102 1.00 92.06 337 THR A CA 1
ATOM 2620 C C . THR A 1 337 ? 10.773 5.488 -31.536 1.00 92.06 337 THR A C 1
ATOM 2622 O O . THR A 1 337 ? 10.782 5.205 -30.330 1.00 92.06 337 THR A O 1
ATOM 2625 N N . PRO A 1 338 ? 11.782 5.132 -32.351 1.00 89.81 338 PRO A N 1
ATOM 2626 C CA . PRO A 1 338 ? 12.950 4.386 -31.877 1.00 89.81 338 PRO A CA 1
ATOM 2627 C C . PRO A 1 338 ? 13.656 5.065 -30.695 1.00 89.81 338 PRO A C 1
ATOM 2629 O O . PRO A 1 338 ? 14.041 4.400 -29.736 1.00 89.81 338 PRO A O 1
ATOM 2632 N N . GLN A 1 339 ? 13.736 6.402 -30.712 1.00 88.88 339 GLN A N 1
ATOM 2633 C CA . GLN A 1 339 ? 14.318 7.217 -29.641 1.00 88.88 339 GLN A CA 1
ATOM 2634 C C . GLN A 1 339 ? 13.594 7.026 -28.309 1.00 88.88 339 GLN A C 1
ATOM 2636 O O . GLN A 1 339 ? 14.243 6.854 -27.274 1.00 88.88 339 GLN A O 1
ATOM 2641 N N . ARG A 1 340 ? 12.256 7.087 -28.324 1.00 89.56 340 ARG A N 1
ATOM 2642 C CA . ARG A 1 340 ? 11.424 6.977 -27.119 1.00 89.56 340 ARG A CA 1
ATOM 2643 C C . ARG A 1 340 ? 11.444 5.548 -26.588 1.00 89.56 340 ARG A C 1
ATOM 2645 O O . ARG A 1 340 ? 11.689 5.358 -25.401 1.00 89.56 340 ARG A O 1
ATOM 2652 N N . LEU A 1 341 ? 11.307 4.559 -27.477 1.00 89.69 341 LEU A N 1
ATOM 2653 C CA . LEU A 1 341 ? 11.403 3.139 -27.136 1.00 89.69 341 LEU A CA 1
ATOM 2654 C C . LEU A 1 341 ? 12.748 2.806 -26.478 1.00 89.69 341 LEU A C 1
ATOM 2656 O O . LEU A 1 341 ? 12.769 2.231 -25.393 1.00 89.69 341 LEU A O 1
ATOM 2660 N N . TYR A 1 342 ? 13.870 3.214 -27.081 1.00 85.88 342 TYR A N 1
ATOM 2661 C CA . TYR A 1 342 ? 15.188 2.958 -26.499 1.00 85.88 342 TYR A CA 1
ATOM 2662 C C . TYR A 1 342 ? 15.376 3.671 -25.156 1.00 85.88 342 TYR A C 1
ATOM 2664 O O . TYR A 1 342 ? 15.908 3.092 -24.212 1.00 85.88 342 TYR A O 1
ATOM 2672 N N . THR A 1 343 ? 14.899 4.913 -25.033 1.00 84.75 343 THR A N 1
ATOM 2673 C CA . THR A 1 343 ? 14.934 5.645 -23.762 1.00 84.75 343 THR A CA 1
ATOM 2674 C C . THR A 1 343 ? 14.162 4.908 -22.666 1.00 84.75 343 THR A C 1
ATOM 2676 O O . THR A 1 343 ? 14.677 4.785 -21.559 1.00 84.75 343 THR A O 1
ATOM 2679 N N . TRP A 1 344 ? 12.984 4.353 -22.961 1.00 85.88 344 TRP A N 1
ATOM 2680 C CA . TRP A 1 344 ? 12.217 3.558 -21.997 1.00 85.88 344 TRP A CA 1
ATOM 2681 C C . TRP A 1 344 ? 12.851 2.203 -21.678 1.00 85.88 344 TRP A C 1
ATOM 2683 O O . TRP A 1 344 ? 12.779 1.763 -20.539 1.00 85.88 344 TRP A O 1
ATOM 2693 N N . LEU A 1 345 ? 13.497 1.543 -22.642 1.00 79.69 345 LEU A N 1
ATOM 2694 C CA . LEU A 1 345 ? 14.224 0.287 -22.408 1.00 79.69 345 LEU A CA 1
ATOM 2695 C C . LEU A 1 345 ? 15.463 0.488 -21.521 1.00 79.69 345 LEU A C 1
ATOM 2697 O O . LEU A 1 345 ? 15.830 -0.412 -20.759 1.00 79.69 345 LEU A O 1
ATOM 2701 N N . ASN A 1 346 ? 16.072 1.674 -21.622 1.00 72.44 346 ASN A N 1
ATOM 2702 C CA . ASN A 1 346 ? 17.259 2.109 -20.889 1.00 72.44 346 ASN A CA 1
ATOM 2703 C C . ASN A 1 346 ? 16.933 2.735 -19.515 1.00 72.44 346 ASN A C 1
ATOM 2705 O O . ASN A 1 346 ? 17.743 2.655 -18.597 1.00 72.44 346 ASN A O 1
ATOM 2709 N N . ALA A 1 347 ? 15.755 3.348 -19.335 1.00 60.81 347 ALA A N 1
ATOM 2710 C CA . ALA A 1 347 ? 15.360 4.010 -18.083 1.00 60.81 347 ALA A CA 1
ATOM 2711 C C . ALA A 1 347 ? 15.389 3.098 -16.829 1.00 60.81 347 ALA A C 1
ATOM 2713 O O . ALA A 1 347 ? 15.786 3.580 -15.772 1.00 60.81 347 ALA A O 1
ATOM 2714 N N . PRO A 1 348 ? 15.064 1.792 -16.906 1.00 50.81 348 PRO A N 1
ATOM 2715 C CA . PRO A 1 348 ? 15.235 0.856 -15.794 1.00 50.81 348 PRO A CA 1
ATOM 2716 C C . PRO A 1 348 ? 16.672 0.339 -15.615 1.00 50.81 348 PRO A C 1
ATOM 2718 O O . PRO A 1 348 ? 16.889 -0.494 -14.738 1.00 50.81 348 PRO A O 1
ATOM 2721 N N . ALA A 1 349 ? 17.612 0.703 -16.498 1.00 47.09 349 ALA A N 1
ATOM 2722 C CA . ALA A 1 349 ? 18.758 -0.154 -16.794 1.00 47.09 349 ALA A CA 1
ATOM 2723 C C . ALA A 1 349 ? 20.111 0.539 -17.033 1.00 47.09 349 ALA A C 1
ATOM 2725 O O . ALA A 1 349 ? 21.044 -0.188 -17.341 1.00 47.09 349 ALA A O 1
ATOM 2726 N N . ARG A 1 350 ? 20.284 1.864 -16.887 1.00 43.03 350 ARG A N 1
ATOM 2727 C CA . ARG A 1 350 ? 21.614 2.511 -17.054 1.00 43.03 350 ARG A CA 1
ATOM 2728 C C . ARG A 1 350 ? 22.653 2.061 -16.007 1.00 43.03 350 ARG A C 1
ATOM 2730 O O . ARG A 1 350 ? 23.188 2.875 -15.286 1.00 43.03 350 ARG A O 1
ATOM 2737 N N . THR A 1 351 ? 23.073 0.815 -15.921 1.00 37.28 351 THR A N 1
ATOM 2738 C CA . THR A 1 351 ? 24.278 0.456 -15.164 1.00 37.28 351 THR A CA 1
ATOM 2739 C C . THR A 1 351 ? 25.513 0.965 -15.916 1.00 37.28 351 THR A C 1
ATOM 2741 O O . THR A 1 351 ? 26.144 0.229 -16.670 1.00 37.28 351 THR A O 1
ATOM 2744 N N . ASP A 1 352 ? 25.883 2.237 -15.736 1.00 29.83 352 ASP A N 1
ATOM 2745 C CA . ASP A 1 352 ? 27.188 2.749 -16.194 1.00 29.83 352 ASP A CA 1
ATOM 2746 C C . ASP A 1 352 ? 28.331 2.348 -15.238 1.00 29.83 352 ASP A C 1
ATOM 2748 O O . ASP A 1 352 ? 29.506 2.609 -15.498 1.00 29.83 352 ASP A O 1
ATOM 2752 N N . VAL A 1 353 ? 28.009 1.607 -14.179 1.00 33.06 353 VAL A N 1
ATOM 2753 C CA . VAL A 1 353 ? 28.944 0.770 -13.426 1.00 33.06 353 VAL A CA 1
ATOM 2754 C C . VAL A 1 353 ? 28.319 -0.620 -13.433 1.00 33.06 353 VAL A C 1
ATOM 2756 O O . VAL A 1 353 ? 27.237 -0.754 -12.888 1.00 33.06 353 VAL A O 1
ATOM 2759 N N . GLY A 1 354 ? 28.912 -1.613 -14.111 1.00 32.81 354 GLY A N 1
ATOM 2760 C CA . GLY A 1 354 ? 28.372 -2.982 -14.025 1.00 32.81 354 GLY A CA 1
ATOM 2761 C C . GLY A 1 354 ? 28.620 -3.949 -15.184 1.00 32.81 354 GLY A C 1
ATOM 2762 O O . GLY A 1 354 ? 28.405 -5.144 -15.008 1.00 32.81 354 GLY A O 1
ATOM 2763 N N . PHE A 1 355 ? 29.158 -3.526 -16.336 1.00 32.34 355 PHE A N 1
ATOM 2764 C CA . PHE A 1 355 ? 29.477 -4.490 -17.412 1.00 32.34 355 PHE A CA 1
ATOM 2765 C C . PHE A 1 355 ? 30.526 -5.549 -16.981 1.00 32.34 355 PHE A C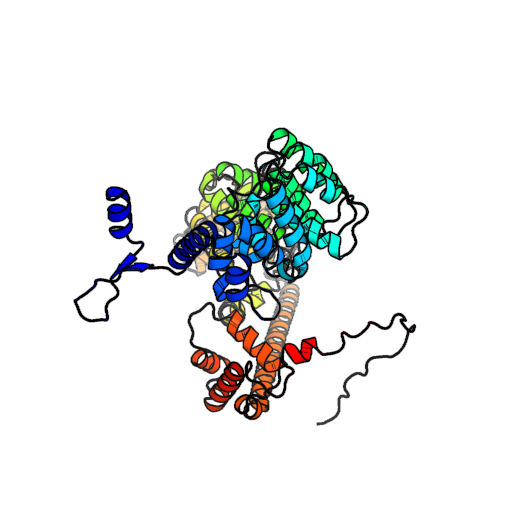 1
ATOM 2767 O O . PHE A 1 355 ? 30.605 -6.639 -17.544 1.00 32.34 355 PHE A O 1
ATOM 2774 N N . PHE A 1 356 ? 31.302 -5.266 -15.924 1.00 32.69 356 PHE A N 1
ATOM 2775 C CA . PHE A 1 356 ? 32.258 -6.207 -15.328 1.00 32.69 356 PHE A CA 1
ATOM 2776 C C . PHE A 1 356 ? 31.652 -7.184 -14.302 1.00 32.69 356 PHE A C 1
ATOM 2778 O O . PHE A 1 356 ? 32.219 -8.258 -14.118 1.00 32.69 356 PHE A O 1
ATOM 2785 N N . GLU A 1 357 ? 30.510 -6.879 -13.674 1.00 32.94 357 GLU A N 1
ATOM 2786 C CA . GLU A 1 357 ? 29.870 -7.774 -12.689 1.00 32.94 357 GLU A CA 1
ATOM 2787 C C . GLU A 1 357 ? 28.870 -8.747 -13.340 1.00 32.94 357 GLU A C 1
ATOM 2789 O O . GLU A 1 357 ? 28.695 -9.876 -12.877 1.00 32.94 357 GLU A O 1
ATOM 2794 N N . LEU A 1 358 ? 28.277 -8.398 -14.487 1.00 31.05 358 LEU A N 1
ATOM 2795 C CA . LEU A 1 358 ? 27.273 -9.249 -15.138 1.00 31.05 358 LEU A CA 1
ATOM 2796 C C . LEU A 1 358 ? 27.843 -10.525 -15.775 1.00 31.05 358 LEU A C 1
ATOM 2798 O O . LEU A 1 358 ? 27.159 -11.555 -15.766 1.00 31.05 358 LEU A O 1
ATOM 2802 N N . LYS A 1 359 ? 29.116 -10.543 -16.203 1.00 30.89 359 LYS A N 1
ATOM 2803 C CA . LYS A 1 359 ? 29.788 -11.804 -16.580 1.00 30.89 359 LYS A CA 1
ATOM 2804 C C . LYS A 1 359 ? 30.034 -12.736 -15.388 1.00 30.89 359 LYS A C 1
ATOM 2806 O O . LYS A 1 359 ? 30.004 -13.950 -15.585 1.00 30.89 359 LYS A O 1
ATOM 2811 N N . GLN A 1 360 ? 30.149 -12.207 -14.166 1.00 37.59 360 GLN A N 1
ATOM 2812 C CA . GLN A 1 360 ? 30.213 -13.027 -12.946 1.00 37.59 360 GLN A CA 1
ATOM 2813 C C . GLN A 1 360 ? 28.864 -13.712 -12.658 1.00 37.59 360 GLN A C 1
ATOM 2815 O O . GLN A 1 360 ? 28.802 -14.740 -11.985 1.00 37.59 360 GLN A O 1
ATOM 2820 N N . SER A 1 361 ? 27.765 -13.186 -13.212 1.00 32.16 361 SER A N 1
ATOM 2821 C CA . SER A 1 361 ? 26.408 -13.647 -12.920 1.00 32.16 361 SER A CA 1
ATOM 2822 C C . SER A 1 361 ? 25.885 -14.764 -13.830 1.00 32.16 361 SER A C 1
ATOM 2824 O O . SER A 1 361 ? 24.910 -15.405 -13.466 1.00 32.16 361 SER A O 1
ATOM 2826 N N . HIS A 1 362 ? 26.476 -15.059 -14.993 1.00 29.59 362 HIS A N 1
ATOM 2827 C CA . HIS A 1 362 ? 25.866 -16.032 -15.922 1.00 29.59 362 HIS A CA 1
ATOM 2828 C C . HIS A 1 362 ? 26.085 -17.506 -15.541 1.00 29.59 362 HIS A C 1
ATOM 2830 O O . HIS A 1 362 ? 25.237 -18.348 -15.831 1.00 29.59 362 HIS A O 1
ATOM 2836 N N . VAL A 1 363 ? 27.151 -17.826 -14.801 1.00 29.72 363 VAL A N 1
ATOM 2837 C CA . VAL A 1 363 ? 27.291 -19.144 -14.143 1.00 29.72 363 VAL A CA 1
ATOM 2838 C C . VAL A 1 363 ? 26.603 -19.138 -12.772 1.00 29.72 363 VAL A C 1
ATOM 2840 O O . VAL A 1 363 ? 26.102 -20.159 -12.300 1.00 29.72 363 VAL A O 1
ATOM 2843 N N . VAL A 1 364 ? 26.494 -17.958 -12.159 1.00 30.34 364 VAL A N 1
ATOM 2844 C CA . VAL A 1 364 ? 25.869 -17.768 -10.854 1.00 30.34 364 VAL A CA 1
ATOM 2845 C C . VAL A 1 364 ? 24.345 -17.645 -10.959 1.00 30.34 364 VAL A C 1
ATOM 2847 O O . VAL A 1 364 ? 23.695 -17.988 -10.002 1.00 30.34 364 VAL A O 1
ATOM 2850 N N . SER A 1 365 ? 23.691 -17.313 -12.074 1.00 31.55 365 SER A N 1
ATOM 2851 C CA . SER A 1 365 ? 22.220 -17.160 -12.086 1.00 31.55 365 SER A CA 1
ATOM 2852 C C . SER A 1 365 ? 21.495 -18.506 -12.006 1.00 31.55 365 SER A C 1
ATOM 2854 O O . SER A 1 365 ? 20.431 -18.602 -11.394 1.00 31.55 365 SER A O 1
ATOM 2856 N N . LYS A 1 366 ? 22.108 -19.582 -12.517 1.00 28.70 366 LYS A N 1
ATOM 2857 C CA . LYS A 1 366 ? 21.565 -20.943 -12.398 1.00 28.70 366 LYS A CA 1
ATOM 2858 C C . LYS A 1 366 ? 21.862 -21.586 -11.036 1.00 28.70 366 LYS A C 1
ATOM 2860 O O . LYS A 1 366 ? 21.038 -22.345 -10.548 1.00 28.70 366 LYS A O 1
ATOM 2865 N N . ALA A 1 367 ? 22.987 -21.236 -10.401 1.00 27.27 367 ALA A N 1
ATOM 2866 C CA . ALA A 1 367 ? 23.387 -21.760 -9.087 1.00 27.27 367 ALA A CA 1
ATOM 2867 C C . ALA A 1 367 ? 22.967 -20.866 -7.895 1.00 27.27 367 ALA A C 1
ATOM 2869 O O . ALA A 1 367 ? 22.693 -21.358 -6.808 1.00 27.27 367 ALA A O 1
ATOM 2870 N N . ALA A 1 368 ? 22.866 -19.551 -8.077 1.00 27.02 368 ALA A N 1
ATOM 2871 C CA . ALA A 1 368 ? 22.371 -18.590 -7.091 1.00 27.02 368 ALA A CA 1
ATOM 2872 C C . ALA A 1 368 ? 20.855 -18.579 -7.034 1.00 27.02 368 ALA A C 1
ATOM 2874 O O . ALA A 1 368 ? 20.349 -18.505 -5.931 1.00 27.02 368 ALA A O 1
ATOM 2875 N N . SER A 1 369 ? 20.123 -18.774 -8.139 1.00 30.38 369 SER A N 1
ATOM 2876 C CA . SER A 1 369 ? 18.670 -19.003 -8.032 1.00 30.38 369 SER A CA 1
ATOM 2877 C C . SER A 1 369 ? 18.321 -20.271 -7.243 1.00 30.38 369 SER A C 1
ATOM 2879 O O . SER A 1 369 ? 17.204 -20.379 -6.744 1.00 30.38 369 SER A O 1
ATOM 2881 N N . GLN A 1 370 ? 19.273 -21.204 -7.104 1.00 30.61 370 GLN A N 1
ATOM 2882 C CA . GLN A 1 370 ? 19.112 -22.426 -6.322 1.00 30.61 370 GLN A CA 1
ATOM 2883 C C . GLN A 1 370 ? 19.644 -22.337 -4.887 1.00 30.61 370 GLN A C 1
ATOM 2885 O O . GLN A 1 370 ? 19.121 -23.068 -4.055 1.00 30.61 370 GLN A O 1
ATOM 2890 N N . VAL A 1 371 ? 20.622 -21.475 -4.571 1.00 30.00 371 VAL A N 1
ATOM 2891 C CA . VAL A 1 371 ? 21.311 -21.476 -3.257 1.00 30.00 371 VAL A CA 1
ATOM 2892 C C . VAL A 1 371 ? 21.219 -20.146 -2.499 1.00 30.00 371 VAL A C 1
ATOM 2894 O O . VAL A 1 371 ? 21.169 -20.150 -1.273 1.00 30.00 371 VAL A O 1
ATOM 2897 N N . PHE A 1 372 ? 21.128 -19.012 -3.193 1.00 28.45 372 PHE A N 1
ATOM 2898 C CA . PHE A 1 372 ? 20.806 -17.733 -2.569 1.00 28.45 372 PHE A CA 1
ATOM 2899 C C . PHE A 1 372 ? 19.338 -17.453 -2.851 1.00 28.45 372 PHE A C 1
ATOM 2901 O O . PHE A 1 372 ? 18.961 -17.149 -3.984 1.00 28.45 372 PHE A O 1
ATOM 2908 N N . GLY A 1 373 ? 18.491 -17.542 -1.822 1.00 26.83 373 GLY A N 1
ATOM 2909 C CA . GLY A 1 373 ? 17.218 -16.832 -1.874 1.00 26.83 373 GLY A CA 1
ATOM 2910 C C . GLY A 1 373 ? 17.489 -15.450 -2.465 1.00 26.83 373 GLY A C 1
ATOM 2911 O O . GLY A 1 373 ? 18.481 -14.810 -2.104 1.00 26.83 373 GLY A O 1
ATOM 2912 N N . SER A 1 374 ? 16.695 -15.061 -3.465 1.00 26.48 374 SER A N 1
ATOM 2913 C CA . SER A 1 374 ? 16.773 -13.717 -4.038 1.00 26.48 374 SER A CA 1
ATOM 2914 C C . SER A 1 374 ? 16.878 -12.695 -2.891 1.00 26.48 374 SER A C 1
ATOM 2916 O O . SER A 1 374 ? 16.357 -12.986 -1.805 1.00 26.48 374 SER A O 1
ATOM 2918 N N . PRO A 1 375 ? 17.511 -11.515 -3.088 1.00 27.03 375 PRO A N 1
ATOM 2919 C CA . PRO A 1 375 ? 17.338 -10.418 -2.129 1.00 27.03 375 PRO A CA 1
ATOM 2920 C C . PRO A 1 375 ? 15.840 -10.297 -1.816 1.00 27.03 375 PRO A C 1
ATOM 2922 O O . PRO A 1 375 ? 15.047 -10.734 -2.654 1.00 27.03 375 PRO A O 1
ATOM 2925 N N . PRO A 1 376 ? 15.442 -9.801 -0.634 1.00 32.19 376 PRO A N 1
ATOM 2926 C CA . PRO A 1 376 ? 14.108 -9.991 -0.067 1.00 32.19 376 PRO A CA 1
ATOM 2927 C C . PRO A 1 376 ? 12.968 -9.298 -0.839 1.00 32.19 376 PRO A C 1
ATOM 2929 O O . PRO A 1 376 ? 11.983 -8.904 -0.239 1.00 32.19 376 PRO A O 1
ATOM 2932 N N . CYS A 1 377 ? 13.015 -9.230 -2.167 1.00 36.19 377 CYS A N 1
ATOM 2933 C CA . CYS A 1 377 ? 11.850 -9.345 -3.015 1.00 36.19 377 CYS A CA 1
ATOM 2934 C C . CYS A 1 377 ? 11.034 -10.533 -2.502 1.00 36.19 377 CYS A C 1
ATOM 2936 O O . CYS A 1 377 ? 11.449 -11.701 -2.564 1.00 36.19 377 CYS A O 1
ATOM 2938 N N . THR A 1 378 ? 9.851 -10.256 -1.976 1.00 40.41 378 THR A N 1
ATOM 2939 C CA . THR A 1 378 ? 8.921 -11.315 -1.622 1.00 40.41 378 THR A CA 1
ATOM 2940 C C . THR A 1 378 ? 8.741 -12.206 -2.860 1.00 40.41 378 THR A C 1
ATOM 2942 O O . THR A 1 378 ? 8.636 -11.703 -3.973 1.00 40.41 378 THR A O 1
ATOM 2945 N N . GLY A 1 379 ? 8.752 -13.538 -2.729 1.00 42.69 379 GLY A N 1
ATOM 2946 C CA . GLY A 1 379 ? 8.772 -14.447 -3.896 1.00 42.69 379 GLY A CA 1
ATOM 2947 C C . GLY A 1 379 ? 7.674 -14.238 -4.966 1.00 42.69 379 GLY A C 1
ATOM 2948 O O . GLY A 1 379 ? 7.763 -14.830 -6.038 1.00 42.69 379 GLY A O 1
ATOM 2949 N N . GLY A 1 380 ? 6.660 -13.403 -4.700 1.00 52.28 380 GLY A N 1
ATOM 2950 C CA . GLY A 1 380 ? 5.717 -12.896 -5.700 1.00 52.28 380 GLY A CA 1
ATOM 2951 C C . GLY A 1 380 ? 6.294 -11.793 -6.601 1.00 52.28 380 GLY A C 1
ATOM 2952 O O . GLY A 1 380 ? 6.181 -11.900 -7.815 1.00 52.28 380 GLY A O 1
ATOM 2953 N N . GLU A 1 381 ? 6.983 -10.790 -6.053 1.00 52.41 381 GLU A N 1
ATOM 2954 C CA . GLU A 1 381 ? 7.503 -9.632 -6.808 1.00 52.41 381 GLU A CA 1
ATOM 2955 C C . GLU A 1 381 ? 8.614 -10.020 -7.780 1.00 52.41 381 GLU A C 1
ATOM 2957 O O . GLU A 1 381 ? 8.605 -9.614 -8.940 1.00 52.41 381 GLU A O 1
ATOM 2962 N N . ALA A 1 382 ? 9.542 -10.879 -7.349 1.00 55.84 382 ALA A N 1
ATOM 2963 C CA . ALA A 1 382 ? 10.592 -11.388 -8.230 1.00 55.84 382 ALA A CA 1
ATOM 2964 C C . ALA A 1 382 ? 10.022 -12.234 -9.382 1.00 55.84 382 ALA A C 1
ATOM 2966 O O . ALA A 1 382 ? 10.600 -12.277 -10.470 1.00 55.84 382 ALA A O 1
ATOM 2967 N N . ARG A 1 383 ? 8.895 -12.919 -9.155 1.00 61.22 383 ARG A N 1
ATOM 2968 C CA . ARG A 1 383 ? 8.187 -13.673 -10.193 1.00 61.22 383 ARG A CA 1
ATOM 2969 C C . ARG A 1 383 ? 7.483 -12.727 -11.163 1.00 61.22 383 ARG A C 1
ATOM 2971 O O . ARG A 1 383 ? 7.685 -12.854 -12.363 1.00 61.22 383 ARG A O 1
ATOM 2978 N N . GLU A 1 384 ? 6.748 -11.744 -10.655 1.00 63.16 384 GLU A N 1
ATOM 2979 C CA . GLU A 1 384 ? 6.081 -10.722 -11.470 1.00 63.16 384 GLU A CA 1
ATOM 2980 C C . GLU A 1 384 ? 7.060 -9.908 -12.323 1.00 63.16 384 GLU A C 1
ATOM 2982 O O . GLU A 1 384 ? 6.772 -9.616 -13.484 1.00 63.16 384 GLU A O 1
ATOM 2987 N N . ALA A 1 385 ? 8.236 -9.576 -11.785 1.00 64.31 385 ALA A N 1
ATOM 2988 C CA . ALA A 1 385 ? 9.290 -8.894 -12.529 1.00 64.31 385 ALA A CA 1
ATOM 2989 C C . ALA A 1 385 ? 9.771 -9.736 -13.720 1.00 64.31 385 ALA A C 1
ATOM 2991 O O . ALA A 1 385 ? 9.905 -9.224 -14.831 1.00 64.31 385 ALA A O 1
ATOM 2992 N N . ARG A 1 386 ? 9.986 -11.045 -13.514 1.00 67.06 386 ARG A N 1
ATOM 2993 C CA . ARG A 1 386 ? 10.358 -11.973 -14.596 1.00 67.06 386 ARG A CA 1
ATOM 2994 C C . ARG A 1 386 ? 9.242 -12.119 -15.622 1.00 67.06 386 ARG A C 1
ATOM 2996 O O . ARG A 1 386 ? 9.530 -12.102 -16.816 1.00 67.06 386 ARG A O 1
ATOM 3003 N N . ASP A 1 387 ? 7.996 -12.231 -15.170 1.00 76.06 387 ASP A N 1
ATOM 3004 C CA . ASP A 1 387 ? 6.830 -12.337 -16.048 1.00 76.06 387 ASP A CA 1
ATOM 3005 C C . ASP A 1 387 ? 6.696 -11.070 -16.912 1.00 76.06 387 ASP A C 1
ATOM 3007 O O . ASP A 1 387 ? 6.489 -11.152 -18.122 1.00 76.06 387 ASP A O 1
ATOM 3011 N N . SER A 1 388 ? 6.917 -9.893 -16.328 1.00 77.94 388 SER A N 1
ATOM 3012 C CA . SER A 1 388 ? 6.866 -8.603 -17.031 1.00 77.94 388 SER A CA 1
ATOM 3013 C C . SER A 1 388 ? 8.015 -8.439 -18.022 1.00 77.94 388 SER A C 1
ATOM 3015 O O . SER A 1 388 ? 7.772 -8.131 -19.188 1.00 77.94 388 SER A O 1
ATOM 3017 N N . ALA A 1 389 ? 9.246 -8.765 -17.619 1.00 76.94 389 ALA A N 1
ATOM 3018 C CA . ALA A 1 389 ? 10.394 -8.794 -18.524 1.00 76.94 389 ALA A CA 1
ATOM 3019 C C . ALA A 1 389 ? 10.186 -9.792 -19.682 1.00 76.94 389 ALA A C 1
ATOM 3021 O O . ALA A 1 389 ? 10.598 -9.537 -20.813 1.00 76.94 389 ALA A O 1
ATOM 3022 N N . SER A 1 390 ? 9.506 -10.919 -19.433 1.00 81.25 390 SER A N 1
ATOM 3023 C CA . SER A 1 390 ? 9.125 -11.876 -20.478 1.00 81.25 390 SER A CA 1
ATOM 3024 C C . SER A 1 390 ? 8.106 -11.292 -21.456 1.00 81.25 390 SER A C 1
ATOM 3026 O O . SER A 1 390 ? 8.201 -11.557 -22.653 1.00 81.25 390 SER A O 1
ATOM 3028 N N . ARG A 1 391 ? 7.150 -10.480 -20.988 1.00 86.19 391 ARG A N 1
ATOM 3029 C CA . ARG A 1 391 ? 6.184 -9.786 -21.858 1.00 86.19 391 ARG A CA 1
ATOM 3030 C C . ARG A 1 391 ? 6.869 -8.752 -22.747 1.00 86.19 391 ARG A C 1
ATOM 3032 O O . ARG A 1 391 ? 6.583 -8.722 -23.938 1.00 86.19 391 ARG A O 1
ATOM 3039 N N . VAL A 1 392 ? 7.802 -7.968 -22.197 1.00 86.56 392 VAL A N 1
ATOM 3040 C CA . VAL A 1 392 ? 8.625 -7.019 -22.974 1.00 86.56 392 VAL A CA 1
ATOM 3041 C C . VAL A 1 392 ? 9.415 -7.754 -24.056 1.00 86.56 392 VAL A C 1
ATOM 3043 O O . VAL A 1 392 ? 9.387 -7.355 -25.217 1.00 86.56 392 VAL A O 1
ATOM 3046 N N . ARG A 1 393 ? 10.064 -8.869 -23.699 1.00 87.44 393 ARG A N 1
ATOM 3047 C CA . ARG A 1 393 ? 10.812 -9.709 -24.643 1.00 87.44 393 ARG A CA 1
ATOM 3048 C C . ARG A 1 393 ? 9.931 -10.247 -25.770 1.00 87.44 393 ARG A C 1
ATOM 3050 O O . ARG A 1 393 ? 10.256 -10.057 -26.933 1.00 87.44 393 ARG A O 1
ATOM 3057 N N . THR A 1 394 ? 8.792 -10.841 -25.413 1.00 91.50 394 THR A N 1
ATOM 3058 C CA . THR A 1 394 ? 7.828 -11.394 -26.380 1.00 91.50 394 THR A CA 1
ATOM 3059 C C . THR A 1 394 ? 7.323 -10.306 -27.328 1.00 91.50 394 THR A C 1
ATOM 3061 O O . THR A 1 394 ? 7.146 -10.546 -28.519 1.00 91.50 394 THR A O 1
ATOM 3064 N N . TRP A 1 395 ? 7.102 -9.090 -26.814 1.00 94.19 395 TRP A N 1
ATOM 3065 C CA . TRP A 1 395 ? 6.727 -7.953 -27.644 1.00 94.19 395 TRP A CA 1
ATOM 3066 C C . TRP A 1 395 ? 7.846 -7.591 -28.629 1.00 94.19 395 TRP A C 1
ATOM 3068 O O . TRP A 1 395 ? 7.574 -7.481 -29.817 1.00 94.19 395 TRP A O 1
ATOM 3078 N N . LEU A 1 396 ? 9.102 -7.482 -28.186 1.00 91.62 396 LEU A N 1
ATOM 3079 C CA . LEU A 1 396 ? 10.236 -7.183 -29.075 1.00 91.62 396 LEU A CA 1
ATOM 3080 C C . LEU A 1 396 ? 10.421 -8.239 -30.177 1.00 91.62 396 LEU A C 1
ATOM 3082 O O . LEU A 1 396 ? 10.642 -7.880 -31.330 1.00 91.62 396 LEU A O 1
ATOM 3086 N N . GLU A 1 397 ? 10.278 -9.522 -29.844 1.00 92.00 397 GLU A N 1
ATOM 3087 C CA . GLU A 1 397 ? 10.364 -10.639 -30.801 1.00 92.00 397 GLU A CA 1
ATOM 3088 C C . GLU A 1 397 ? 9.246 -10.585 -31.854 1.00 92.00 397 GLU A C 1
ATOM 3090 O O . GLU A 1 397 ? 9.467 -10.900 -33.023 1.00 92.00 397 GLU A O 1
ATOM 3095 N N . ALA A 1 398 ? 8.053 -10.128 -31.464 1.00 92.50 398 ALA A N 1
ATOM 3096 C CA . ALA A 1 398 ? 6.926 -9.932 -32.373 1.00 92.50 398 ALA A CA 1
ATOM 3097 C C . ALA A 1 398 ? 7.034 -8.656 -33.235 1.00 92.50 398 ALA A C 1
ATOM 3099 O O . ALA A 1 398 ? 6.293 -8.533 -34.211 1.00 92.50 398 ALA A O 1
ATOM 3100 N N . HIS A 1 399 ? 7.953 -7.732 -32.920 1.00 93.69 399 HIS A N 1
ATOM 3101 C CA . HIS A 1 399 ? 8.127 -6.453 -33.627 1.00 93.69 399 HIS A CA 1
ATOM 3102 C C . HIS A 1 399 ? 9.577 -6.268 -34.129 1.00 93.69 399 HIS A C 1
ATOM 3104 O O . HIS A 1 399 ? 10.309 -5.410 -33.621 1.00 93.69 399 HIS A O 1
ATOM 3110 N N . PRO A 1 400 ? 10.001 -7.022 -35.168 1.00 91.31 400 PRO A N 1
ATOM 3111 C CA . PRO A 1 400 ? 11.370 -7.004 -35.692 1.00 91.31 400 PRO A CA 1
ATOM 3112 C C . PRO A 1 400 ? 11.919 -5.620 -36.051 1.00 91.31 400 PRO A C 1
ATOM 3114 O O . PRO A 1 400 ? 13.091 -5.334 -35.806 1.00 91.31 400 PRO A O 1
ATOM 3117 N N . ASP A 1 401 ? 11.084 -4.748 -36.617 1.00 91.00 401 ASP A N 1
ATOM 3118 C CA . ASP A 1 401 ? 11.503 -3.402 -37.017 1.00 91.00 401 ASP A CA 1
ATOM 3119 C C . ASP A 1 401 ? 11.743 -2.499 -35.802 1.00 91.00 401 ASP A C 1
ATOM 3121 O O . ASP A 1 401 ? 12.722 -1.751 -35.770 1.00 91.00 401 ASP A O 1
ATOM 3125 N N . ALA A 1 402 ? 10.909 -2.620 -34.764 1.00 91.00 402 ALA A N 1
ATOM 3126 C CA . ALA A 1 402 ? 11.093 -1.903 -33.505 1.00 91.00 402 ALA A CA 1
ATOM 3127 C C . ALA A 1 402 ? 12.355 -2.382 -32.771 1.00 91.00 402 ALA A C 1
ATOM 3129 O O . ALA A 1 402 ? 13.116 -1.553 -32.272 1.00 91.00 402 ALA A O 1
ATOM 3130 N N . TYR A 1 403 ? 12.624 -3.696 -32.771 1.00 91.81 403 TYR A N 1
ATOM 3131 C CA . TYR A 1 403 ? 13.867 -4.277 -32.245 1.00 91.81 403 TYR A CA 1
ATOM 3132 C C . TYR A 1 403 ? 15.097 -3.664 -32.927 1.00 91.81 403 TYR A C 1
ATOM 3134 O O . TYR A 1 403 ? 15.982 -3.121 -32.262 1.00 91.81 403 TYR A O 1
ATOM 3142 N N . LYS A 1 404 ? 15.137 -3.718 -34.265 1.00 91.69 404 LYS A N 1
ATOM 3143 C CA . LYS A 1 404 ? 16.256 -3.214 -35.075 1.00 91.69 404 LYS A CA 1
ATOM 3144 C C . LYS A 1 404 ? 16.478 -1.720 -34.855 1.00 91.69 404 LYS A C 1
ATOM 3146 O O . LYS A 1 404 ? 17.609 -1.284 -34.646 1.00 91.69 404 LYS A O 1
ATOM 3151 N N . ALA A 1 405 ? 15.400 -0.939 -34.867 1.00 90.69 405 ALA A N 1
ATOM 3152 C CA . ALA A 1 405 ? 15.476 0.505 -34.715 1.00 90.69 405 ALA A CA 1
ATOM 3153 C C . ALA A 1 405 ? 15.901 0.925 -33.298 1.00 90.69 405 ALA A C 1
ATOM 3155 O O . ALA A 1 405 ? 16.713 1.839 -33.162 1.00 90.69 405 ALA A O 1
ATOM 3156 N N . ALA A 1 406 ? 15.415 0.244 -32.253 1.00 89.00 406 ALA A N 1
ATOM 3157 C CA . ALA A 1 406 ? 15.842 0.493 -30.876 1.00 89.00 406 ALA A CA 1
ATOM 3158 C C . ALA A 1 406 ? 17.320 0.135 -30.664 1.00 89.00 406 ALA A C 1
ATOM 3160 O O . ALA A 1 406 ? 18.045 0.901 -30.034 1.00 89.00 406 ALA A O 1
ATOM 3161 N N . LEU A 1 407 ? 17.791 -0.989 -31.219 1.00 87.75 407 LEU A N 1
ATOM 3162 C CA . LEU A 1 407 ? 19.204 -1.364 -31.153 1.00 87.75 407 LEU A CA 1
ATOM 3163 C C . LEU A 1 407 ? 20.088 -0.314 -31.834 1.00 87.75 407 LEU A C 1
ATOM 3165 O O . LEU A 1 407 ? 21.072 0.129 -31.246 1.00 87.75 407 LEU A O 1
ATOM 3169 N N . LEU A 1 408 ? 19.726 0.099 -33.052 1.00 88.06 408 LEU A N 1
ATOM 3170 C CA . LEU A 1 408 ? 20.482 1.099 -33.803 1.00 88.06 408 LEU A CA 1
ATOM 3171 C C . LEU A 1 408 ? 20.540 2.435 -33.056 1.00 88.06 408 LEU A C 1
ATOM 3173 O O . LEU A 1 408 ? 21.618 3.001 -32.907 1.00 88.06 408 LEU A O 1
ATOM 3177 N N . GLU A 1 409 ? 19.405 2.903 -32.532 1.00 88.38 409 GLU A N 1
ATOM 3178 C CA . GLU A 1 409 ? 19.332 4.096 -31.685 1.00 88.38 409 GLU A CA 1
ATOM 3179 C C . GLU A 1 409 ? 20.273 3.986 -30.479 1.00 88.38 409 GLU A C 1
ATOM 3181 O O . GLU A 1 409 ? 20.989 4.936 -30.162 1.00 88.38 409 GLU A O 1
ATOM 3186 N N . GLY A 1 410 ? 20.310 2.822 -29.830 1.00 80.81 410 GLY A N 1
ATOM 3187 C CA . GLY A 1 410 ? 21.195 2.580 -28.703 1.00 80.81 410 GLY A CA 1
ATOM 3188 C C . GLY A 1 410 ? 22.665 2.699 -29.046 1.00 80.81 410 GLY A C 1
ATOM 3189 O O . GLY A 1 410 ? 23.401 3.377 -28.338 1.00 80.81 410 GLY A O 1
ATOM 3190 N N . ILE A 1 411 ? 23.083 2.098 -30.154 1.00 79.94 411 ILE A N 1
ATOM 3191 C CA . ILE A 1 411 ? 24.478 2.124 -30.597 1.00 79.94 411 ILE A CA 1
ATOM 3192 C C . ILE A 1 411 ? 24.876 3.540 -31.026 1.00 79.94 411 ILE A C 1
ATOM 3194 O O . ILE A 1 411 ? 25.938 4.018 -30.632 1.00 79.94 411 ILE A O 1
ATOM 3198 N N . CYS A 1 412 ? 24.000 4.241 -31.755 1.00 81.25 412 CYS A N 1
ATOM 3199 C CA . CYS A 1 412 ? 24.212 5.621 -32.199 1.00 81.25 412 CYS A CA 1
ATOM 3200 C C . CYS A 1 412 ? 24.431 6.610 -31.043 1.00 81.25 412 CYS A C 1
ATOM 3202 O O . CYS A 1 412 ? 25.087 7.628 -31.237 1.00 81.25 412 CYS A O 1
ATOM 3204 N N . ARG A 1 413 ? 23.930 6.330 -29.832 1.00 79.06 413 ARG A N 1
ATOM 3205 C CA . ARG A 1 413 ? 24.180 7.176 -28.649 1.00 79.06 413 ARG A CA 1
ATOM 3206 C C . ARG A 1 413 ? 25.606 7.067 -28.093 1.00 79.06 413 ARG A C 1
ATOM 3208 O O . ARG A 1 413 ? 25.971 7.908 -27.277 1.00 79.06 413 ARG A O 1
ATOM 3215 N N . TYR A 1 414 ? 26.394 6.072 -28.512 1.00 70.88 414 TYR A N 1
ATOM 3216 C CA . TYR A 1 414 ? 27.730 5.780 -27.965 1.00 70.88 414 TYR A CA 1
ATOM 3217 C C . TYR A 1 414 ? 28.842 5.715 -29.028 1.00 70.88 414 TYR A C 1
ATOM 3219 O O . TYR A 1 414 ? 29.943 5.252 -28.731 1.00 70.88 414 TYR A O 1
ATOM 3227 N N . THR A 1 415 ? 28.595 6.164 -30.264 1.00 63.22 415 THR A N 1
ATOM 3228 C CA . THR A 1 415 ? 29.555 6.047 -31.385 1.00 63.22 415 THR A CA 1
ATOM 3229 C C . THR A 1 415 ? 30.863 6.814 -31.189 1.00 63.22 415 THR A C 1
ATOM 3231 O O . THR A 1 415 ? 31.855 6.470 -31.826 1.00 63.22 415 THR A O 1
ATOM 3234 N N . ASP A 1 416 ? 30.882 7.805 -30.296 1.00 59.03 416 ASP A N 1
ATOM 3235 C CA . ASP A 1 416 ? 32.051 8.653 -30.023 1.00 59.03 416 ASP A CA 1
ATOM 3236 C C . ASP A 1 416 ? 32.898 8.160 -28.829 1.00 59.03 416 ASP A C 1
ATOM 3238 O O . ASP A 1 416 ? 33.918 8.764 -28.488 1.00 59.03 416 ASP A O 1
ATOM 3242 N N . GLU A 1 417 ? 32.499 7.065 -28.172 1.00 58.03 417 GLU A N 1
ATOM 3243 C CA . GLU A 1 417 ? 33.216 6.506 -27.025 1.00 58.03 417 GLU A CA 1
ATOM 3244 C C . GLU A 1 417 ? 34.223 5.423 -27.443 1.00 58.03 417 GLU A C 1
ATOM 3246 O O . GLU A 1 417 ? 33.953 4.558 -28.274 1.00 58.03 417 GLU A O 1
ATOM 3251 N N . TRP A 1 418 ? 35.384 5.399 -26.782 1.00 50.25 418 TRP A N 1
ATOM 3252 C CA . TRP A 1 418 ? 36.484 4.448 -27.018 1.00 50.25 418 TRP A CA 1
ATOM 3253 C C . TRP A 1 418 ? 36.141 2.968 -26.733 1.00 50.25 418 TRP A C 1
ATOM 3255 O O . TRP A 1 418 ? 37.006 2.103 -26.868 1.00 50.25 418 TRP A O 1
ATOM 3265 N N . ASN A 1 419 ? 34.900 2.666 -26.331 1.00 62.69 419 ASN A N 1
ATOM 3266 C CA . ASN A 1 419 ? 34.451 1.345 -25.897 1.00 62.69 419 ASN A CA 1
ATOM 3267 C C . ASN A 1 419 ? 33.083 0.940 -26.486 1.00 62.69 419 ASN A C 1
ATOM 3269 O O . ASN A 1 419 ? 32.184 0.471 -25.783 1.00 62.69 419 ASN A O 1
ATOM 3273 N N . LEU A 1 420 ? 32.927 1.126 -27.801 1.00 66.19 420 LEU A N 1
ATOM 3274 C CA . LEU A 1 420 ? 31.703 0.801 -28.543 1.00 66.19 420 LEU A CA 1
ATOM 3275 C C . LEU A 1 420 ? 31.241 -0.653 -28.332 1.00 66.19 420 LEU A C 1
ATOM 3277 O O . LEU A 1 420 ? 30.045 -0.905 -28.226 1.00 66.19 420 LEU A O 1
ATOM 3281 N N . HIS A 1 421 ? 32.168 -1.611 -28.222 1.00 65.56 421 HIS A N 1
ATOM 3282 C CA . HIS A 1 421 ? 31.820 -3.026 -28.058 1.00 65.56 421 HIS A CA 1
ATOM 3283 C C . HIS A 1 421 ? 31.071 -3.308 -26.744 1.00 65.56 421 HIS A C 1
ATOM 3285 O O . HIS A 1 421 ? 30.053 -4.008 -26.769 1.00 65.56 421 HIS A O 1
ATOM 3291 N N . ASP A 1 422 ? 31.534 -2.763 -25.617 1.00 61.56 422 ASP A N 1
ATOM 3292 C CA . ASP A 1 422 ? 30.876 -2.966 -24.321 1.00 61.56 422 ASP A CA 1
ATOM 3293 C C . ASP A 1 422 ? 29.508 -2.259 -24.290 1.00 61.56 422 ASP A C 1
ATOM 3295 O O . ASP A 1 422 ? 28.522 -2.816 -23.805 1.00 61.56 422 ASP A O 1
ATOM 3299 N N . LYS A 1 423 ? 29.403 -1.063 -24.888 1.00 66.38 423 LYS A N 1
ATOM 3300 C CA . LYS A 1 423 ? 28.139 -0.308 -24.971 1.00 66.38 423 LYS A CA 1
ATOM 3301 C C . LYS A 1 423 ? 27.101 -0.975 -25.874 1.00 66.38 423 LYS A C 1
ATOM 3303 O O . LYS A 1 423 ? 25.918 -0.984 -25.549 1.00 66.38 423 LYS A O 1
ATOM 3308 N N . VAL A 1 424 ? 27.533 -1.595 -26.968 1.00 71.19 424 VAL A N 1
ATOM 3309 C CA . VAL A 1 424 ? 26.682 -2.441 -27.814 1.00 71.19 424 VAL A CA 1
ATOM 3310 C C . VAL A 1 424 ? 26.120 -3.620 -27.022 1.00 71.19 424 VAL A C 1
ATOM 3312 O O . VAL A 1 424 ? 24.941 -3.947 -27.143 1.00 71.19 424 VAL A O 1
ATOM 3315 N N . ALA A 1 425 ? 26.967 -4.309 -26.256 1.00 68.12 425 ALA A N 1
ATOM 3316 C CA . ALA A 1 425 ? 26.533 -5.470 -25.493 1.00 68.12 425 ALA A CA 1
ATOM 3317 C C . ALA A 1 425 ? 25.496 -5.069 -24.433 1.00 68.12 425 ALA A C 1
ATOM 3319 O O . ALA A 1 425 ? 24.477 -5.740 -24.299 1.00 68.12 425 ALA A O 1
ATOM 3320 N N . LEU A 1 426 ? 25.684 -3.913 -23.796 1.00 67.00 426 LEU A N 1
ATOM 3321 C CA . LEU A 1 426 ? 24.703 -3.301 -22.901 1.00 67.00 426 LEU A CA 1
ATOM 3322 C C . LEU A 1 426 ? 23.389 -2.935 -23.625 1.00 67.00 426 LEU A C 1
ATOM 3324 O O . LEU A 1 426 ? 22.303 -3.244 -23.138 1.00 67.00 426 LEU A O 1
ATOM 3328 N N . ALA A 1 427 ? 23.458 -2.365 -24.833 1.00 73.69 427 ALA A N 1
ATOM 3329 C CA . ALA A 1 427 ? 22.267 -2.093 -25.645 1.00 73.69 427 ALA A CA 1
ATOM 3330 C C . ALA A 1 427 ? 21.481 -3.379 -25.976 1.00 73.69 427 ALA A C 1
ATOM 3332 O O . ALA A 1 427 ? 20.250 -3.373 -25.964 1.00 73.69 427 ALA A O 1
ATOM 3333 N N . LYS A 1 428 ? 22.173 -4.505 -26.209 1.00 75.38 428 LYS A N 1
ATOM 3334 C CA . LYS A 1 428 ? 21.548 -5.828 -26.387 1.00 75.38 428 LYS A CA 1
ATOM 3335 C C . LYS A 1 428 ? 20.923 -6.362 -25.091 1.00 75.38 428 LYS A C 1
ATOM 3337 O O . LYS A 1 428 ? 19.865 -6.987 -25.148 1.00 75.38 428 LYS A O 1
ATOM 3342 N N . GLU A 1 429 ? 21.521 -6.104 -23.928 1.00 73.06 429 GLU A N 1
ATOM 3343 C CA . GLU A 1 429 ? 20.926 -6.450 -22.627 1.00 73.06 429 GLU A CA 1
ATOM 3344 C C . GLU A 1 429 ? 19.614 -5.691 -22.380 1.00 73.06 429 GLU A C 1
ATOM 3346 O O . GLU A 1 429 ? 18.635 -6.274 -21.903 1.00 73.06 429 GLU A O 1
ATOM 3351 N N . TYR A 1 430 ? 19.529 -4.422 -22.792 1.00 75.88 430 TYR A N 1
ATOM 3352 C CA . TYR A 1 430 ? 18.297 -3.632 -22.675 1.00 75.88 430 TYR A CA 1
ATOM 3353 C C . TYR A 1 430 ? 17.142 -4.192 -23.503 1.00 75.88 430 TYR A C 1
ATOM 3355 O O . TYR A 1 430 ? 15.985 -4.040 -23.117 1.00 75.88 430 TYR A O 1
ATOM 3363 N N . LEU A 1 431 ? 17.431 -4.947 -24.560 1.00 80.69 431 LEU A N 1
ATOM 3364 C CA . LEU A 1 431 ? 16.427 -5.677 -25.337 1.00 80.69 431 LEU A CA 1
ATOM 3365 C C . LEU A 1 431 ? 15.961 -6.975 -24.651 1.00 80.69 431 LEU A C 1
ATOM 3367 O O . LEU A 1 431 ? 15.326 -7.814 -25.283 1.00 80.69 431 LEU A O 1
ATOM 3371 N N . ARG A 1 432 ? 16.259 -7.159 -23.354 1.00 77.50 432 ARG A N 1
ATOM 3372 C CA . ARG A 1 432 ? 15.800 -8.279 -22.507 1.00 77.50 432 ARG A CA 1
ATOM 3373 C C . ARG A 1 432 ? 16.138 -9.656 -23.084 1.00 77.50 432 ARG A C 1
ATOM 3375 O O . ARG A 1 432 ? 15.397 -10.616 -22.870 1.00 77.50 432 ARG A O 1
ATOM 3382 N N . HIS A 1 433 ? 17.263 -9.738 -23.797 1.00 75.44 433 HIS A N 1
ATOM 3383 C CA . HIS A 1 433 ? 17.709 -10.934 -24.515 1.00 75.44 433 HIS A CA 1
ATOM 3384 C C . HIS A 1 433 ? 16.650 -11.499 -25.481 1.00 75.44 433 HIS A C 1
ATOM 3386 O O . HIS A 1 433 ? 16.562 -12.714 -25.642 1.00 75.44 433 HIS A O 1
ATOM 3392 N N . ALA A 1 434 ? 15.837 -10.628 -26.088 1.00 82.31 434 ALA A N 1
ATOM 3393 C CA . ALA A 1 434 ? 14.918 -11.001 -27.158 1.00 82.31 434 ALA A CA 1
ATOM 3394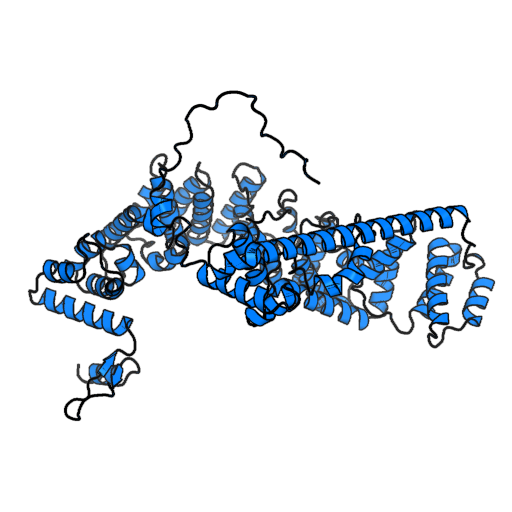 C C . ALA A 1 434 ? 15.667 -11.651 -28.326 1.00 82.31 434 ALA A C 1
ATOM 3396 O O . ALA A 1 434 ? 16.773 -11.216 -28.682 1.00 82.31 434 ALA A O 1
ATOM 3397 N N . GLU A 1 435 ? 15.064 -12.686 -28.911 1.00 85.38 435 GLU A N 1
ATOM 3398 C CA . GLU A 1 435 ? 15.607 -13.334 -30.101 1.00 85.38 435 GLU A CA 1
ATOM 3399 C C . GLU A 1 435 ? 15.757 -12.331 -31.251 1.00 85.38 435 GLU A C 1
ATOM 3401 O O . GLU A 1 435 ? 14.904 -11.479 -31.503 1.00 85.38 435 GLU A O 1
ATOM 3406 N N . GLN A 1 436 ? 16.893 -12.421 -31.942 1.00 86.19 436 GLN A N 1
ATOM 3407 C CA . GLN A 1 436 ? 17.168 -11.567 -33.090 1.00 86.19 436 GLN A CA 1
ATOM 3408 C C . GLN A 1 436 ? 16.225 -11.919 -34.249 1.00 86.19 436 GLN A C 1
ATOM 3410 O O . GLN A 1 436 ? 15.999 -13.106 -34.503 1.00 86.19 436 GLN A O 1
ATOM 3415 N N . PRO A 1 437 ? 15.736 -10.919 -35.006 1.00 88.81 437 PRO A N 1
ATOM 3416 C CA . PRO A 1 437 ? 14.993 -11.158 -36.238 1.00 88.81 437 PRO A CA 1
ATOM 3417 C C . PRO A 1 437 ? 15.738 -12.072 -37.215 1.00 88.81 437 PRO A C 1
ATOM 3419 O O . PRO A 1 437 ? 16.965 -12.037 -37.303 1.00 88.81 437 PRO A O 1
ATOM 3422 N N . PHE A 1 438 ? 14.994 -12.859 -37.993 1.00 85.75 438 PHE A N 1
ATOM 3423 C CA . PHE A 1 438 ? 15.575 -13.824 -38.934 1.00 85.75 438 PHE A CA 1
ATOM 3424 C C . PHE A 1 438 ? 16.451 -13.176 -40.021 1.00 85.75 438 PHE A C 1
ATOM 3426 O O . PHE A 1 438 ? 17.363 -13.819 -40.524 1.00 85.75 438 PHE A O 1
ATOM 3433 N N . ASP A 1 439 ? 16.179 -11.916 -40.364 1.00 89.88 439 ASP A N 1
ATOM 3434 C CA . ASP A 1 439 ? 16.884 -11.108 -41.363 1.00 89.88 439 ASP A CA 1
ATOM 3435 C C . ASP A 1 439 ? 17.865 -10.103 -40.731 1.00 89.88 439 ASP A C 1
ATOM 3437 O O . ASP A 1 439 ? 18.269 -9.127 -41.368 1.00 89.88 439 ASP A O 1
ATOM 3441 N N . TYR A 1 440 ? 18.215 -10.292 -39.456 1.00 88.69 440 TYR A N 1
ATOM 3442 C CA . TYR A 1 440 ? 19.057 -9.369 -38.699 1.00 88.69 440 TYR A CA 1
ATOM 3443 C C . TYR A 1 440 ? 20.435 -9.163 -39.341 1.00 88.69 440 TYR A C 1
ATOM 3445 O O . TYR A 1 440 ? 20.862 -8.019 -39.490 1.00 88.69 440 TYR A O 1
ATOM 3453 N N . GLY A 1 441 ? 21.119 -10.230 -39.763 1.00 87.12 441 GLY A N 1
ATOM 3454 C CA . GLY A 1 441 ? 22.434 -10.133 -40.393 1.00 87.12 441 GLY A CA 1
ATOM 3455 C C . GLY A 1 441 ? 22.386 -9.418 -41.744 1.00 87.12 441 GLY A C 1
ATOM 3456 O O . GLY A 1 441 ? 23.245 -8.580 -42.030 1.00 87.12 441 GLY A O 1
ATOM 3457 N N . LEU A 1 442 ? 21.357 -9.687 -42.552 1.00 89.75 442 LEU A N 1
ATOM 3458 C CA . LEU A 1 442 ? 21.130 -8.964 -43.806 1.00 89.75 442 LEU A CA 1
ATOM 3459 C C . LEU A 1 442 ? 20.842 -7.476 -43.559 1.00 89.75 442 LEU A C 1
ATOM 3461 O O . LEU A 1 442 ? 21.431 -6.616 -44.214 1.00 89.75 442 LEU A O 1
ATOM 3465 N N . TRP A 1 443 ? 19.988 -7.161 -42.584 1.00 93.50 443 TRP A N 1
ATOM 3466 C CA . TRP A 1 443 ? 19.707 -5.783 -42.189 1.00 93.50 443 TRP A CA 1
ATOM 3467 C C . TRP A 1 443 ? 20.971 -5.057 -41.705 1.00 93.50 443 TRP A C 1
ATOM 3469 O O . TRP A 1 443 ? 21.225 -3.934 -42.144 1.00 93.50 443 TRP A O 1
ATOM 3479 N N . CYS A 1 444 ? 21.803 -5.698 -40.875 1.00 89.88 444 CYS A N 1
ATOM 3480 C CA . CYS A 1 444 ? 23.081 -5.142 -40.427 1.00 89.88 444 CYS A CA 1
ATOM 3481 C C . CYS A 1 444 ? 23.995 -4.791 -41.606 1.00 89.88 444 CYS A C 1
ATOM 3483 O O . CYS A 1 444 ? 24.596 -3.719 -41.609 1.00 89.88 444 CYS A O 1
ATOM 3485 N N . LEU A 1 445 ? 24.071 -5.651 -42.628 1.00 90.25 445 LEU A N 1
ATOM 3486 C CA . LEU A 1 445 ? 24.868 -5.387 -43.825 1.00 90.25 445 LEU A CA 1
ATOM 3487 C C . LEU A 1 445 ? 24.368 -4.157 -44.597 1.00 90.25 445 LEU A C 1
ATOM 3489 O O . LEU A 1 445 ? 25.176 -3.336 -45.032 1.00 90.25 445 LEU A O 1
ATOM 3493 N N . GLU A 1 446 ? 23.054 -4.008 -44.759 1.00 91.38 446 GLU A N 1
ATOM 3494 C CA . GLU A 1 446 ? 22.472 -2.846 -45.441 1.00 91.38 446 GLU A CA 1
ATOM 3495 C C . GLU A 1 446 ? 22.694 -1.547 -44.656 1.00 91.38 446 GLU A C 1
ATOM 3497 O O . GLU A 1 446 ? 23.083 -0.533 -45.238 1.00 91.38 446 GLU A O 1
ATOM 3502 N N . GLN A 1 447 ? 22.550 -1.578 -43.327 1.00 91.19 447 GLN A N 1
ATOM 3503 C CA . GLN A 1 447 ? 22.884 -0.424 -42.487 1.00 91.19 447 GLN A CA 1
ATOM 3504 C C . GLN A 1 447 ? 24.382 -0.096 -42.542 1.00 91.19 447 GLN A C 1
ATOM 3506 O O . GLN A 1 447 ? 24.744 1.074 -42.647 1.00 91.19 447 GLN A O 1
ATOM 3511 N N . ALA A 1 448 ? 25.256 -1.109 -42.542 1.00 89.31 448 ALA A N 1
ATOM 3512 C CA . ALA A 1 448 ? 26.701 -0.919 -42.642 1.00 89.31 448 ALA A CA 1
ATOM 3513 C C . ALA A 1 448 ? 27.082 -0.165 -43.922 1.00 89.31 448 ALA A C 1
ATOM 3515 O O . ALA A 1 448 ? 27.862 0.782 -43.860 1.00 89.31 448 ALA A O 1
ATOM 3516 N N . LYS A 1 449 ? 26.494 -0.533 -45.069 1.00 90.56 449 LYS A N 1
ATOM 3517 C CA . LYS A 1 449 ? 26.692 0.172 -46.347 1.00 90.56 449 LYS A CA 1
ATOM 3518 C C . LYS A 1 449 ? 26.210 1.621 -46.274 1.00 90.56 449 LYS A C 1
ATOM 3520 O O . LYS A 1 449 ? 26.915 2.518 -46.725 1.00 90.56 449 LYS A O 1
ATOM 3525 N N . ALA A 1 450 ? 25.039 1.854 -45.679 1.00 89.81 450 ALA A N 1
ATOM 3526 C CA . ALA A 1 450 ? 24.444 3.186 -45.584 1.00 89.81 450 ALA A CA 1
ATOM 3527 C C . ALA A 1 450 ? 25.290 4.166 -44.754 1.00 89.81 450 ALA A C 1
ATOM 3529 O O . ALA A 1 450 ? 25.361 5.348 -45.087 1.00 89.81 450 ALA A O 1
ATOM 3530 N N . VAL A 1 451 ? 25.951 3.685 -43.694 1.00 88.69 451 VAL A N 1
ATOM 3531 C CA . VAL A 1 451 ? 26.783 4.518 -42.808 1.00 88.69 451 VAL A CA 1
ATOM 3532 C C . VAL A 1 451 ? 28.287 4.422 -43.089 1.00 88.69 451 VAL A C 1
ATOM 3534 O O . VAL A 1 451 ? 29.068 5.072 -42.397 1.00 88.69 451 VAL A O 1
ATOM 3537 N N . ALA A 1 452 ? 28.705 3.659 -44.106 1.00 85.88 452 ALA A N 1
ATOM 3538 C CA . ALA A 1 452 ? 30.103 3.303 -44.373 1.00 85.88 452 ALA A CA 1
ATOM 3539 C C . ALA A 1 452 ? 31.066 4.498 -44.450 1.00 85.88 452 ALA A C 1
ATOM 3541 O O . ALA A 1 452 ? 32.208 4.393 -43.994 1.00 85.88 452 ALA A O 1
ATOM 3542 N N . ASP A 1 453 ? 30.609 5.616 -45.016 1.00 81.25 453 ASP A N 1
ATOM 3543 C CA . ASP A 1 453 ? 31.424 6.821 -45.210 1.00 81.25 453 ASP A CA 1
ATOM 3544 C C . ASP A 1 453 ? 31.231 7.855 -44.090 1.00 81.25 453 ASP A C 1
ATOM 3546 O O . ASP A 1 453 ? 32.138 8.630 -43.795 1.00 81.25 453 ASP A O 1
ATOM 3550 N N . ALA A 1 454 ? 30.059 7.863 -43.447 1.00 84.19 454 ALA A N 1
ATOM 3551 C CA . ALA A 1 454 ? 29.703 8.843 -42.423 1.00 84.19 454 ALA A CA 1
ATOM 3552 C C . ALA A 1 454 ? 30.141 8.423 -41.009 1.00 84.19 454 ALA A C 1
ATOM 3554 O O . ALA A 1 454 ? 30.541 9.271 -40.216 1.00 84.19 454 ALA A O 1
ATOM 3555 N N . GLN A 1 455 ? 30.058 7.127 -40.685 1.00 83.56 455 GLN A N 1
ATOM 3556 C CA . GLN A 1 455 ? 30.366 6.568 -39.365 1.00 83.56 455 GLN A CA 1
ATOM 3557 C C . GLN A 1 455 ? 31.110 5.225 -39.506 1.00 83.56 455 GLN A C 1
ATOM 3559 O O . GLN A 1 455 ? 30.517 4.154 -39.347 1.00 83.56 455 GLN A O 1
ATOM 3564 N N . PRO A 1 456 ? 32.423 5.248 -39.801 1.00 80.81 456 PRO A N 1
ATOM 3565 C CA . PRO A 1 456 ? 33.180 4.043 -40.141 1.00 80.81 456 PRO A CA 1
ATOM 3566 C C . PRO A 1 456 ? 33.285 3.026 -38.992 1.00 80.81 456 PRO A C 1
ATOM 3568 O O . PRO A 1 456 ? 33.330 1.827 -39.255 1.00 80.81 456 PRO A O 1
ATOM 3571 N N . GLU A 1 457 ? 33.295 3.461 -37.726 1.00 77.50 457 GLU A N 1
ATOM 3572 C CA . GLU A 1 457 ? 33.297 2.542 -36.572 1.00 77.50 457 GLU A CA 1
ATOM 3573 C C . GLU A 1 457 ? 31.981 1.764 -36.454 1.00 77.50 457 GLU A C 1
ATOM 3575 O O . GLU A 1 457 ? 31.991 0.536 -36.341 1.00 77.50 457 GLU A O 1
ATOM 3580 N N . LEU A 1 458 ? 30.844 2.462 -36.564 1.00 82.38 458 LEU A N 1
ATOM 3581 C CA . LEU A 1 458 ? 29.517 1.843 -36.574 1.00 82.38 458 LEU A CA 1
ATOM 3582 C C . LEU A 1 458 ? 29.373 0.880 -37.757 1.00 82.38 458 LEU A C 1
ATOM 3584 O O . LEU A 1 458 ? 28.905 -0.246 -37.592 1.00 82.38 458 LEU A O 1
ATOM 3588 N N . ALA A 1 459 ? 29.821 1.302 -38.940 1.00 86.25 459 ALA A N 1
ATOM 3589 C CA . ALA A 1 459 ? 29.765 0.495 -40.151 1.00 86.25 459 ALA A CA 1
ATOM 3590 C C . ALA A 1 459 ? 30.570 -0.810 -40.020 1.00 86.25 459 ALA A C 1
ATOM 3592 O O . ALA A 1 459 ? 30.087 -1.877 -40.400 1.00 86.25 459 ALA A O 1
ATOM 3593 N N . ARG A 1 460 ? 31.772 -0.753 -39.429 1.00 83.94 460 ARG A N 1
ATOM 3594 C CA . ARG A 1 460 ? 32.590 -1.945 -39.152 1.00 83.94 460 ARG A CA 1
ATOM 3595 C C . ARG A 1 460 ? 31.944 -2.876 -38.137 1.00 83.94 460 ARG A C 1
ATOM 3597 O O . ARG A 1 460 ? 32.004 -4.090 -38.320 1.00 83.94 460 ARG A O 1
ATOM 3604 N N . TRP A 1 461 ? 31.330 -2.330 -37.090 1.00 83.06 461 TRP A N 1
ATOM 3605 C CA . TRP A 1 461 ? 30.621 -3.138 -36.102 1.00 83.06 461 TRP A CA 1
ATOM 3606 C C . TRP A 1 461 ? 29.414 -3.860 -36.722 1.00 83.06 461 TRP A C 1
ATOM 3608 O O . TRP A 1 461 ? 29.303 -5.080 -36.605 1.00 83.06 461 TRP A O 1
ATOM 3618 N N . LEU A 1 462 ? 28.567 -3.137 -37.464 1.00 86.62 462 LEU A N 1
ATOM 3619 C CA . LEU A 1 462 ? 27.419 -3.708 -38.180 1.00 86.62 462 LEU A CA 1
ATOM 3620 C C . LEU A 1 462 ? 27.855 -4.784 -39.187 1.00 86.62 462 LEU A C 1
ATOM 3622 O O . LEU A 1 462 ? 27.235 -5.842 -39.286 1.00 86.62 462 LEU A O 1
ATOM 3626 N N . TYR A 1 463 ? 28.958 -4.552 -39.901 1.00 88.38 463 TYR A N 1
ATOM 3627 C CA . TYR A 1 463 ? 29.535 -5.545 -40.805 1.00 88.38 463 TYR A CA 1
ATOM 3628 C C . TYR A 1 463 ? 30.026 -6.799 -40.063 1.00 88.38 463 TYR A C 1
ATOM 3630 O O . TYR A 1 463 ? 29.812 -7.914 -40.539 1.00 88.38 463 TYR A O 1
ATOM 3638 N N . ALA A 1 464 ? 30.658 -6.648 -38.894 1.00 84.06 464 ALA A N 1
ATOM 3639 C CA . ALA A 1 464 ? 31.111 -7.777 -38.080 1.00 84.06 464 ALA A CA 1
ATOM 3640 C C . ALA A 1 464 ? 29.940 -8.642 -37.581 1.00 84.06 464 ALA A C 1
ATOM 3642 O O . ALA A 1 464 ? 30.039 -9.869 -37.591 1.00 84.06 464 ALA A O 1
ATOM 3643 N N . GLU A 1 465 ? 28.813 -8.026 -37.218 1.00 84.69 465 GLU A N 1
ATOM 3644 C CA . GLU A 1 465 ? 27.584 -8.748 -36.869 1.00 84.69 465 GLU A CA 1
ATOM 3645 C C . GLU A 1 465 ? 27.030 -9.524 -38.071 1.00 84.69 465 GLU A C 1
ATOM 3647 O O . GLU A 1 465 ? 26.747 -10.716 -37.955 1.00 84.69 465 GLU A O 1
ATOM 3652 N N . ALA A 1 466 ? 26.955 -8.899 -39.251 1.00 86.44 466 ALA A N 1
ATOM 3653 C CA . ALA A 1 466 ? 26.537 -9.580 -40.478 1.00 86.44 466 ALA A CA 1
ATOM 3654 C C . ALA A 1 466 ? 27.461 -10.768 -40.823 1.00 86.44 466 ALA A C 1
ATOM 3656 O O . ALA A 1 466 ? 26.999 -11.846 -41.200 1.00 86.44 466 ALA A O 1
ATOM 3657 N N . LEU A 1 467 ? 28.774 -10.610 -40.635 1.00 84.75 467 LEU A N 1
ATOM 3658 C CA . LEU A 1 467 ? 29.752 -11.678 -40.835 1.00 84.75 467 LEU A CA 1
ATOM 3659 C C . LEU A 1 467 ? 29.499 -12.868 -39.904 1.00 84.75 467 LEU A C 1
ATOM 3661 O O . LEU A 1 467 ? 29.441 -14.007 -40.370 1.00 84.75 467 LEU A O 1
ATOM 3665 N N . GLN A 1 468 ? 29.296 -12.602 -38.611 1.00 82.50 468 GLN A N 1
ATOM 3666 C CA . GLN A 1 468 ? 29.001 -13.630 -37.615 1.00 82.50 468 GLN A CA 1
ATOM 3667 C C . GLN A 1 468 ? 27.721 -14.402 -37.967 1.00 82.50 468 GLN A C 1
ATOM 3669 O O . GLN A 1 468 ? 27.678 -15.626 -37.839 1.00 82.50 468 GLN A O 1
ATOM 3674 N N . ARG A 1 469 ? 26.683 -13.711 -38.446 1.00 83.06 469 ARG A N 1
ATOM 3675 C CA . ARG A 1 469 ? 25.418 -14.332 -38.867 1.00 83.06 469 ARG A CA 1
ATOM 3676 C C . ARG A 1 469 ? 25.557 -15.181 -40.127 1.00 83.06 469 ARG A C 1
ATOM 3678 O O . ARG A 1 469 ? 24.990 -16.270 -40.193 1.00 83.06 469 ARG A O 1
ATOM 3685 N N . SER A 1 470 ? 26.368 -14.744 -41.090 1.00 85.44 470 SER A N 1
ATOM 3686 C CA . SER A 1 470 ? 26.691 -15.547 -42.276 1.00 85.44 470 SER A CA 1
ATOM 3687 C C . SER A 1 470 ? 27.402 -16.850 -41.896 1.00 85.44 470 SER A C 1
ATOM 3689 O O . SER A 1 470 ? 27.079 -17.911 -42.426 1.00 85.44 470 SER A O 1
ATOM 3691 N N . GLU A 1 471 ? 28.320 -16.803 -40.925 1.00 81.81 471 GLU A N 1
ATOM 3692 C CA . GLU A 1 471 ? 29.010 -17.991 -40.399 1.00 81.81 471 GLU A CA 1
ATOM 3693 C C . GLU A 1 471 ? 28.073 -18.932 -39.624 1.00 81.81 471 GLU A C 1
ATOM 3695 O O . GLU A 1 471 ? 28.282 -20.144 -39.618 1.00 81.81 471 GLU A O 1
ATOM 3700 N N . GLN A 1 472 ? 27.010 -18.391 -39.025 1.00 79.81 472 GLN A N 1
ATOM 3701 C CA . GLN A 1 472 ? 25.931 -19.157 -38.392 1.00 79.81 472 GLN A CA 1
ATOM 3702 C C . GLN A 1 472 ? 24.896 -19.701 -39.394 1.00 79.81 472 GLN A C 1
ATOM 3704 O O . GLN A 1 472 ? 23.995 -20.434 -38.989 1.00 79.81 472 GLN A O 1
ATOM 3709 N N . GLY A 1 473 ? 25.036 -19.391 -40.687 1.00 80.75 473 GLY A N 1
ATOM 3710 C CA . GLY A 1 473 ? 24.192 -19.927 -41.754 1.00 80.75 473 GLY A CA 1
ATOM 3711 C C . GLY A 1 473 ? 22.862 -19.198 -41.953 1.00 80.75 473 GLY A C 1
ATOM 3712 O O . GLY A 1 473 ? 21.898 -19.837 -42.366 1.00 80.75 473 GLY A O 1
ATOM 3713 N N . GLU A 1 474 ? 22.789 -17.893 -41.666 1.00 82.00 474 GLU A N 1
ATOM 3714 C CA . GLU A 1 474 ? 21.585 -17.092 -41.932 1.00 82.00 474 GLU A CA 1
ATOM 3715 C C . GLU A 1 474 ? 21.188 -17.133 -43.421 1.00 82.00 474 GLU A C 1
ATOM 3717 O O . GLU A 1 474 ? 22.004 -16.910 -44.323 1.00 82.00 474 GLU A O 1
ATOM 3722 N N . GLU A 1 475 ? 19.916 -17.436 -43.683 1.00 76.81 475 GLU A N 1
ATOM 3723 C CA . GLU A 1 475 ? 19.387 -17.591 -45.036 1.00 76.81 475 GLU A CA 1
ATOM 3724 C C . GLU A 1 475 ? 19.400 -16.245 -45.783 1.00 76.81 475 GLU A C 1
ATOM 3726 O O . GLU A 1 475 ? 18.935 -15.227 -45.282 1.00 76.81 475 GLU A O 1
ATOM 3731 N N . GLY A 1 476 ? 19.964 -16.227 -46.996 1.00 78.50 476 GLY A N 1
ATOM 3732 C CA . GLY A 1 476 ? 20.108 -15.007 -47.803 1.00 78.50 476 GLY A CA 1
ATOM 3733 C C . GLY A 1 476 ? 21.396 -14.205 -47.565 1.00 78.50 476 GLY A C 1
ATOM 3734 O O . GLY A 1 476 ? 21.716 -13.336 -48.378 1.00 78.50 476 GLY A O 1
ATOM 3735 N N . LEU A 1 477 ? 22.197 -14.534 -46.543 1.00 86.00 477 LEU A N 1
ATOM 3736 C CA . LEU A 1 477 ? 23.449 -13.838 -46.224 1.00 86.00 477 LEU A CA 1
ATOM 3737 C C . LEU A 1 477 ? 24.684 -14.693 -46.553 1.00 86.00 477 LEU A C 1
ATOM 3739 O O . LEU A 1 477 ? 25.188 -15.467 -45.738 1.00 86.00 477 LEU A O 1
ATOM 3743 N N . SER A 1 478 ? 25.205 -14.545 -47.774 1.00 85.88 478 SER A N 1
ATOM 3744 C CA . SER A 1 478 ? 26.377 -15.305 -48.239 1.00 85.88 478 SER A CA 1
ATOM 3745 C C . SER A 1 478 ? 27.703 -14.565 -48.027 1.00 85.88 478 SER A C 1
ATOM 3747 O O . SER A 1 478 ? 27.768 -13.340 -48.133 1.00 85.88 478 SER A O 1
ATOM 3749 N N . ARG A 1 479 ? 28.800 -15.317 -47.846 1.00 81.38 479 ARG A N 1
ATOM 3750 C CA . ARG A 1 479 ? 30.168 -14.760 -47.787 1.00 81.38 479 ARG A CA 1
ATOM 3751 C C . ARG A 1 479 ? 30.496 -13.889 -49.002 1.00 81.38 479 ARG A C 1
ATOM 3753 O O . ARG A 1 479 ? 31.103 -12.837 -48.864 1.00 81.38 479 ARG A O 1
ATOM 3760 N N . ARG A 1 480 ? 30.012 -14.295 -50.179 1.00 83.81 480 ARG A N 1
ATOM 3761 C CA . ARG A 1 480 ? 30.165 -13.546 -51.428 1.00 83.81 480 ARG A CA 1
ATOM 3762 C C . ARG A 1 480 ? 29.521 -12.157 -51.358 1.00 83.81 480 ARG A C 1
ATOM 3764 O O . ARG A 1 480 ? 30.126 -11.198 -51.817 1.00 83.81 480 ARG A O 1
ATOM 3771 N N . LEU A 1 481 ? 28.327 -12.049 -50.773 1.00 86.75 481 LEU A N 1
ATOM 3772 C CA . LEU A 1 481 ? 27.621 -10.773 -50.618 1.00 86.75 481 LEU A CA 1
ATOM 3773 C C . LEU A 1 481 ? 28.382 -9.816 -49.682 1.00 86.75 481 LEU A C 1
ATOM 3775 O O . LEU A 1 481 ? 28.448 -8.614 -49.934 1.00 86.75 481 LEU A O 1
ATOM 3779 N N . LEU A 1 482 ? 28.990 -10.356 -48.623 1.00 85.88 482 LEU A N 1
ATOM 3780 C CA . LEU A 1 482 ? 29.841 -9.603 -47.699 1.00 85.88 482 LEU A CA 1
ATOM 3781 C C . LEU A 1 482 ? 31.132 -9.125 -48.382 1.00 85.88 482 LEU A C 1
ATOM 3783 O O . LEU A 1 482 ? 31.494 -7.952 -48.276 1.00 85.88 482 LEU A O 1
ATOM 3787 N N . ASP A 1 483 ? 31.784 -10.000 -49.151 1.00 84.62 483 ASP A N 1
ATOM 3788 C CA . ASP A 1 483 ? 32.987 -9.657 -49.912 1.00 84.62 483 ASP A CA 1
ATOM 3789 C C . ASP A 1 483 ? 32.698 -8.551 -50.943 1.00 84.62 483 ASP A C 1
ATOM 3791 O O . ASP A 1 483 ? 33.454 -7.581 -51.032 1.00 84.62 483 ASP A O 1
ATOM 3795 N N . GLU A 1 484 ? 31.578 -8.639 -51.668 1.00 87.44 484 GLU A N 1
ATOM 3796 C CA . GLU A 1 484 ? 31.113 -7.604 -52.603 1.00 87.44 484 GLU A CA 1
ATOM 3797 C C . GLU A 1 484 ? 30.878 -6.256 -51.889 1.00 87.44 484 GLU A C 1
ATOM 3799 O O . GLU A 1 484 ? 31.296 -5.211 -52.394 1.00 87.44 484 GLU A O 1
ATOM 3804 N N . ALA A 1 485 ? 30.311 -6.259 -50.677 1.00 86.25 485 ALA A N 1
ATOM 3805 C CA . ALA A 1 485 ? 30.117 -5.040 -49.888 1.00 86.25 485 ALA A CA 1
ATOM 3806 C C . ALA A 1 485 ? 31.447 -4.371 -49.486 1.00 86.25 485 ALA A C 1
ATOM 3808 O O . ALA A 1 485 ? 31.573 -3.153 -49.596 1.00 86.25 485 ALA A O 1
ATOM 3809 N N . THR A 1 486 ? 32.471 -5.139 -49.093 1.00 85.25 486 THR A N 1
ATOM 3810 C CA . THR A 1 486 ? 33.806 -4.581 -48.768 1.00 85.25 486 THR A CA 1
ATOM 3811 C C . THR A 1 486 ? 34.600 -4.110 -49.988 1.00 85.25 486 THR A C 1
ATOM 3813 O O . THR A 1 486 ? 35.566 -3.353 -49.845 1.00 85.25 486 THR A O 1
ATOM 3816 N N . GLN A 1 487 ? 34.236 -4.568 -51.190 1.00 85.19 487 GLN A N 1
ATOM 3817 C CA . GLN A 1 487 ? 34.780 -4.050 -52.446 1.00 85.19 487 GLN A CA 1
ATOM 3818 C C . GLN A 1 487 ? 34.150 -2.703 -52.804 1.00 85.19 487 GLN A C 1
ATOM 3820 O O . GLN A 1 487 ? 34.862 -1.805 -53.246 1.00 85.19 487 GLN A O 1
ATOM 3825 N N . GLN A 1 488 ? 32.839 -2.561 -52.591 1.00 85.62 488 GLN A N 1
ATOM 3826 C CA . GLN A 1 488 ? 32.100 -1.318 -52.837 1.00 85.62 488 GLN A CA 1
ATOM 3827 C C . GLN A 1 488 ? 32.410 -0.243 -51.788 1.00 85.62 488 GLN A C 1
ATOM 3829 O O . GLN A 1 488 ? 32.558 0.924 -52.138 1.00 85.62 488 GLN A O 1
ATOM 3834 N N . HIS A 1 489 ? 32.580 -0.644 -50.527 1.00 84.69 489 HIS A N 1
ATOM 3835 C CA . HIS A 1 489 ? 32.870 0.242 -49.403 1.00 84.69 489 HIS A CA 1
ATOM 3836 C C . HIS A 1 489 ? 34.127 -0.237 -48.653 1.00 84.69 489 HIS A C 1
ATOM 3838 O O . HIS A 1 489 ? 34.035 -1.048 -47.726 1.00 84.69 489 HIS A O 1
ATOM 3844 N N . PRO A 1 490 ? 35.328 0.255 -49.020 1.00 82.56 490 PRO A N 1
ATOM 3845 C CA . PRO A 1 490 ? 36.586 -0.186 -48.411 1.00 82.56 490 PRO A CA 1
ATOM 3846 C C . PRO A 1 490 ? 36.687 0.052 -46.896 1.00 82.56 490 PRO A C 1
ATOM 3848 O O . PRO A 1 490 ? 37.445 -0.652 -46.227 1.00 82.56 490 PRO A O 1
ATOM 3851 N N . SER A 1 491 ? 35.927 1.008 -46.348 1.00 78.94 491 SER A N 1
ATOM 3852 C CA . SER A 1 491 ? 35.861 1.317 -44.912 1.00 78.94 491 SER A CA 1
ATOM 3853 C C . SER A 1 491 ? 35.242 0.197 -44.066 1.00 78.94 491 SER A C 1
ATOM 3855 O O . SER A 1 491 ? 35.535 0.121 -42.873 1.00 78.94 491 SER A O 1
ATOM 3857 N N . LEU A 1 492 ? 34.464 -0.707 -44.679 1.00 80.88 492 LEU A N 1
ATOM 3858 C CA . LEU A 1 492 ? 33.884 -1.888 -44.024 1.00 80.88 492 LEU A CA 1
ATOM 3859 C C . LEU A 1 492 ? 34.919 -2.968 -43.702 1.00 80.88 492 LEU A C 1
ATOM 3861 O O . LEU A 1 492 ? 34.632 -3.887 -42.935 1.00 80.88 492 LEU A O 1
ATOM 3865 N N . ARG A 1 493 ? 36.121 -2.895 -44.290 1.00 75.44 493 ARG A N 1
ATOM 3866 C CA . ARG A 1 493 ? 37.157 -3.896 -44.034 1.00 75.44 493 ARG A CA 1
ATOM 3867 C C . ARG A 1 493 ? 37.525 -3.887 -42.546 1.00 75.44 493 ARG A C 1
ATOM 3869 O O . ARG A 1 493 ? 37.854 -2.823 -42.014 1.00 75.44 493 ARG A O 1
ATOM 3876 N N . PRO A 1 494 ? 37.512 -5.053 -41.875 1.00 64.88 494 PRO A N 1
ATOM 3877 C CA . PRO A 1 494 ? 37.919 -5.130 -40.484 1.00 64.88 494 PRO A CA 1
ATOM 3878 C C . PRO A 1 494 ? 39.373 -4.668 -40.359 1.00 64.88 494 PRO A C 1
ATOM 3880 O O . PRO A 1 494 ? 40.256 -5.143 -41.077 1.00 64.88 494 PRO A O 1
ATOM 3883 N N . VAL A 1 495 ? 39.615 -3.717 -39.458 1.00 63.00 495 VAL A N 1
ATOM 3884 C CA . VAL A 1 495 ? 40.971 -3.275 -39.129 1.00 63.00 495 VAL A CA 1
ATOM 3885 C C . VAL A 1 495 ? 41.630 -4.410 -38.338 1.00 63.00 495 VAL A C 1
ATOM 3887 O O . VAL A 1 495 ? 41.048 -4.862 -37.348 1.00 63.00 495 VAL A O 1
ATOM 3890 N N . PRO A 1 496 ? 42.803 -4.921 -38.754 1.00 51.84 496 PRO A N 1
ATOM 3891 C CA . PRO A 1 496 ? 43.498 -5.943 -37.985 1.00 51.84 496 PRO A CA 1
ATOM 3892 C C . PRO A 1 496 ? 43.801 -5.395 -36.582 1.00 51.84 496 PRO A C 1
ATOM 3894 O O . PRO A 1 496 ? 44.236 -4.247 -36.462 1.00 51.84 496 PRO A O 1
ATOM 3897 N N . PRO A 1 497 ? 43.562 -6.175 -35.515 1.00 48.78 497 PRO A N 1
ATOM 3898 C CA . PRO A 1 497 ? 43.714 -5.673 -34.159 1.00 48.78 497 PRO A CA 1
ATOM 3899 C C . PRO A 1 497 ? 45.167 -5.256 -33.902 1.00 48.78 497 PRO A C 1
ATOM 3901 O O . PRO A 1 497 ? 46.102 -5.996 -34.217 1.00 48.78 497 PRO A O 1
ATOM 3904 N N . VAL A 1 498 ? 45.360 -4.071 -33.316 1.00 46.03 498 VAL A N 1
ATOM 3905 C CA . VAL A 1 498 ? 46.683 -3.596 -32.891 1.00 46.03 498 VAL A CA 1
ATOM 3906 C C . VAL A 1 498 ? 47.187 -4.524 -31.770 1.00 46.03 498 VAL A C 1
ATOM 3908 O O . VAL A 1 498 ? 46.452 -4.738 -30.802 1.00 46.03 498 VAL A O 1
ATOM 3911 N N . PRO A 1 499 ? 48.407 -5.091 -31.858 1.00 47.41 499 PRO A N 1
ATOM 3912 C CA . PRO A 1 499 ? 48.899 -6.090 -30.902 1.00 47.41 499 PRO A CA 1
ATOM 3913 C C . PRO A 1 499 ? 48.847 -5.665 -29.424 1.00 47.41 499 PRO A C 1
ATOM 3915 O O . PRO A 1 499 ? 48.593 -6.506 -28.563 1.00 47.41 499 PRO A O 1
ATOM 3918 N N . GLU A 1 500 ? 49.035 -4.374 -29.127 1.00 45.62 500 GLU A N 1
ATOM 3919 C CA . GLU A 1 500 ? 48.975 -3.817 -27.764 1.00 45.62 500 GLU A CA 1
ATOM 3920 C C . GLU A 1 500 ? 47.563 -3.852 -27.159 1.00 45.62 500 GLU A C 1
ATOM 3922 O O . GLU A 1 500 ? 47.400 -4.290 -26.020 1.00 45.62 500 GLU A O 1
ATOM 3927 N N . ALA A 1 501 ? 46.524 -3.521 -27.935 1.00 45.53 501 ALA A N 1
ATOM 3928 C CA . ALA A 1 501 ? 45.132 -3.554 -27.472 1.00 45.53 501 ALA A CA 1
ATOM 3929 C C . ALA A 1 501 ? 44.658 -4.985 -27.138 1.00 45.53 501 ALA A C 1
ATOM 3931 O O . ALA A 1 501 ? 43.883 -5.203 -26.205 1.00 45.53 501 ALA A O 1
ATOM 3932 N N . VAL A 1 502 ? 45.176 -5.991 -27.855 1.00 44.62 502 VAL A N 1
ATOM 3933 C CA . VAL A 1 502 ? 44.921 -7.415 -27.564 1.00 44.62 502 VAL A CA 1
ATOM 3934 C C . VAL A 1 502 ? 45.599 -7.849 -26.260 1.00 44.62 502 VAL A C 1
ATOM 3936 O O . VAL A 1 502 ? 45.065 -8.700 -25.545 1.00 44.62 502 VAL A O 1
ATOM 3939 N N . GLY A 1 503 ? 46.760 -7.275 -25.932 1.00 44.69 503 GLY A N 1
ATOM 3940 C CA . GLY A 1 503 ? 47.472 -7.516 -24.676 1.00 44.69 503 GLY A CA 1
ATOM 3941 C C . GLY A 1 503 ? 46.685 -7.026 -23.462 1.00 44.69 503 GLY A C 1
ATOM 3942 O O . GLY A 1 503 ? 46.431 -7.807 -22.542 1.00 44.69 503 GLY A O 1
ATOM 3943 N N . GLU A 1 504 ? 46.212 -5.780 -23.503 1.00 44.22 504 GLU A N 1
ATOM 3944 C CA . GLU A 1 504 ? 45.422 -5.183 -22.419 1.00 44.22 504 GLU A CA 1
ATOM 3945 C C . GLU A 1 504 ? 44.074 -5.889 -22.219 1.00 44.22 504 GLU A C 1
ATOM 3947 O O . GLU A 1 504 ? 43.709 -6.208 -21.086 1.00 44.22 504 GLU A O 1
ATOM 3952 N N . LEU A 1 505 ? 43.358 -6.224 -23.301 1.00 42.75 505 LEU A N 1
ATOM 3953 C CA . LEU A 1 505 ? 42.105 -6.991 -23.232 1.00 42.75 505 LEU A CA 1
ATOM 3954 C C . LEU A 1 505 ? 42.308 -8.391 -22.623 1.00 42.75 505 LEU A C 1
ATOM 3956 O O . LEU A 1 505 ? 41.478 -8.856 -21.834 1.00 42.75 505 LEU A O 1
ATOM 3960 N N . ARG A 1 506 ? 43.431 -9.056 -22.935 1.00 47.38 506 ARG A N 1
ATOM 3961 C CA . ARG A 1 506 ? 43.793 -10.362 -22.354 1.00 47.38 506 ARG A CA 1
ATOM 3962 C C . ARG A 1 506 ? 44.140 -10.257 -20.874 1.00 47.38 506 ARG A C 1
ATOM 3964 O O . ARG A 1 506 ? 43.687 -11.091 -20.093 1.00 47.38 506 ARG A O 1
ATOM 3971 N N . GLU A 1 507 ? 44.910 -9.255 -20.463 1.00 46.66 507 GLU A N 1
ATOM 3972 C CA . GLU A 1 507 ? 45.213 -9.030 -19.044 1.00 46.66 507 GLU A CA 1
ATOM 3973 C C . GLU A 1 507 ? 43.976 -8.640 -18.234 1.00 46.66 507 GLU A C 1
ATOM 3975 O O . GLU A 1 507 ? 43.839 -9.041 -17.077 1.00 46.66 507 GLU A O 1
ATOM 3980 N N . ARG A 1 508 ? 43.057 -7.882 -18.835 1.00 43.47 508 ARG A N 1
ATOM 3981 C CA . ARG A 1 508 ? 41.794 -7.487 -18.208 1.00 43.47 508 ARG A CA 1
ATOM 3982 C C . ARG A 1 508 ? 40.850 -8.683 -18.040 1.00 43.47 508 ARG A C 1
ATOM 3984 O O . ARG A 1 508 ? 40.278 -8.828 -16.964 1.00 43.47 508 ARG A O 1
ATOM 3991 N N . SER A 1 509 ? 40.781 -9.590 -19.024 1.00 39.28 509 SER A N 1
ATOM 3992 C CA . SER A 1 509 ? 40.063 -10.874 -18.889 1.00 39.28 509 SER A CA 1
ATOM 3993 C C . SER A 1 509 ? 40.665 -11.765 -17.801 1.00 39.28 509 SER A C 1
ATOM 3995 O O . SER A 1 509 ? 39.933 -12.243 -16.941 1.00 39.28 509 SER A O 1
ATOM 3997 N N . ARG A 1 510 ? 41.999 -11.919 -17.759 1.00 45.78 510 ARG A N 1
ATOM 3998 C CA . ARG A 1 510 ? 42.672 -12.708 -16.708 1.00 45.78 510 ARG A CA 1
ATOM 3999 C C . ARG A 1 510 ? 42.430 -12.151 -15.305 1.00 45.78 510 ARG A C 1
ATOM 4001 O O . ARG A 1 510 ? 42.288 -12.921 -14.361 1.00 45.78 510 ARG A O 1
ATOM 4008 N N . ARG A 1 511 ? 42.387 -10.821 -15.153 1.00 45.97 511 ARG A N 1
ATOM 4009 C CA . ARG A 1 511 ? 42.043 -10.175 -13.875 1.00 45.97 511 ARG A CA 1
ATOM 4010 C C . ARG A 1 511 ? 40.602 -10.471 -13.458 1.00 45.97 511 ARG A C 1
ATOM 4012 O O . ARG A 1 511 ? 40.390 -10.769 -12.289 1.00 45.97 511 ARG A O 1
ATOM 4019 N N . GLY A 1 512 ? 39.650 -10.447 -14.394 1.00 38.16 512 GLY A N 1
ATOM 4020 C CA . GLY A 1 512 ? 38.263 -10.855 -14.140 1.00 38.16 512 GLY A CA 1
ATOM 4021 C C . GLY A 1 512 ? 38.152 -12.316 -13.689 1.00 38.16 512 GLY A C 1
ATOM 4022 O O . GLY A 1 512 ? 37.600 -12.590 -12.628 1.00 38.16 512 GLY A O 1
ATOM 4023 N N . GLU A 1 513 ? 38.781 -13.243 -14.418 1.00 40.25 513 GLU A N 1
ATOM 4024 C CA . GLU A 1 513 ? 38.788 -14.679 -14.084 1.00 40.25 513 GLU A CA 1
ATOM 4025 C C . GLU A 1 513 ? 39.447 -14.979 -12.724 1.00 40.25 513 GLU A C 1
ATOM 4027 O O . GLU A 1 513 ? 38.984 -15.841 -11.971 1.00 40.25 513 GLU A O 1
ATOM 4032 N N . ALA A 1 514 ? 40.514 -14.254 -12.369 1.00 45.62 514 ALA A N 1
ATOM 4033 C CA . ALA A 1 514 ? 41.176 -14.391 -11.071 1.00 45.62 514 ALA A CA 1
ATOM 4034 C C . ALA A 1 514 ? 40.298 -13.892 -9.908 1.00 45.62 514 ALA A C 1
ATOM 4036 O O . ALA A 1 514 ? 40.295 -14.496 -8.831 1.00 45.62 514 ALA A O 1
ATOM 4037 N N . ILE A 1 515 ? 39.535 -12.814 -10.118 1.00 44.62 515 ILE A N 1
ATOM 4038 C CA . ILE A 1 515 ? 38.571 -12.295 -9.137 1.00 44.62 515 ILE A CA 1
ATOM 4039 C C . ILE A 1 515 ? 37.421 -13.295 -8.940 1.00 44.62 515 ILE A C 1
ATOM 4041 O O . ILE A 1 515 ? 37.077 -13.584 -7.791 1.00 44.62 515 ILE A O 1
ATOM 4045 N N . ASP A 1 516 ? 36.900 -13.883 -10.021 1.00 44.53 516 ASP A N 1
ATOM 4046 C CA . ASP A 1 516 ? 35.835 -14.899 -9.984 1.00 44.53 516 ASP A CA 1
ATOM 4047 C C . ASP A 1 516 ? 36.273 -16.161 -9.243 1.00 44.53 516 ASP A C 1
ATOM 4049 O O . ASP A 1 516 ? 35.570 -16.651 -8.354 1.00 44.53 516 ASP A O 1
ATOM 4053 N N . THR A 1 517 ? 37.474 -16.652 -9.553 1.00 53.28 517 THR A N 1
ATOM 4054 C CA . THR A 1 517 ? 38.063 -17.820 -8.887 1.00 53.28 517 THR A CA 1
ATOM 4055 C C . THR A 1 517 ? 38.220 -17.554 -7.390 1.00 53.28 517 THR A C 1
ATOM 4057 O O . THR A 1 517 ? 37.757 -18.341 -6.566 1.00 53.28 517 THR A O 1
ATOM 4060 N N . SER A 1 518 ? 38.759 -16.387 -7.020 1.00 55.09 518 SER A N 1
ATOM 4061 C CA . SER A 1 518 ? 38.932 -15.993 -5.619 1.00 55.09 518 SER A CA 1
ATOM 4062 C C . SER A 1 518 ? 37.600 -15.832 -4.869 1.00 55.09 518 SER A C 1
ATOM 4064 O O . SER A 1 518 ? 37.498 -16.192 -3.693 1.00 55.09 518 SER A O 1
ATOM 4066 N N . TYR A 1 519 ? 36.558 -15.299 -5.514 1.00 49.59 519 TYR A N 1
ATOM 4067 C CA . TYR A 1 519 ? 35.223 -15.182 -4.923 1.00 49.59 519 TYR A CA 1
ATOM 4068 C C . TYR A 1 519 ? 34.582 -16.557 -4.682 1.00 49.59 519 TYR A C 1
ATOM 4070 O O . TYR A 1 519 ? 34.121 -16.825 -3.568 1.00 49.59 519 TYR A O 1
ATOM 4078 N N . LEU A 1 520 ? 34.608 -17.445 -5.681 1.00 53.91 520 LEU A N 1
ATOM 4079 C CA . LEU A 1 520 ? 34.069 -18.804 -5.575 1.00 53.91 520 LEU A CA 1
ATOM 4080 C C . LEU A 1 520 ? 34.822 -19.638 -4.532 1.00 53.91 520 LEU A C 1
ATOM 4082 O O . LEU A 1 520 ? 34.194 -20.367 -3.766 1.00 53.91 520 LEU A O 1
ATOM 4086 N N . GLU A 1 521 ? 36.144 -19.496 -4.444 1.00 68.31 521 GLU A N 1
ATOM 4087 C CA . GLU A 1 521 ? 36.963 -20.137 -3.411 1.00 68.31 521 GLU A CA 1
ATOM 4088 C C . GLU A 1 521 ? 36.615 -19.636 -2.010 1.00 68.31 521 GLU A C 1
ATOM 4090 O O . GLU A 1 521 ? 36.393 -20.445 -1.110 1.00 68.31 521 GLU A O 1
ATOM 4095 N N . ARG A 1 522 ? 36.502 -18.313 -1.811 1.00 57.78 522 ARG A N 1
ATOM 4096 C CA . ARG A 1 522 ? 36.079 -17.741 -0.520 1.00 57.78 522 ARG A CA 1
ATOM 4097 C C . ARG A 1 522 ? 34.697 -18.235 -0.111 1.00 57.78 522 ARG A C 1
ATOM 4099 O O . ARG A 1 522 ? 34.480 -18.497 1.069 1.00 57.78 522 ARG A O 1
ATOM 4106 N N . ARG A 1 523 ? 33.774 -18.363 -1.065 1.00 53.94 523 ARG A N 1
ATOM 4107 C CA . ARG A 1 523 ? 32.426 -18.873 -0.811 1.00 53.94 523 ARG A CA 1
ATOM 4108 C C . ARG A 1 523 ? 32.440 -20.353 -0.432 1.00 53.94 523 ARG A C 1
ATOM 4110 O O . ARG A 1 523 ? 31.897 -20.684 0.615 1.00 53.94 523 ARG A O 1
ATOM 4117 N N . ARG A 1 524 ? 33.107 -21.213 -1.212 1.00 68.50 524 ARG A N 1
ATOM 4118 C CA . ARG A 1 524 ? 33.271 -22.641 -0.877 1.00 68.50 524 ARG A CA 1
ATOM 4119 C C . ARG A 1 524 ? 33.920 -22.819 0.487 1.00 68.50 524 ARG A C 1
ATOM 4121 O O . ARG A 1 524 ? 33.504 -23.677 1.252 1.00 68.50 524 ARG A O 1
ATOM 4128 N N . ARG A 1 525 ? 34.903 -21.974 0.813 1.00 70.69 525 ARG A N 1
ATOM 4129 C CA . ARG A 1 525 ? 35.544 -21.983 2.127 1.00 70.69 525 ARG A CA 1
ATOM 4130 C C . ARG A 1 525 ? 34.550 -21.660 3.242 1.00 70.69 525 ARG A C 1
ATOM 4132 O O . ARG A 1 525 ? 34.515 -22.396 4.211 1.00 70.69 525 ARG A O 1
ATOM 4139 N N . ARG A 1 526 ? 33.707 -20.631 3.088 1.00 67.94 526 ARG A N 1
ATOM 4140 C CA . ARG A 1 526 ? 32.655 -20.299 4.071 1.00 67.94 526 ARG A CA 1
ATOM 4141 C C . ARG A 1 526 ? 31.594 -21.393 4.203 1.00 67.94 526 ARG A C 1
ATOM 4143 O O . ARG A 1 526 ? 31.150 -21.659 5.311 1.00 67.94 526 ARG A O 1
ATOM 4150 N N . GLU A 1 527 ? 31.174 -22.004 3.094 1.00 71.38 527 GLU A N 1
ATOM 4151 C CA . GLU A 1 527 ? 30.228 -23.132 3.106 1.00 71.38 527 GLU A CA 1
ATOM 4152 C C . GLU A 1 527 ? 30.835 -24.343 3.831 1.00 71.38 527 GLU A C 1
ATOM 4154 O O . GLU A 1 527 ? 30.170 -24.947 4.669 1.00 71.38 527 GLU A O 1
ATOM 4159 N N . GLN A 1 528 ? 32.116 -24.636 3.594 1.00 79.88 528 GLN A N 1
ATOM 4160 C CA . GLN A 1 528 ? 32.827 -25.708 4.286 1.00 79.88 528 GLN A CA 1
ATOM 4161 C C . GLN A 1 528 ? 33.039 -25.402 5.774 1.00 79.88 528 GLN A C 1
ATOM 4163 O O . GLN A 1 528 ? 32.730 -26.243 6.608 1.00 79.88 528 GLN A O 1
ATOM 4168 N N . GLU A 1 529 ? 33.491 -24.190 6.114 1.00 79.06 529 GLU A N 1
ATOM 4169 C CA . GLU A 1 529 ? 33.631 -23.714 7.499 1.00 79.06 529 GLU A CA 1
ATOM 4170 C C . GLU A 1 529 ? 32.291 -23.810 8.249 1.00 79.06 529 GLU A C 1
ATOM 4172 O O . GLU A 1 529 ? 32.244 -24.219 9.406 1.00 79.06 529 GLU A O 1
ATOM 4177 N N . TRP A 1 530 ? 31.184 -23.467 7.587 1.00 84.00 530 TRP A N 1
ATOM 4178 C CA . TRP A 1 530 ? 29.846 -23.592 8.156 1.00 84.00 530 TRP A CA 1
ATOM 4179 C C . TRP A 1 530 ? 29.449 -25.053 8.399 1.00 84.00 530 TRP A C 1
ATOM 4181 O O . TRP A 1 530 ? 29.011 -25.375 9.502 1.00 84.00 530 TRP A O 1
ATOM 4191 N N . LEU A 1 531 ? 29.648 -25.944 7.421 1.00 85.44 531 LEU A N 1
ATOM 4192 C CA . LEU A 1 531 ? 29.392 -27.380 7.590 1.00 85.44 531 LEU A CA 1
ATOM 4193 C C . LEU A 1 531 ? 30.233 -27.980 8.720 1.00 85.44 531 LEU A C 1
ATOM 4195 O O . LEU A 1 531 ? 29.731 -28.779 9.508 1.00 85.44 531 LEU A O 1
ATOM 4199 N N . ASP A 1 532 ? 31.494 -27.573 8.831 1.00 86.44 532 ASP A N 1
ATOM 4200 C CA . ASP A 1 532 ? 32.393 -28.042 9.882 1.00 86.44 532 ASP A CA 1
ATOM 4201 C C . ASP A 1 532 ? 31.930 -27.565 11.268 1.00 86.44 532 ASP A C 1
ATOM 4203 O O . ASP A 1 532 ? 31.970 -28.341 12.226 1.00 86.44 532 ASP A O 1
ATOM 4207 N N . ASN A 1 533 ? 31.390 -26.345 11.374 1.00 83.62 533 ASN A N 1
ATOM 4208 C CA . ASN A 1 533 ? 30.753 -25.867 12.603 1.00 83.62 533 ASN A CA 1
ATOM 4209 C C . ASN A 1 533 ? 29.512 -26.702 12.960 1.00 83.62 533 ASN A C 1
ATOM 4211 O O . ASN A 1 533 ? 29.380 -27.118 14.111 1.00 83.62 533 ASN A O 1
ATOM 4215 N N . VAL A 1 534 ? 28.640 -27.015 11.993 1.00 86.44 534 VAL A N 1
ATOM 4216 C CA . VAL A 1 534 ? 27.467 -27.881 12.229 1.00 86.44 534 VAL A CA 1
ATOM 4217 C C . VAL A 1 534 ? 27.903 -29.269 12.705 1.00 86.44 534 VAL A C 1
ATOM 4219 O O . VAL A 1 534 ? 27.377 -29.771 13.697 1.00 86.44 534 VAL A O 1
ATOM 4222 N N . ARG A 1 535 ? 28.914 -29.865 12.061 1.00 90.56 535 ARG A N 1
ATOM 4223 C CA . ARG A 1 535 ? 29.490 -31.159 12.468 1.00 90.56 535 ARG A CA 1
ATOM 4224 C C . ARG A 1 535 ? 30.068 -31.121 13.877 1.00 90.56 535 ARG A C 1
ATOM 4226 O O . ARG A 1 535 ? 29.860 -32.061 14.638 1.00 90.56 535 ARG A O 1
ATOM 4233 N N . SER A 1 536 ? 30.768 -30.048 14.242 1.00 89.00 536 SER A N 1
ATOM 4234 C CA . SER A 1 536 ? 31.342 -29.908 15.586 1.00 89.00 536 SER A CA 1
ATOM 4235 C C . SER A 1 536 ? 30.282 -29.838 16.691 1.00 89.00 536 SER A C 1
ATOM 4237 O O . SER A 1 536 ? 30.541 -30.260 17.816 1.00 89.00 536 SER A O 1
ATOM 4239 N N . GLU A 1 537 ? 29.077 -29.378 16.353 1.00 86.94 537 GLU A N 1
ATOM 4240 C CA . GLU A 1 537 ? 27.952 -29.212 17.273 1.00 86.94 537 GLU A CA 1
ATOM 4241 C C . GLU A 1 537 ? 26.953 -30.381 17.217 1.00 86.94 537 GLU A C 1
ATOM 4243 O O . GLU A 1 537 ? 25.963 -30.356 17.942 1.00 86.94 537 GLU A O 1
ATOM 4248 N N . ALA A 1 538 ? 27.192 -31.422 16.408 1.00 89.19 538 ALA A N 1
ATOM 4249 C CA . ALA A 1 538 ? 26.239 -32.516 16.178 1.00 89.19 538 ALA A CA 1
ATOM 4250 C C . ALA A 1 538 ? 25.732 -33.153 17.486 1.00 89.19 538 ALA A C 1
ATOM 4252 O O . ALA A 1 538 ? 24.530 -33.195 17.738 1.00 89.19 538 ALA A O 1
ATOM 4253 N N . THR A 1 539 ? 26.645 -33.548 18.377 1.00 91.12 539 THR A N 1
ATOM 4254 C CA . THR A 1 539 ? 26.297 -34.129 19.684 1.00 91.12 539 THR A CA 1
ATOM 4255 C C . THR A 1 539 ? 25.524 -33.148 20.570 1.00 91.12 539 THR A C 1
ATOM 4257 O O . THR A 1 539 ? 24.623 -33.544 21.307 1.00 91.12 539 THR A O 1
ATOM 4260 N N . ALA A 1 540 ? 25.864 -31.857 20.517 1.00 86.81 540 ALA A N 1
ATOM 4261 C CA . ALA A 1 540 ? 25.169 -30.833 21.289 1.00 86.81 540 ALA A CA 1
ATOM 4262 C C . ALA A 1 540 ? 23.755 -30.594 20.736 1.00 86.81 540 ALA A C 1
ATOM 4264 O O . ALA A 1 540 ? 22.814 -30.435 21.510 1.00 86.81 540 ALA A O 1
ATOM 4265 N N . LEU A 1 541 ? 23.577 -30.624 19.413 1.00 88.31 541 LEU A N 1
ATOM 4266 C CA . LEU A 1 541 ? 22.276 -30.530 18.747 1.00 88.31 541 LEU A CA 1
ATOM 4267 C C . LEU A 1 541 ? 21.376 -31.725 19.092 1.00 88.31 541 LEU A C 1
ATOM 4269 O O . LEU A 1 541 ? 20.210 -31.514 19.423 1.00 88.31 541 LEU A O 1
ATOM 4273 N N . GLU A 1 542 ? 21.909 -32.951 19.122 1.00 88.81 542 GLU A N 1
ATOM 4274 C CA . GLU A 1 542 ? 21.171 -34.140 19.587 1.00 88.81 542 GLU A CA 1
ATOM 4275 C C . GLU A 1 542 ? 20.664 -33.985 21.022 1.00 88.81 542 GLU A C 1
ATOM 4277 O O . GLU A 1 542 ? 19.534 -34.359 21.332 1.00 88.81 542 GLU A O 1
ATOM 4282 N N . GLN A 1 543 ? 21.490 -33.400 21.889 1.00 88.44 543 GLN A N 1
ATOM 4283 C CA . GLN A 1 543 ? 21.188 -33.165 23.302 1.00 88.44 543 GLN A CA 1
ATOM 4284 C C . GLN A 1 543 ? 20.345 -31.907 23.546 1.00 88.44 543 GLN A C 1
ATOM 4286 O O . GLN A 1 543 ? 20.146 -31.529 24.698 1.00 88.44 543 GLN A O 1
ATOM 4291 N N . ASN A 1 544 ? 19.862 -31.254 22.484 1.00 86.31 544 ASN A N 1
ATOM 4292 C CA . ASN A 1 544 ? 19.117 -29.998 22.540 1.00 86.31 544 ASN A CA 1
ATOM 4293 C C . ASN A 1 544 ? 19.881 -28.837 23.213 1.00 86.31 544 ASN A C 1
ATOM 4295 O O . ASN A 1 544 ? 19.301 -27.967 23.854 1.00 86.31 544 ASN A O 1
ATOM 4299 N N . ARG A 1 545 ? 21.209 -28.827 23.077 1.00 85.38 545 ARG A N 1
ATOM 4300 C CA . ARG A 1 545 ? 22.132 -27.852 23.683 1.00 85.38 545 ARG A CA 1
ATOM 4301 C C . ARG A 1 545 ? 23.070 -27.187 22.678 1.00 85.38 545 ARG A C 1
ATOM 4303 O O . ARG A 1 545 ? 23.982 -26.471 23.079 1.00 85.38 545 ARG A O 1
ATOM 4310 N N . GLY A 1 546 ? 22.846 -27.391 21.379 1.00 82.88 546 GLY A N 1
ATOM 4311 C CA . GLY A 1 546 ? 23.663 -26.787 20.321 1.00 82.88 546 GLY A CA 1
ATOM 4312 C C . GLY A 1 546 ? 23.710 -25.261 20.418 1.00 82.88 546 GLY A C 1
ATOM 4313 O O . GLY A 1 546 ? 22.795 -24.631 20.956 1.00 82.88 546 GLY A O 1
ATOM 4314 N N . ALA A 1 547 ? 24.771 -24.639 19.918 1.00 82.81 547 ALA A N 1
ATOM 4315 C CA . ALA A 1 547 ? 24.960 -23.201 20.068 1.00 82.81 547 ALA A CA 1
ATOM 4316 C C . ALA A 1 547 ? 23.766 -22.368 19.517 1.00 82.81 547 ALA A C 1
ATOM 4318 O O . ALA A 1 547 ? 23.355 -22.566 18.369 1.00 82.81 547 ALA A O 1
ATOM 4319 N N . PRO A 1 548 ? 23.221 -21.391 20.277 1.00 79.88 548 PRO A N 1
ATOM 4320 C CA . PRO A 1 548 ? 22.060 -20.605 19.839 1.00 79.88 548 PRO A CA 1
ATOM 4321 C C . PRO A 1 548 ? 22.254 -19.861 18.509 1.00 79.88 548 PRO A C 1
ATOM 4323 O O . PRO A 1 548 ? 21.320 -19.772 17.716 1.00 79.88 548 PRO A O 1
ATOM 4326 N N . TRP A 1 549 ? 23.467 -19.368 18.228 1.00 78.12 549 TRP A N 1
ATOM 4327 C CA . TRP A 1 549 ? 23.779 -18.691 16.962 1.00 78.12 549 TRP A CA 1
ATOM 4328 C C . TRP A 1 549 ? 23.643 -19.629 15.753 1.00 78.12 549 TRP A C 1
ATOM 4330 O O . TRP A 1 549 ? 23.189 -19.200 14.694 1.00 78.12 549 TRP A O 1
ATOM 4340 N N . LEU A 1 550 ? 23.995 -20.908 15.920 1.00 80.94 550 LEU A N 1
ATOM 4341 C CA . LEU A 1 550 ? 23.919 -21.914 14.868 1.00 80.94 550 LEU A CA 1
ATOM 4342 C C . LEU A 1 550 ? 22.463 -22.291 14.585 1.00 80.94 550 LEU A C 1
ATOM 4344 O O . LEU A 1 550 ? 22.063 -22.380 13.430 1.00 80.94 550 LEU A O 1
ATOM 4348 N N . LEU A 1 551 ? 21.651 -22.451 15.634 1.00 82.12 551 LEU A N 1
ATOM 4349 C CA . LEU A 1 551 ? 20.210 -22.695 15.507 1.00 82.12 551 LEU A CA 1
ATOM 4350 C C . LEU A 1 551 ? 19.478 -21.507 14.876 1.00 82.12 551 LEU A C 1
ATOM 4352 O O . LEU A 1 551 ? 18.572 -21.704 14.070 1.00 82.12 551 LEU A O 1
ATOM 4356 N N . PHE A 1 552 ? 19.888 -20.280 15.203 1.00 75.50 552 PHE A N 1
ATOM 4357 C CA . PHE A 1 552 ? 19.378 -19.071 14.565 1.00 75.50 552 PHE A CA 1
ATOM 4358 C C . PHE A 1 552 ? 19.731 -19.018 13.072 1.00 75.50 552 PHE A C 1
ATOM 4360 O O . PHE A 1 552 ? 18.850 -18.754 12.256 1.00 75.50 552 PHE A O 1
ATOM 4367 N N . ASP A 1 553 ? 20.979 -19.321 12.698 1.00 76.88 553 ASP A N 1
ATOM 4368 C CA . ASP A 1 553 ? 21.405 -19.380 11.293 1.00 76.88 553 ASP A CA 1
ATOM 4369 C C . ASP A 1 553 ? 20.674 -20.489 10.515 1.00 76.88 553 ASP A C 1
ATOM 4371 O O . ASP A 1 553 ? 20.105 -20.232 9.454 1.00 76.88 553 ASP A O 1
ATOM 4375 N N . LEU A 1 554 ? 20.590 -21.700 11.078 1.00 82.56 554 LEU A N 1
ATOM 4376 C CA . LEU A 1 554 ? 19.816 -22.816 10.520 1.00 82.56 554 LEU A CA 1
ATOM 4377 C C . LEU A 1 554 ? 18.338 -22.448 10.349 1.00 82.56 554 LEU A C 1
ATOM 4379 O O . LEU A 1 554 ? 17.748 -22.723 9.304 1.00 82.56 554 LEU A O 1
ATOM 4383 N N . GLY A 1 555 ? 17.754 -21.789 11.351 1.00 76.38 555 GLY A N 1
ATOM 4384 C CA . GLY A 1 555 ? 16.391 -21.276 11.308 1.00 76.38 555 GLY A CA 1
ATOM 4385 C C . GLY A 1 555 ? 16.205 -20.263 10.183 1.00 76.38 555 GLY A C 1
ATOM 4386 O O . GLY A 1 555 ? 15.281 -20.404 9.387 1.00 76.38 555 GLY A O 1
ATOM 4387 N N . GLN A 1 556 ? 17.099 -19.283 10.050 1.00 72.69 556 GLN A N 1
ATOM 4388 C CA . GLN A 1 556 ? 17.042 -18.320 8.950 1.00 72.69 556 GLN A CA 1
ATOM 4389 C C . GLN A 1 556 ? 17.115 -19.003 7.584 1.00 72.69 556 GLN A C 1
ATOM 4391 O O . GLN A 1 556 ? 16.261 -18.747 6.735 1.00 72.69 556 GLN A O 1
ATOM 4396 N N . ARG A 1 557 ? 18.079 -19.908 7.378 1.00 79.31 557 ARG A N 1
ATOM 4397 C CA . ARG A 1 557 ? 18.222 -20.641 6.110 1.00 79.31 557 ARG A CA 1
ATOM 4398 C C . ARG A 1 557 ? 16.983 -21.475 5.787 1.00 79.31 557 ARG A C 1
ATOM 4400 O O . ARG A 1 557 ? 16.555 -21.498 4.634 1.00 79.31 557 ARG A O 1
ATOM 4407 N N . TRP A 1 558 ? 16.378 -22.108 6.792 1.00 74.94 558 TRP A N 1
ATOM 4408 C CA . TRP A 1 558 ? 15.151 -22.887 6.642 1.00 74.94 558 TRP A CA 1
ATOM 4409 C C . TRP A 1 558 ? 13.934 -22.011 6.315 1.00 74.94 558 TRP A C 1
ATOM 4411 O O . TRP A 1 558 ? 13.252 -22.229 5.311 1.00 74.94 558 TRP A O 1
ATOM 4421 N N . PHE A 1 559 ? 13.661 -20.986 7.127 1.00 67.38 559 PHE A N 1
ATOM 4422 C CA . PHE A 1 559 ? 12.471 -20.140 6.991 1.00 67.38 559 PHE A CA 1
ATOM 4423 C C . PHE A 1 559 ? 12.517 -19.213 5.769 1.00 67.38 559 PHE A C 1
ATOM 4425 O O . PHE A 1 559 ? 11.464 -18.863 5.236 1.00 67.38 559 PHE A O 1
ATOM 4432 N N . GLN A 1 560 ? 13.704 -18.859 5.269 1.00 62.16 560 GLN A N 1
ATOM 4433 C CA . GLN A 1 560 ? 13.838 -18.119 4.009 1.00 62.16 560 GLN A CA 1
ATOM 4434 C C . GLN A 1 560 ? 13.515 -18.988 2.775 1.00 62.16 560 GLN A C 1
ATOM 4436 O O . GLN A 1 560 ? 13.076 -18.456 1.754 1.00 62.16 560 GLN A O 1
ATOM 4441 N N . ARG A 1 561 ? 13.663 -20.321 2.858 1.00 53.62 561 ARG A N 1
ATOM 4442 C CA . ARG A 1 561 ? 13.427 -21.272 1.748 1.00 53.62 561 ARG A CA 1
ATOM 4443 C C . ARG A 1 561 ? 12.083 -22.011 1.807 1.00 53.62 561 ARG A C 1
ATOM 4445 O O . ARG A 1 561 ? 11.573 -22.432 0.763 1.00 53.62 561 ARG A O 1
ATOM 4452 N N . SER A 1 562 ? 11.465 -22.129 2.985 1.00 48.34 562 SER A N 1
ATOM 4453 C CA . SER A 1 562 ? 10.247 -22.929 3.226 1.00 48.34 562 SER A CA 1
ATOM 4454 C C . SER A 1 562 ? 8.945 -22.374 2.619 1.00 48.34 562 SER A C 1
ATOM 4456 O O . SER A 1 562 ? 7.861 -22.905 2.859 1.00 48.34 562 SER A O 1
ATOM 4458 N N . ARG A 1 563 ? 9.021 -21.362 1.738 1.00 46.44 563 ARG A N 1
ATOM 4459 C CA . ARG A 1 563 ? 7.916 -21.034 0.812 1.00 46.44 563 ARG A CA 1
ATOM 4460 C C . ARG A 1 563 ? 7.703 -22.106 -0.267 1.00 46.44 563 ARG A C 1
ATOM 4462 O O . ARG A 1 563 ? 6.677 -22.095 -0.941 1.00 46.44 563 ARG A O 1
ATOM 4469 N N . SER A 1 564 ? 8.646 -23.036 -0.415 1.00 47.31 564 SER A N 1
ATOM 4470 C CA . SER A 1 564 ? 8.454 -24.306 -1.116 1.00 47.31 564 SER A CA 1
ATOM 4471 C C . SER A 1 564 ? 8.137 -25.388 -0.078 1.00 47.31 564 SER A C 1
ATOM 4473 O O . SER A 1 564 ? 8.783 -25.440 0.960 1.00 47.31 564 SER A O 1
ATOM 4475 N N . GLN A 1 565 ? 7.118 -26.219 -0.311 1.00 57.97 565 GLN A N 1
ATOM 4476 C CA . GLN A 1 565 ? 6.595 -27.228 0.632 1.00 57.97 565 GLN A CA 1
ATOM 4477 C C . GLN A 1 565 ? 7.559 -28.413 0.894 1.00 57.97 565 GLN A C 1
ATOM 4479 O O . GLN A 1 565 ? 7.119 -29.554 1.019 1.00 57.97 565 GLN A O 1
ATOM 4484 N N . VAL A 1 566 ? 8.872 -28.183 0.922 1.00 70.19 566 VAL A N 1
ATOM 4485 C CA . VAL A 1 566 ? 9.877 -29.222 1.166 1.00 70.19 566 VAL A CA 1
ATOM 4486 C C . VAL A 1 566 ? 9.835 -29.598 2.652 1.00 70.19 566 VAL A C 1
ATOM 4488 O O . VAL A 1 566 ? 9.797 -28.698 3.488 1.00 70.19 566 VAL A O 1
ATOM 4491 N N . PRO A 1 567 ? 9.799 -30.888 3.023 1.00 81.50 567 PRO A N 1
ATOM 4492 C CA . PRO A 1 567 ? 9.931 -31.328 4.412 1.00 81.50 567 PRO A CA 1
ATOM 4493 C C . PRO A 1 567 ? 11.323 -31.041 5.002 1.00 81.50 567 PRO A C 1
ATOM 4495 O O . PRO A 1 567 ? 12.334 -31.123 4.313 1.00 81.50 567 PRO A O 1
ATOM 4498 N N . LEU A 1 568 ? 11.389 -30.755 6.310 1.00 80.56 568 LEU A N 1
ATOM 4499 C CA . LEU A 1 568 ? 12.629 -30.358 7.008 1.00 80.56 568 LEU A CA 1
ATOM 4500 C C . LEU A 1 568 ? 13.789 -31.346 6.825 1.00 80.56 568 LEU A C 1
ATOM 4502 O O . LEU A 1 568 ? 14.928 -30.924 6.656 1.00 80.56 568 LEU A O 1
ATOM 4506 N N . LEU A 1 569 ? 13.504 -32.649 6.869 1.00 83.88 569 LEU A N 1
ATOM 4507 C CA . LEU A 1 569 ? 14.534 -33.684 6.742 1.00 83.88 569 LEU A CA 1
ATOM 4508 C C . LEU A 1 569 ? 15.122 -33.747 5.330 1.00 83.88 569 LEU A C 1
ATOM 4510 O O . LEU A 1 569 ? 16.321 -33.961 5.193 1.00 83.88 569 LEU A O 1
ATOM 4514 N N . ASP A 1 570 ? 14.300 -33.519 4.306 1.00 82.12 570 ASP A N 1
ATOM 4515 C CA . ASP A 1 570 ? 14.746 -33.548 2.912 1.00 82.12 570 ASP A CA 1
ATOM 4516 C C . ASP A 1 570 ? 15.645 -32.340 2.616 1.00 82.12 570 ASP A C 1
ATOM 4518 O O . ASP A 1 570 ? 16.727 -32.491 2.056 1.00 82.12 570 ASP A O 1
ATOM 4522 N N . TRP A 1 571 ? 15.262 -31.153 3.099 1.00 85.31 571 TRP A N 1
ATOM 4523 C CA . TRP A 1 571 ? 16.094 -29.950 2.996 1.00 85.31 571 TRP A CA 1
ATOM 4524 C C . TRP A 1 571 ? 17.412 -30.065 3.765 1.00 85.31 571 TRP A C 1
ATOM 4526 O O . TRP A 1 571 ? 18.464 -29.732 3.226 1.00 85.31 571 TRP A O 1
ATOM 4536 N N . LEU A 1 572 ? 17.379 -30.563 5.006 1.00 85.31 572 LEU A N 1
ATOM 4537 C CA . LEU A 1 572 ? 18.606 -30.820 5.764 1.00 85.31 572 LEU A CA 1
ATOM 4538 C C . LEU A 1 572 ? 19.493 -31.838 5.040 1.00 85.31 572 LEU A C 1
ATOM 4540 O O . LEU A 1 572 ? 20.709 -31.678 5.034 1.00 85.31 572 LEU A O 1
ATOM 4544 N N . GLY A 1 573 ? 18.902 -32.853 4.405 1.00 84.25 573 GLY A N 1
ATOM 4545 C CA . GLY A 1 573 ? 19.624 -33.819 3.579 1.00 84.25 573 GLY A CA 1
ATOM 4546 C C . GLY A 1 573 ? 20.376 -33.166 2.419 1.00 84.25 573 GLY A C 1
ATOM 4547 O O . GLY A 1 573 ? 21.526 -33.518 2.170 1.00 84.25 573 GLY A O 1
ATOM 4548 N N . GLU A 1 574 ? 19.768 -32.189 1.748 1.00 81.88 574 GLU A N 1
ATOM 4549 C CA . GLU A 1 574 ? 20.416 -31.425 0.676 1.00 81.88 574 GLU A CA 1
ATOM 4550 C C . GLU A 1 574 ? 21.516 -30.491 1.207 1.00 81.88 574 GLU A C 1
ATOM 4552 O O . GLU A 1 574 ? 22.621 -30.467 0.664 1.00 81.88 574 GLU A O 1
ATOM 4557 N N . GLU A 1 575 ? 21.248 -29.756 2.288 1.00 81.69 575 GLU A N 1
ATOM 4558 C CA . GLU A 1 575 ? 22.173 -28.750 2.832 1.00 81.69 575 GLU A CA 1
ATOM 4559 C C . GLU A 1 575 ? 23.369 -29.350 3.575 1.00 81.69 575 GLU A C 1
ATOM 4561 O O . GLU A 1 575 ? 24.450 -28.768 3.570 1.00 81.69 575 GLU A O 1
ATOM 4566 N N . LEU A 1 576 ? 23.192 -30.508 4.212 1.00 84.75 576 LEU A N 1
ATOM 4567 C CA . LEU A 1 576 ? 24.219 -31.177 5.016 1.00 84.75 576 LEU A CA 1
ATOM 4568 C C . LEU A 1 576 ? 24.939 -32.295 4.247 1.00 84.75 576 LEU A C 1
ATOM 4570 O O . LEU A 1 576 ? 25.589 -33.149 4.847 1.00 84.75 576 LEU A O 1
ATOM 4574 N N . GLY A 1 577 ? 24.814 -32.320 2.916 1.00 77.94 577 GLY A N 1
ATOM 4575 C CA . GLY A 1 577 ? 25.523 -33.275 2.062 1.00 77.94 577 GLY A CA 1
ATOM 4576 C C . GLY A 1 577 ? 25.086 -34.736 2.236 1.00 77.94 577 GLY A C 1
ATOM 4577 O O . GLY A 1 577 ? 25.848 -35.642 1.903 1.00 77.94 577 GLY A O 1
ATOM 4578 N N . GLY A 1 578 ? 23.877 -34.980 2.748 1.00 77.25 578 GLY A N 1
ATOM 4579 C CA . GLY A 1 578 ? 23.289 -36.315 2.892 1.00 77.25 578 GLY A CA 1
ATOM 4580 C C . GLY A 1 578 ? 23.795 -37.137 4.083 1.00 77.25 578 GLY A C 1
ATOM 4581 O O . GLY A 1 578 ? 23.504 -38.332 4.160 1.00 77.25 578 GLY A O 1
ATOM 4582 N N . GLU A 1 579 ? 24.538 -36.538 5.019 1.00 86.50 579 GLU A N 1
ATOM 4583 C CA . GLU A 1 579 ? 24.998 -37.209 6.241 1.00 86.50 579 GLU A CA 1
ATOM 4584 C C . GLU A 1 579 ? 23.829 -37.465 7.202 1.00 86.50 579 GLU A C 1
ATOM 4586 O O . GLU A 1 579 ? 23.410 -36.584 7.949 1.00 86.50 579 GLU A O 1
ATOM 4591 N N . ARG A 1 580 ? 23.292 -38.689 7.181 1.00 85.69 580 ARG A N 1
ATOM 4592 C CA . ARG A 1 580 ? 22.059 -39.049 7.899 1.00 85.69 580 ARG A CA 1
ATOM 4593 C C . ARG A 1 580 ? 22.093 -38.720 9.395 1.00 85.69 580 ARG A C 1
ATOM 4595 O O . ARG A 1 580 ? 21.142 -38.125 9.892 1.00 85.69 580 ARG A O 1
ATOM 4602 N N . ASP A 1 581 ? 23.180 -39.056 10.081 1.00 87.25 581 ASP A N 1
ATOM 4603 C CA . ASP A 1 581 ? 23.308 -38.823 11.524 1.00 87.25 581 ASP A CA 1
ATOM 4604 C C . ASP A 1 581 ? 23.334 -37.317 11.840 1.00 87.25 581 ASP A C 1
ATOM 4606 O O . ASP A 1 581 ? 22.659 -36.849 12.753 1.00 87.25 581 ASP A O 1
ATOM 4610 N N . LEU A 1 582 ? 24.024 -36.525 11.011 1.00 90.44 582 LEU A N 1
ATOM 4611 C CA . LEU A 1 582 ? 24.083 -35.069 11.149 1.00 90.44 582 LEU A CA 1
ATOM 4612 C C . LEU A 1 582 ? 22.726 -34.410 10.866 1.00 90.44 582 LEU A C 1
ATOM 4614 O O . LEU A 1 582 ? 22.339 -33.455 11.543 1.00 90.44 582 LEU A O 1
ATOM 4618 N N . VAL A 1 583 ? 21.984 -34.930 9.886 1.00 90.62 583 VAL A N 1
ATOM 4619 C CA . VAL A 1 583 ? 20.619 -34.497 9.559 1.00 90.62 583 VAL A CA 1
ATOM 4620 C C . VAL A 1 583 ? 19.671 -34.769 10.722 1.00 90.62 583 VAL A C 1
ATOM 4622 O O . VAL A 1 583 ? 18.909 -33.883 11.112 1.00 90.62 583 VAL A O 1
ATOM 4625 N N . GLU A 1 584 ? 19.721 -35.969 11.298 1.00 90.06 584 GLU A N 1
ATOM 4626 C CA . GLU A 1 584 ? 18.884 -36.356 12.435 1.00 90.06 584 GLU A CA 1
ATOM 4627 C C . GLU A 1 584 ? 19.221 -35.518 13.684 1.00 90.06 584 GLU A C 1
ATOM 4629 O O . GLU A 1 584 ? 18.310 -34.954 14.300 1.00 90.06 584 GLU A O 1
ATOM 4634 N N . ALA A 1 585 ? 20.509 -35.330 13.986 1.00 90.00 585 ALA A N 1
ATOM 4635 C CA . ALA A 1 585 ? 21.005 -34.464 15.055 1.00 90.00 585 ALA A CA 1
ATOM 4636 C C . ALA A 1 585 ? 20.519 -33.014 14.914 1.00 90.00 585 ALA A C 1
ATOM 4638 O O . ALA A 1 585 ? 19.948 -32.432 15.841 1.00 90.00 585 ALA A O 1
ATOM 4639 N N . THR A 1 586 ? 20.688 -32.441 13.722 1.00 89.88 586 THR A N 1
ATOM 4640 C CA . THR A 1 586 ? 20.306 -31.055 13.427 1.00 89.88 586 THR A CA 1
ATOM 4641 C C . THR A 1 586 ? 18.791 -30.869 13.483 1.00 89.88 586 THR A C 1
ATOM 4643 O O . THR A 1 586 ? 18.300 -29.888 14.046 1.00 89.88 586 THR A O 1
ATOM 4646 N N . ALA A 1 587 ? 18.024 -31.830 12.959 1.00 89.12 587 ALA A N 1
ATOM 4647 C CA . ALA A 1 587 ? 16.568 -31.820 13.046 1.00 89.12 587 ALA A CA 1
ATOM 4648 C C . ALA A 1 587 ? 16.076 -31.922 14.497 1.00 89.12 587 ALA A C 1
ATOM 4650 O O . ALA A 1 587 ? 15.081 -31.283 14.844 1.00 89.12 587 ALA A O 1
ATOM 4651 N N . SER A 1 588 ? 16.756 -32.714 15.334 1.00 88.50 588 SER A N 1
ATOM 4652 C CA . SER A 1 588 ? 16.471 -32.813 16.768 1.00 88.50 588 SER A CA 1
ATOM 4653 C C . SER A 1 588 ? 16.659 -31.459 17.455 1.00 88.50 588 SER A C 1
ATOM 4655 O O . SER A 1 588 ? 15.711 -30.944 18.049 1.00 88.50 588 SER A O 1
ATOM 4657 N N . GLY A 1 589 ? 17.822 -30.822 17.274 1.00 86.75 589 GLY A N 1
ATOM 4658 C CA . GLY A 1 589 ? 18.126 -29.520 17.876 1.00 86.75 589 GLY A CA 1
ATOM 4659 C C . GLY A 1 589 ? 17.183 -28.398 17.429 1.00 86.75 589 GLY A C 1
ATOM 4660 O O . GLY A 1 589 ? 16.743 -27.595 18.248 1.00 86.75 589 GLY A O 1
ATOM 4661 N N . LEU A 1 590 ? 16.799 -28.362 16.147 1.00 85.25 590 LEU A N 1
ATOM 4662 C CA . LEU A 1 590 ? 15.828 -27.382 15.642 1.00 85.25 590 LEU A CA 1
ATOM 4663 C C . LEU A 1 590 ? 14.422 -27.578 16.222 1.00 85.25 590 LEU A C 1
ATOM 4665 O O . LEU A 1 590 ? 13.730 -26.596 16.480 1.00 85.25 590 LEU A O 1
ATOM 4669 N N . ARG A 1 591 ? 13.980 -28.825 16.424 1.00 86.38 591 ARG A N 1
ATOM 4670 C CA . ARG A 1 591 ? 12.665 -29.111 17.022 1.00 86.38 591 ARG A CA 1
ATOM 4671 C C . ARG A 1 591 ? 12.648 -28.837 18.521 1.00 86.38 591 ARG A C 1
ATOM 4673 O O . ARG A 1 591 ? 11.642 -28.351 19.023 1.00 86.38 591 ARG A O 1
ATOM 4680 N N . GLY A 1 592 ? 13.743 -29.149 19.207 1.00 83.38 592 GLY A N 1
ATOM 4681 C CA . GLY A 1 592 ? 13.863 -29.005 20.654 1.00 83.38 592 GLY A CA 1
ATOM 4682 C C . GLY A 1 592 ? 14.148 -27.579 21.125 1.00 83.38 592 GLY A C 1
ATOM 4683 O O . GLY A 1 592 ? 14.049 -27.324 22.319 1.00 83.38 592 GLY A O 1
ATOM 4684 N N . VAL A 1 593 ? 14.461 -26.635 20.228 1.00 80.56 593 VAL A N 1
ATOM 4685 C CA . VAL A 1 593 ? 14.916 -25.281 20.602 1.00 80.56 593 VAL A CA 1
ATOM 4686 C C . VAL A 1 593 ? 13.972 -24.534 21.557 1.00 80.56 593 VAL A C 1
ATOM 4688 O O . VAL A 1 593 ? 14.429 -23.691 22.323 1.00 80.56 593 VAL A O 1
ATOM 4691 N N . ILE A 1 594 ? 12.674 -24.850 21.529 1.00 76.25 594 ILE A N 1
ATOM 4692 C CA . ILE A 1 594 ? 11.640 -24.241 22.382 1.00 76.25 594 ILE A CA 1
ATOM 4693 C C . ILE A 1 594 ? 11.665 -24.819 23.811 1.00 76.25 594 ILE A C 1
ATOM 4695 O O . ILE A 1 594 ? 11.278 -24.136 24.753 1.00 76.25 594 ILE A O 1
ATOM 4699 N N . ASP A 1 595 ? 12.167 -26.042 23.977 1.00 78.94 595 ASP A N 1
ATOM 4700 C CA . ASP A 1 595 ? 12.160 -26.814 25.225 1.00 78.94 595 ASP A CA 1
ATOM 4701 C C . ASP A 1 595 ? 13.550 -26.860 25.888 1.00 78.94 595 ASP A C 1
ATOM 4703 O O . ASP A 1 595 ? 13.940 -27.855 26.505 1.00 78.94 595 ASP A O 1
ATOM 4707 N N . ARG A 1 596 ? 14.348 -25.804 25.711 1.00 79.44 596 ARG A N 1
ATOM 4708 C CA . ARG A 1 596 ? 15.709 -25.723 26.251 1.00 79.44 596 ARG A CA 1
ATOM 4709 C C . ARG A 1 596 ? 15.712 -25.293 27.712 1.00 79.44 596 ARG A C 1
ATOM 4711 O O . ARG A 1 596 ? 15.102 -24.293 28.067 1.00 79.44 596 ARG A O 1
ATOM 4718 N N . ASP A 1 597 ? 16.449 -26.032 28.536 1.00 78.25 597 ASP A N 1
ATOM 4719 C CA . ASP A 1 597 ? 16.625 -25.762 29.969 1.00 78.25 597 ASP A CA 1
ATOM 4720 C C . ASP A 1 597 ? 17.898 -24.958 30.288 1.00 78.25 597 ASP A C 1
ATOM 4722 O O . ASP A 1 597 ? 18.126 -24.568 31.431 1.00 78.25 597 ASP A O 1
ATOM 4726 N N . ASP A 1 598 ? 18.747 -24.739 29.283 1.00 78.94 598 ASP A N 1
ATOM 4727 C CA . ASP A 1 598 ? 20.060 -24.109 29.398 1.00 78.94 598 ASP A CA 1
ATOM 4728 C C . ASP A 1 598 ? 20.086 -22.641 28.939 1.00 78.94 598 ASP A C 1
ATOM 4730 O O . ASP A 1 598 ? 21.113 -21.971 29.070 1.00 78.94 598 ASP A O 1
ATOM 4734 N N . VAL A 1 599 ? 18.967 -22.134 28.420 1.00 74.56 599 VAL A N 1
ATOM 4735 C CA . VAL A 1 599 ? 18.780 -20.730 28.034 1.00 74.56 599 VAL A CA 1
ATOM 4736 C C . VAL A 1 599 ? 17.652 -20.113 28.859 1.00 74.56 599 VAL A C 1
ATOM 4738 O O . VAL A 1 599 ? 16.707 -20.825 29.195 1.00 74.56 599 VAL A O 1
ATOM 4741 N N . PRO A 1 600 ? 17.722 -18.811 29.190 1.00 70.88 600 PRO A N 1
ATOM 4742 C CA . PRO A 1 600 ? 16.714 -18.197 30.038 1.00 70.88 600 PRO A CA 1
ATOM 4743 C C . PRO A 1 600 ? 15.343 -18.197 29.360 1.00 70.88 600 PRO A C 1
ATOM 4745 O O . PRO A 1 600 ? 15.235 -17.814 28.190 1.00 70.88 600 PRO A O 1
ATOM 4748 N N . ASP A 1 601 ? 14.299 -18.581 30.089 1.00 68.81 601 ASP A N 1
ATOM 4749 C CA . ASP A 1 601 ? 12.931 -18.479 29.582 1.00 68.81 601 ASP A CA 1
ATOM 4750 C C . ASP A 1 601 ? 12.450 -17.012 29.530 1.00 68.81 601 ASP A C 1
ATOM 4752 O O . ASP A 1 601 ? 13.110 -16.085 30.010 1.00 68.81 601 ASP A O 1
ATOM 4756 N N . ALA A 1 602 ? 11.286 -16.766 28.921 1.00 61.34 602 ALA A N 1
ATOM 4757 C CA . ALA A 1 602 ? 10.751 -15.409 28.801 1.00 61.34 602 ALA A CA 1
ATOM 4758 C C . ALA A 1 602 ? 10.548 -14.725 30.168 1.00 61.34 602 ALA A C 1
ATOM 4760 O O . ALA A 1 602 ? 10.800 -13.527 30.292 1.00 61.34 602 ALA A O 1
ATOM 4761 N N . ASP A 1 603 ? 10.147 -15.467 31.203 1.00 67.69 603 ASP A N 1
ATOM 4762 C CA . ASP A 1 603 ? 9.968 -14.934 32.554 1.00 67.69 603 ASP A CA 1
ATOM 4763 C C . ASP A 1 603 ? 11.318 -14.620 33.215 1.00 67.69 603 ASP A C 1
ATOM 4765 O O . ASP A 1 603 ? 11.438 -13.626 33.933 1.00 67.69 603 ASP A O 1
ATOM 4769 N N . GLU A 1 604 ? 12.347 -15.431 32.980 1.00 72.56 604 GLU A N 1
ATOM 4770 C CA . GLU A 1 604 ? 13.713 -15.209 33.449 1.00 72.56 604 GLU A CA 1
ATOM 4771 C C . GLU A 1 604 ? 14.345 -13.995 32.767 1.00 72.56 604 GLU A C 1
ATOM 4773 O O . GLU A 1 604 ? 14.920 -13.156 33.462 1.00 72.56 604 GLU A O 1
ATOM 4778 N N . ILE A 1 605 ? 14.157 -13.826 31.453 1.00 64.38 605 ILE A N 1
ATOM 4779 C CA . ILE A 1 605 ? 14.586 -12.631 30.705 1.00 64.38 605 ILE A CA 1
ATOM 4780 C C . ILE A 1 605 ? 13.881 -11.380 31.240 1.00 64.38 605 ILE A C 1
ATOM 4782 O O . ILE A 1 605 ? 14.530 -10.361 31.468 1.00 64.38 605 ILE A O 1
ATOM 4786 N N . LEU A 1 606 ? 12.571 -11.450 31.495 1.00 60.81 606 LEU A N 1
ATOM 4787 C CA . LEU A 1 606 ? 11.791 -10.332 32.039 1.00 60.81 606 LEU A CA 1
ATOM 4788 C C . LEU A 1 606 ? 12.152 -9.996 33.496 1.00 60.81 606 LEU A C 1
ATOM 4790 O O . LEU A 1 606 ? 11.930 -8.869 33.943 1.00 60.81 606 LEU A O 1
ATOM 4794 N N . ARG A 1 607 ? 12.703 -10.958 34.246 1.00 68.31 607 ARG A N 1
ATOM 4795 C CA . ARG A 1 607 ? 13.210 -10.770 35.616 1.00 68.31 607 ARG A CA 1
ATOM 4796 C C . ARG A 1 607 ? 14.660 -10.310 35.666 1.00 68.31 607 ARG A C 1
ATOM 4798 O O . ARG A 1 607 ? 15.092 -9.878 36.739 1.00 68.31 607 ARG A O 1
ATOM 4805 N N . LEU A 1 608 ? 15.409 -10.385 34.561 1.00 61.91 608 LEU A N 1
ATOM 4806 C CA . LEU A 1 608 ? 16.729 -9.772 34.504 1.00 61.91 608 LEU A CA 1
ATOM 4807 C C . LEU A 1 608 ? 16.550 -8.283 34.814 1.00 61.91 608 LEU A C 1
ATOM 4809 O O . LEU A 1 608 ? 15.726 -7.621 34.179 1.00 61.91 608 LEU A O 1
ATOM 4813 N N . PRO A 1 609 ? 17.271 -7.736 35.807 1.00 49.47 609 PRO A N 1
ATOM 4814 C CA . PRO A 1 609 ? 17.186 -6.321 36.098 1.00 49.47 609 PRO A CA 1
ATOM 4815 C C . PRO A 1 609 ? 17.547 -5.580 34.817 1.00 49.47 609 PRO A C 1
ATOM 4817 O O . PRO A 1 609 ? 18.682 -5.679 34.350 1.00 49.47 609 PRO A O 1
ATOM 4820 N N . THR A 1 610 ? 16.568 -4.869 34.243 1.00 51.16 610 THR A N 1
ATOM 4821 C CA . THR A 1 610 ? 16.776 -3.955 33.119 1.00 51.16 610 THR A CA 1
ATOM 4822 C C . THR A 1 610 ? 18.032 -3.171 33.432 1.00 51.16 610 THR A C 1
ATOM 4824 O O . THR A 1 610 ? 18.068 -2.469 34.451 1.00 51.16 610 THR A O 1
ATOM 4827 N N . PHE A 1 611 ? 19.074 -3.371 32.628 1.00 39.25 611 PHE A N 1
ATOM 4828 C CA . PHE A 1 611 ? 20.354 -2.710 32.805 1.00 39.25 611 PHE A CA 1
ATOM 4829 C C . PHE A 1 611 ? 20.053 -1.214 32.894 1.00 39.25 611 PHE A C 1
ATOM 4831 O O . PHE A 1 611 ? 19.677 -0.586 31.904 1.00 39.25 611 PHE A O 1
ATOM 4838 N N . ARG A 1 612 ? 20.121 -0.637 34.101 1.00 37.84 612 ARG A N 1
ATOM 4839 C CA . ARG A 1 612 ? 20.060 0.812 34.240 1.00 37.84 612 ARG A CA 1
ATOM 4840 C C . ARG A 1 612 ? 21.307 1.306 33.540 1.00 37.84 612 ARG A C 1
ATOM 4842 O O . ARG A 1 612 ? 22.411 1.063 34.023 1.00 37.84 612 ARG A O 1
ATOM 4849 N N . CYS A 1 613 ? 21.115 1.935 32.387 1.00 29.56 613 CYS A N 1
ATOM 4850 C CA . CYS A 1 613 ? 22.175 2.642 31.695 1.00 29.56 613 CYS A CA 1
ATOM 4851 C C . CYS A 1 613 ? 22.861 3.547 32.738 1.00 29.56 613 CYS A C 1
ATOM 4853 O O . CYS A 1 613 ? 22.163 4.350 33.370 1.00 29.56 613 CYS A O 1
ATOM 4855 N N . PRO A 1 614 ? 24.165 3.379 33.024 1.00 33.78 614 PRO A N 1
ATOM 4856 C CA . PRO A 1 614 ? 24.837 4.229 33.990 1.00 33.78 614 PRO A CA 1
ATOM 4857 C C . PRO A 1 614 ? 24.726 5.670 33.497 1.00 33.78 614 PRO A C 1
ATOM 4859 O O . PRO A 1 614 ? 25.157 5.987 32.391 1.00 33.78 614 PRO A O 1
ATOM 4862 N N . SER A 1 615 ? 24.153 6.554 34.311 1.00 35.94 615 SER A N 1
ATOM 4863 C CA . SER A 1 615 ? 23.960 7.982 34.020 1.00 35.94 615 SER A CA 1
ATOM 4864 C C . SER A 1 615 ? 25.272 8.785 34.000 1.00 35.94 615 SER A C 1
ATOM 4866 O O . SER A 1 615 ? 25.296 9.974 34.307 1.00 35.94 615 SER A O 1
ATOM 4868 N N . SER A 1 616 ? 26.385 8.140 33.670 1.00 35.56 616 SER A N 1
ATOM 4869 C CA . SER A 1 616 ? 27.706 8.736 33.571 1.00 35.56 616 SER A CA 1
ATOM 4870 C C . SER A 1 616 ? 28.514 7.949 32.546 1.00 35.56 616 SER A C 1
ATOM 4872 O O . SER A 1 616 ? 29.025 6.871 32.846 1.00 35.56 616 SER A O 1
ATOM 4874 N N . PHE A 1 617 ? 28.642 8.496 31.339 1.00 30.78 617 PHE A N 1
ATOM 4875 C CA . PHE A 1 617 ? 29.715 8.113 30.428 1.00 30.78 617 PHE A CA 1
ATOM 4876 C C . PHE A 1 617 ? 31.058 8.500 31.071 1.00 30.78 617 PHE A C 1
ATOM 4878 O O . PHE A 1 617 ? 31.263 9.690 31.325 1.00 30.78 617 PHE A O 1
ATOM 4885 N N . PRO A 1 618 ? 31.997 7.569 31.319 1.00 30.34 618 PRO A N 1
ATOM 4886 C CA . PRO A 1 618 ? 33.388 7.939 31.499 1.00 30.34 618 PRO A CA 1
ATOM 4887 C C . PRO A 1 618 ? 33.980 8.231 30.118 1.00 30.34 618 PRO A C 1
ATOM 4889 O O . PRO A 1 618 ? 33.828 7.460 29.169 1.00 30.34 618 PRO A O 1
ATOM 4892 N N . SER A 1 619 ? 34.647 9.372 30.002 1.00 33.22 619 SER A N 1
ATOM 4893 C CA . SER A 1 619 ? 35.405 9.764 28.821 1.00 33.22 619 SER A CA 1
ATOM 4894 C C . SER A 1 619 ? 36.498 8.743 28.489 1.00 33.22 619 SER A C 1
ATOM 4896 O O . SER A 1 619 ? 37.326 8.455 29.345 1.00 33.22 619 SER A O 1
ATOM 4898 N N . THR A 1 620 ? 36.526 8.314 27.224 1.00 39.81 620 THR A N 1
ATOM 4899 C CA . THR A 1 620 ? 37.689 7.884 26.418 1.00 39.81 620 THR A CA 1
ATOM 4900 C C . THR A 1 620 ? 38.686 6.853 26.974 1.00 39.81 620 THR A C 1
ATOM 4902 O O . THR A 1 620 ? 39.301 7.037 28.012 1.00 39.81 620 THR A O 1
ATOM 4905 N N . SER A 1 621 ? 38.990 5.893 26.090 1.00 33.97 621 SER A N 1
ATOM 4906 C CA . SER A 1 621 ? 40.179 5.026 26.030 1.00 33.97 621 SER A CA 1
ATOM 4907 C C . SER A 1 621 ? 40.171 3.726 26.837 1.00 33.97 621 SER A C 1
ATOM 4909 O O . SER A 1 621 ? 40.973 3.565 27.743 1.00 33.97 621 SER A O 1
ATOM 4911 N N . GLU A 1 622 ? 39.408 2.730 26.387 1.00 28.78 622 GLU A N 1
ATOM 4912 C CA . GLU A 1 622 ? 39.815 1.325 26.517 1.00 28.78 622 GLU A CA 1
ATOM 4913 C C . GLU A 1 622 ? 39.464 0.583 25.219 1.00 28.78 622 GLU A C 1
ATOM 4915 O O . GLU A 1 622 ? 38.323 0.572 24.758 1.00 28.78 622 GLU A O 1
ATOM 4920 N N . ARG A 1 623 ? 40.501 0.060 24.556 1.00 31.72 623 ARG A N 1
ATOM 4921 C CA . ARG A 1 623 ? 40.398 -0.719 23.318 1.00 31.72 623 ARG A CA 1
ATOM 4922 C C . ARG A 1 623 ? 39.803 -2.085 23.643 1.00 31.72 623 ARG A C 1
ATOM 4924 O O . ARG A 1 623 ? 40.307 -2.772 24.525 1.00 31.72 623 ARG A O 1
ATOM 4931 N N . TRP A 1 624 ? 38.812 -2.504 22.864 1.00 25.48 624 TRP A N 1
ATOM 4932 C CA . TRP A 1 624 ? 38.368 -3.895 22.829 1.00 25.48 624 TRP A CA 1
ATOM 4933 C C . TRP A 1 624 ? 39.541 -4.811 22.423 1.00 25.48 624 TRP A C 1
ATOM 4935 O O . TRP A 1 624 ? 40.267 -4.474 21.481 1.00 25.48 624 TRP A O 1
ATOM 4945 N N . PRO A 1 625 ? 39.770 -5.942 23.115 1.00 27.86 625 PRO A N 1
ATOM 4946 C CA . PRO A 1 625 ? 40.889 -6.823 22.818 1.00 27.86 625 PRO A CA 1
ATOM 4947 C C . PRO A 1 625 ? 40.607 -7.639 21.550 1.00 27.86 625 PRO A C 1
ATOM 4949 O O . PRO A 1 625 ? 39.593 -8.323 21.436 1.00 27.86 625 PRO A O 1
ATOM 4952 N N . THR A 1 626 ? 41.530 -7.578 20.592 1.00 29.53 626 THR A N 1
ATOM 4953 C CA . THR A 1 626 ? 41.558 -8.437 19.400 1.00 29.53 626 THR A CA 1
ATOM 4954 C C . THR A 1 626 ? 41.819 -9.900 19.787 1.00 29.53 626 THR A C 1
ATOM 4956 O O . THR A 1 626 ? 42.722 -10.139 20.597 1.00 29.53 626 THR A O 1
ATOM 4959 N N . PRO A 1 627 ? 41.126 -10.895 19.198 1.00 29.64 627 PRO A N 1
ATOM 4960 C CA . PRO A 1 627 ? 41.419 -12.302 19.446 1.00 29.64 627 PRO A CA 1
ATOM 4961 C C . PRO A 1 627 ? 42.800 -12.673 18.899 1.00 29.64 627 PRO A C 1
ATOM 4963 O O . PRO A 1 627 ? 43.114 -12.457 17.730 1.00 29.64 627 PRO A O 1
ATOM 4966 N N . ASN A 1 628 ? 43.625 -13.226 19.782 1.00 27.61 628 ASN A N 1
ATOM 4967 C CA . ASN A 1 628 ? 44.986 -13.671 19.520 1.00 27.61 628 ASN A CA 1
ATOM 4968 C C . ASN A 1 628 ? 45.018 -14.788 18.464 1.00 27.61 628 ASN A C 1
ATOM 4970 O O . ASN A 1 628 ? 44.534 -15.896 18.698 1.00 27.61 628 ASN A O 1
ATOM 4974 N N . SER A 1 629 ? 45.685 -14.531 17.341 1.00 35.62 629 SER A N 1
ATOM 4975 C CA . SER A 1 629 ? 46.148 -15.553 16.407 1.00 35.62 629 SER A CA 1
ATOM 4976 C C . SER A 1 629 ? 47.321 -16.323 17.024 1.00 35.62 629 SER A C 1
ATOM 4978 O O . SER A 1 629 ? 48.476 -15.927 16.888 1.00 35.62 629 SER A O 1
ATOM 4980 N N . SER A 1 630 ? 47.043 -17.423 17.723 1.00 29.34 630 SER A N 1
ATOM 4981 C CA . SER A 1 630 ? 48.012 -18.515 17.882 1.00 29.34 630 SER A CA 1
ATOM 4982 C C . SER A 1 630 ? 47.319 -19.802 18.329 1.00 29.34 630 SER A C 1
ATOM 4984 O O . SER A 1 630 ? 46.916 -19.926 19.483 1.00 29.34 630 SER A O 1
ATOM 4986 N N . LYS A 1 631 ? 47.211 -20.772 17.411 1.00 32.38 631 LYS A N 1
ATOM 4987 C CA . LYS A 1 631 ? 47.608 -22.178 17.611 1.00 32.38 631 LYS A CA 1
ATOM 4988 C C . LYS A 1 631 ? 47.292 -23.016 16.359 1.00 32.38 631 LYS A C 1
ATOM 4990 O O . LYS A 1 631 ? 46.158 -23.427 16.178 1.00 32.38 631 LYS A O 1
ATOM 4995 N N . ARG A 1 632 ? 48.391 -23.303 15.646 1.00 32.53 632 ARG A N 1
ATOM 4996 C CA . ARG A 1 632 ? 48.680 -24.381 14.678 1.00 32.53 632 ARG A CA 1
ATOM 4997 C C . ARG A 1 632 ? 47.987 -24.371 13.326 1.00 32.53 632 ARG A C 1
ATOM 4999 O O . ARG A 1 632 ? 46.751 -24.491 13.282 1.00 32.53 632 ARG A O 1
#

Foldseek 3Di:
DVVVVVVVQPDPQWDFDPDDDDPDGDTDGPDPLSVLLVLLQVVQVVVVVPDQLVVVQVVQADPVSAGDPSCLLNLLNVLQRHVNNVLSSLQRCLVSNQQNHDCPPPDLVSLVSSLVSCLVCQVVCPVPQLVCLLSNLASQDPSCPVVLLCLLPDPDDDPSSLSSLLSSLSSLLNHDADLVCLVSLVCQLLDDDDPSSVLSSLSNNLSNPPDLVVSLVVLVVQLVCCVVVSGPDPLCQSVLVSCLSCPPPNPNLLRSVVSDDPVNLQDDPVNCPGSVNCSLQPSVLVRQDLVRLLSNLVSLLPVPVPQLADDRRNVRSLLVLLQSLLSNCVPCVVPDDLLSNLSSLSSSHNHPPPLLPVVLCPVVVVVCVVQPLDPPPPVVSVVSSVVSLVSLLVSCLVPQVSVLSNLVSQLVVCLPPPCSPSSSVSSCVSSSVRDHDLCQLVVLQVVLLVCLPPRLVSSLVSLVSNVVVCVVPRPPRHPVVSVVSCVVRVSNDDDPDDPVVVVVVVVVVVVSVVVSVVVVVVVVVVLVVLLVLLVVQLVCLQVLRGDPVNLVVLVCSCVSPCVPVDDQLVVLCVSNVNPNSSSVSNVSNNVCPQVDPPDQDPVRVVPPPPPPPPPDDDDDDDDDDDDDPDDD

Secondary structure (DSSP, 8-state):
-HHHHHHHHTSTTEEE-TTS-TT---EEESSHHHHHHHHHHHHHHHHHTT--HHHHHHHTB-TTSPBPGGGHHHHHHHHHH-HHHHHHHHTT-HHHHHHHS--TT--HHHHHHHHHHHHHTGGGTTTTHHHHHHHHGGGSSGGGHHHHHHHHT-SS--HHHHHHHHHHHHHHTTS---GGGHHHHHHHHTSS--HHHHHHHHHHHHHH--SHHHHHHHHHHHHHHHHTTSS--TTSHHHHHHHHHHTTTTS-TTTGGGG--GGG-S--TTGGGSHHHHIIIIIHHHHS-GGGHHHHHHHHHHH-TTGGG-TTSSTTHHHHHHHHHHHHHHHHGGG--HHHHHHHHHTTT--SS-HHHHHHHHHHHHHHHHHS--SS--TTHHHHHHHHHHHHHHHHHH-HHHHHHHHHHHHHTTTTSTTHHHHHHHHHHHTTTPPPPTTHHHHHHHHHHHHTTT-HHHHHHHHHHHHHHHHTT-TT--HHHHHHHHHH-GGGSPPPPPHHHHHHHHHHHHHHHHHHHHHHHHHHHHHHHHHHHHHHTHHHHHTT---HHHHHHHHHHHHHHTTS---HHHHHHHHTTT-HHHHHHHHHHHHHGGG-SSS--HHHHHHS------S-PPPS--PPPPPP----

pLDDT: mean 75.75, std 19.2, range [25.48, 96.75]

Radius of gyration: 34.51 Å; chains: 1; bounding box: 93×63×94 Å